Protein AF-0000000084915720 (afdb_homodimer)

Secondary structure (DSSP, 8-state):
-EEEEEETTTSHHHHHHHHHHGGGTTTEEEEEE-GGGGG-HHHHHHHHHT-SEEEE-------S-HHHHHHHHHHHHHHHHHHHHHHT---EEEEEEEGGGGSSSHHHHHHHHHHHHHHHHHHHHT--EEEEEE-EEE-TTPPTTSS-HHHHHHHHHHTT-----S---EEEEEEHHHHHHHHHHHHHHT--EEEEEPPPSEEEEHHHHHHHHHHHIIIIITT-PBPP--SHHHHHHHHHHHTTS-HHHH-SEEPPEEEETTEEEEEEEEETTTEEEEEEEE-TT-EEEEEE-SS--EEEEEEESEEEEEEEETT--PEEEEEEETTB-EEEEE-TTEEEEEEE-SSS-EEEEEEESS---GGG---EE---/-EEEEEETTTSHHHHHHHHHHGGGTTTEEEEEE-GGGGG-HHHHHHHHHT-SEEEE-------S-HHHHHHHHHHHHHHHHHHHHHHT---EEEEEEEGGGGSSSHHHHHHHHHHHHHHHHHHHHT--EEEEEE-EEE-TTPPTTSS-HHHHHHHHHHTT-----S---EEEEEEHHHHHHHHHHHHHHT--EEEEEPPPSEEEEHHHHHHHHHHHIIIIITT-PBPP--SHHHHHHHHHHHTTS-HHHH-SEEPPEEEETTEEEEEEEEETTTEEEEEEEE-TT-EEEEEE-SS--EEEEEEESEEEEEEEETT---EEEEEEETTB-EEEEE-TTEEEEEEE-SSS-EEEEEEESS---GGG---EE---

Sequence (744 aa):
MKRVGILGRNGFLGNALSRYLTLFTEEFVEVEGKRSLFSNADDLDAFVQSCDVIVTFAGLNRLDDLNVVYQTNIDIAKALVAALERTQVKPHVIYSSTIHEDRDEYYGKSKKEARLLLSEWAKSNNALFTGLVIPNVFGSFGKPFYNSVVATFCHQLANNETPKINVDGFLKLVYVDDVSKFIISKIKEANFDEKIEVPFEAELKVSEVLQKLEHFKSTYQEKGSIPELTSSLDIKLFNTFRNYINHATHFPVKLVQHTDDRGSFVEIIRLEVGGQVSFSTTKPGITRGNHFHTRKIERFAVIKGKALIQLRRIGTNEVLNFELNGDEPAYVDMPIWYTHNIKNIGDEVLYTNFWINEFFDPNDADTYFVEVMKRVGILGRNGFLGNALSRYLTLFTEEFVEVEGKRSLFSNADDLDAFVQSCDVIVTFAGLNRLDDLNVVYQTNIDIAKALVAALERTQVKPHVIYSSTIHEDRDEYYGKSKKEARLLLSEWAKSNNALFTGLVIPNVFGSFGKPFYNSVVATFCHQLANNETPKINVDGFLKLVYVDDVSKFIISKIKEANFDEKIEVPFEAELKVSEVLQKLEHFKSTYQEKGSIPELTSSLDIKLFNTFRNYINHATHFPVKLVQHTDDRGSFVEIIRLEVGGQVSFSTTKPGITRGNHFHTRKIERFAVIKGKALIQLRRIGTNEVLNFELNGDEPAYVDMPIWYTHNIKNIGDEVLYTNFWINEFFDPNDADTYFVEV

Structure (mmCIF, N/CA/C/O backbone):
data_AF-0000000084915720-model_v1
#
loop_
_entity.id
_entity.type
_entity.pdbx_description
1 polymer 'FnlB protein involved in UDP-L-FucpNAc biosynthesis (A nucleotide sugar for antigen-O bisynthesis)'
#
loop_
_atom_site.group_PDB
_atom_site.id
_atom_site.type_symbol
_atom_site.label_atom_id
_atom_site.label_alt_id
_atom_site.label_comp_id
_atom_site.label_asym_id
_atom_site.label_entity_id
_atom_site.label_seq_id
_atom_site.pdbx_PDB_ins_code
_atom_site.Cartn_x
_atom_site.Cartn_y
_atom_site.Cartn_z
_atom_site.occupancy
_atom_site.B_iso_or_equiv
_atom_site.auth_seq_id
_atom_site.auth_comp_id
_atom_site.auth_asym_id
_atom_site.auth_atom_id
_atom_site.pdbx_PDB_model_num
ATOM 1 N N . MET A 1 1 ? -5.203 -31.781 -28.938 1 91.06 1 MET A N 1
ATOM 2 C CA . MET A 1 1 ? -4.453 -31.578 -27.703 1 91.06 1 MET A CA 1
ATOM 3 C C . MET A 1 1 ? -3.098 -32.281 -27.766 1 91.06 1 MET A C 1
ATOM 5 O O . MET A 1 1 ? -2.994 -33.375 -28.266 1 91.06 1 MET A O 1
ATOM 9 N N . LYS A 1 2 ? -2.068 -31.609 -27.375 1 96.5 2 LYS A N 1
ATOM 10 C CA . LYS A 1 2 ? -0.733 -32.188 -27.375 1 96.5 2 LYS A CA 1
ATOM 11 C C . LYS A 1 2 ? -0.51 -33.031 -26.109 1 96.5 2 LYS A C 1
ATOM 13 O O . LYS A 1 2 ? -0.837 -32.594 -25 1 96.5 2 LYS A O 1
ATOM 18 N N . ARG A 1 3 ? -0.013 -34.219 -26.234 1 98.19 3 ARG A N 1
ATOM 19 C CA . ARG A 1 3 ? 0.338 -35.094 -25.109 1 98.19 3 ARG A CA 1
ATOM 20 C C . ARG A 1 3 ? 1.759 -34.812 -24.625 1 98.19 3 ARG A C 1
ATOM 22 O O . ARG A 1 3 ? 2.725 -35.062 -25.359 1 98.19 3 ARG A O 1
ATOM 29 N N . VAL A 1 4 ? 1.852 -34.344 -23.422 1 98.44 4 VAL A N 1
ATOM 30 C CA . VAL A 1 4 ? 3.143 -33.969 -22.859 1 98.44 4 VAL A CA 1
ATOM 31 C C . VAL A 1 4 ? 3.566 -35 -21.797 1 98.44 4 VAL A C 1
ATOM 33 O O . VAL A 1 4 ? 2.961 -35.062 -20.734 1 98.44 4 VAL A O 1
ATOM 36 N N . GLY A 1 5 ? 4.566 -35.781 -22.109 1 98.38 5 GLY A N 1
ATOM 37 C CA . GLY A 1 5 ? 5.152 -36.656 -21.125 1 98.38 5 GLY A CA 1
ATOM 38 C C . GLY A 1 5 ? 6.195 -36 -20.25 1 98.38 5 GLY A C 1
ATOM 39 O O . GLY A 1 5 ? 7.047 -35.25 -20.766 1 98.38 5 GLY A O 1
ATOM 40 N N . ILE A 1 6 ? 6.109 -36.219 -18.984 1 98.25 6 ILE A N 1
ATOM 41 C CA . ILE A 1 6 ? 7.062 -35.594 -18.062 1 98.25 6 ILE A CA 1
ATOM 42 C C . ILE A 1 6 ? 7.852 -36.688 -17.344 1 98.25 6 ILE A C 1
ATOM 44 O O . ILE A 1 6 ? 7.297 -37.438 -16.531 1 98.25 6 ILE A O 1
ATOM 48 N N . LEU A 1 7 ? 9.133 -36.844 -17.641 1 97.44 7 LEU A N 1
ATOM 49 C CA . LEU A 1 7 ? 10.023 -37.688 -16.875 1 97.44 7 LEU A CA 1
ATOM 50 C C . LEU A 1 7 ? 10.633 -36.906 -15.703 1 97.44 7 LEU A C 1
ATOM 52 O O . LEU A 1 7 ? 11.117 -35.812 -15.875 1 97.44 7 LEU A O 1
ATOM 56 N N . GLY A 1 8 ? 10.664 -37.531 -14.531 1 95.25 8 GLY A N 1
ATOM 57 C CA . GLY A 1 8 ? 10.984 -36.781 -13.32 1 95.25 8 GLY A CA 1
ATOM 58 C C . GLY A 1 8 ? 9.805 -36 -12.781 1 95.25 8 GLY A C 1
ATOM 59 O O . GLY A 1 8 ? 9.984 -34.906 -12.242 1 95.25 8 GLY A O 1
ATOM 60 N N . ARG A 1 9 ? 8.633 -36.5 -12.945 1 94 9 ARG A N 1
ATOM 61 C CA . ARG A 1 9 ? 7.363 -35.844 -12.656 1 94 9 ARG A CA 1
ATOM 62 C C . ARG A 1 9 ? 7.227 -35.562 -11.164 1 94 9 ARG A C 1
ATOM 64 O O . ARG A 1 9 ? 6.629 -34.562 -10.773 1 94 9 ARG A O 1
ATOM 71 N N . ASN A 1 10 ? 7.785 -36.281 -10.305 1 91.75 10 ASN A N 1
ATOM 72 C CA . ASN A 1 10 ? 7.598 -36.156 -8.859 1 91.75 10 ASN A CA 1
ATOM 73 C C . ASN A 1 10 ? 8.656 -35.281 -8.234 1 91.75 10 ASN A C 1
ATOM 75 O O . ASN A 1 10 ? 8.625 -35 -7.027 1 91.75 10 ASN A O 1
ATOM 79 N N . GLY A 1 11 ? 9.562 -34.844 -9.07 1 93.25 11 GLY A N 1
ATOM 80 C CA . GLY A 1 11 ? 10.531 -33.875 -8.602 1 93.25 11 GLY A CA 1
ATOM 81 C C . GLY A 1 11 ? 10 -32.469 -8.602 1 93.25 11 GLY A C 1
ATOM 82 O O . GLY A 1 11 ? 8.844 -32.219 -8.977 1 93.25 11 GLY A O 1
ATOM 83 N N . PHE A 1 12 ? 10.82 -31.516 -8.234 1 95.56 12 PHE A N 1
ATOM 84 C CA . PHE A 1 12 ? 10.453 -30.109 -8.07 1 95.56 12 PHE A CA 1
ATOM 85 C C . PHE A 1 12 ? 9.984 -29.516 -9.391 1 95.56 12 PHE A C 1
ATOM 87 O O . PHE A 1 12 ? 8.859 -29.016 -9.492 1 95.56 12 PHE A O 1
ATOM 94 N N . LEU A 1 13 ? 10.781 -29.641 -10.453 1 96.56 13 LEU A N 1
ATOM 95 C CA . LEU A 1 13 ? 10.461 -29.078 -11.758 1 96.56 13 LEU A CA 1
ATOM 96 C C . LEU A 1 13 ? 9.328 -29.844 -12.422 1 96.56 13 LEU A C 1
ATOM 98 O O . LEU A 1 13 ? 8.445 -29.25 -13.047 1 96.56 13 LEU A O 1
ATOM 102 N N . GLY A 1 14 ? 9.398 -31.172 -12.281 1 96.56 14 GLY A N 1
ATOM 103 C CA . GLY A 1 14 ? 8.344 -32 -12.859 1 96.56 14 GLY A CA 1
ATOM 104 C C . GLY A 1 14 ? 6.969 -31.688 -12.297 1 96.56 14 GLY A C 1
ATOM 105 O O . GLY A 1 14 ? 6.008 -31.531 -13.055 1 96.56 14 GLY A O 1
ATOM 106 N N . ASN A 1 15 ? 6.945 -31.578 -11 1 95.44 15 ASN A N 1
ATOM 107 C CA . ASN A 1 15 ? 5.688 -31.234 -10.336 1 95.44 15 ASN A CA 1
ATOM 108 C C . ASN A 1 15 ? 5.191 -29.844 -10.75 1 95.44 15 ASN A C 1
ATOM 110 O O . ASN A 1 15 ? 3.994 -29.656 -10.969 1 95.44 15 ASN A O 1
ATOM 114 N N . ALA A 1 16 ? 6.094 -28.938 -10.844 1 97 16 ALA A N 1
ATOM 115 C CA . ALA A 1 16 ? 5.738 -27.578 -11.234 1 97 16 ALA A CA 1
ATOM 116 C C . ALA A 1 16 ? 5.16 -27.531 -12.648 1 97 16 ALA A C 1
ATOM 118 O O . ALA A 1 16 ? 4.137 -26.891 -12.891 1 97 16 ALA A O 1
ATOM 119 N N . LEU A 1 17 ? 5.797 -28.219 -13.57 1 97.5 17 LEU A N 1
ATOM 120 C CA . LEU A 1 17 ? 5.297 -28.25 -14.945 1 97.5 17 LEU A CA 1
ATOM 121 C C . LEU A 1 17 ? 3.932 -28.922 -15.008 1 97.5 17 LEU A C 1
ATOM 123 O O . LEU A 1 17 ? 3.033 -28.453 -15.711 1 97.5 17 LEU A O 1
ATOM 127 N N . SER A 1 18 ? 3.836 -30.062 -14.25 1 96.25 18 SER A N 1
ATOM 128 C CA . SER A 1 18 ? 2.557 -30.75 -14.195 1 96.25 18 SER A CA 1
ATOM 129 C C . SER A 1 18 ? 1.439 -29.828 -13.734 1 96.25 18 SER A C 1
ATOM 131 O O . SER A 1 18 ? 0.385 -29.75 -14.367 1 96.25 18 SER A O 1
ATOM 133 N N . ARG A 1 19 ? 1.682 -29.094 -12.688 1 94.81 19 ARG A N 1
ATOM 134 C CA . ARG A 1 19 ? 0.713 -28.156 -12.141 1 94.81 19 ARG A CA 1
ATOM 135 C C . ARG A 1 19 ? 0.421 -27.031 -13.141 1 94.81 19 ARG A C 1
ATOM 137 O O . ARG A 1 19 ? -0.738 -26.672 -13.359 1 94.81 19 ARG A O 1
ATOM 144 N N . TYR A 1 20 ? 1.439 -26.531 -13.75 1 95.75 20 TYR A N 1
ATOM 145 C CA . TYR A 1 20 ? 1.293 -25.422 -14.672 1 95.75 20 TYR A CA 1
ATOM 146 C C . TYR A 1 20 ? 0.51 -25.828 -15.914 1 95.75 20 TYR A C 1
ATOM 148 O O . TYR A 1 20 ? -0.235 -25.016 -16.484 1 95.75 20 TYR A O 1
ATOM 156 N N . LEU A 1 21 ? 0.589 -27.062 -16.344 1 95.5 21 LEU A N 1
ATOM 157 C CA . LEU A 1 21 ? -0.139 -27.578 -17.5 1 95.5 21 LEU A CA 1
ATOM 158 C C . LEU A 1 21 ? -1.644 -27.531 -17.25 1 95.5 21 LEU A C 1
ATOM 160 O O . LEU A 1 21 ? -2.428 -27.453 -18.203 1 95.5 21 LEU A O 1
ATOM 164 N N . THR A 1 22 ? -2.004 -27.594 -15.969 1 91.94 22 THR A N 1
ATOM 165 C CA . THR A 1 22 ? -3.426 -27.578 -15.641 1 91.94 22 THR A CA 1
ATOM 166 C C . THR A 1 22 ? -4.055 -26.234 -16.016 1 91.94 22 THR A C 1
ATOM 168 O O . THR A 1 22 ? -5.281 -26.125 -16.078 1 91.94 22 THR A O 1
ATOM 171 N N . LEU A 1 23 ? -3.246 -25.219 -16.219 1 94.62 23 LEU A N 1
ATOM 172 C CA . LEU A 1 23 ? -3.74 -23.922 -16.641 1 94.62 23 LEU A CA 1
ATOM 173 C C . LEU A 1 23 ? -4.117 -23.938 -18.125 1 94.62 23 LEU A C 1
ATOM 175 O O . LEU A 1 23 ? -4.77 -23.016 -18.609 1 94.62 23 LEU A O 1
ATOM 179 N N . PHE A 1 24 ? -3.707 -25.031 -18.844 1 94.38 24 PHE A N 1
ATOM 180 C CA . PHE A 1 24 ? -3.893 -25.125 -20.297 1 94.38 24 PHE A CA 1
ATOM 181 C C . PHE A 1 24 ? -4.559 -26.453 -20.656 1 94.38 24 PHE A C 1
ATOM 183 O O . PHE A 1 24 ? -4.117 -27.141 -21.594 1 94.38 24 PHE A O 1
ATOM 190 N N . THR A 1 25 ? -5.59 -26.781 -20 1 91.12 25 THR A N 1
ATOM 191 C CA . THR A 1 25 ? -6.195 -28.109 -20.125 1 91.12 25 THR A CA 1
ATOM 192 C C . THR A 1 25 ? -6.809 -28.281 -21.516 1 91.12 25 THR A C 1
ATOM 194 O O . THR A 1 25 ? -7.043 -29.422 -21.938 1 91.12 25 THR A O 1
ATOM 197 N N . GLU A 1 26 ? -7.062 -27.203 -22.219 1 94.5 26 GLU A N 1
ATOM 198 C CA . GLU A 1 26 ? -7.633 -27.297 -23.562 1 94.5 26 GLU A CA 1
ATOM 199 C C . GLU A 1 26 ? -6.543 -27.516 -24.609 1 94.5 26 GLU A C 1
ATOM 201 O O . GLU A 1 26 ? -6.836 -27.844 -25.766 1 94.5 26 GLU A O 1
ATOM 206 N N . GLU A 1 27 ? -5.297 -27.406 -24.234 1 96.44 27 GLU A N 1
ATOM 207 C CA . GLU A 1 27 ? -4.207 -27.453 -25.203 1 96.44 27 GLU A CA 1
ATOM 208 C C . GLU A 1 27 ? -3.318 -28.672 -24.969 1 96.44 27 GLU A C 1
ATOM 210 O O . GLU A 1 27 ? -2.719 -29.188 -25.906 1 96.44 27 GLU A O 1
ATOM 215 N N . PHE A 1 28 ? -3.248 -29.047 -23.641 1 97.19 28 PHE A N 1
ATOM 216 C CA . PHE A 1 28 ? -2.268 -30.078 -23.297 1 97.19 28 PHE A CA 1
ATOM 217 C C . PHE A 1 28 ? -2.904 -31.172 -22.453 1 97.19 28 PHE A C 1
ATOM 219 O O . PHE A 1 28 ? -3.83 -30.922 -21.688 1 97.19 28 PHE A O 1
ATOM 226 N N . VAL A 1 29 ? -2.424 -32.344 -22.641 1 96.94 29 VAL A N 1
ATOM 227 C CA . VAL A 1 29 ? -2.717 -33.469 -21.766 1 96.94 29 VAL A CA 1
ATOM 228 C C . VAL A 1 29 ? -1.415 -34.094 -21.266 1 96.94 29 VAL A C 1
ATOM 230 O O . VAL A 1 29 ? -0.494 -34.344 -22.047 1 96.94 29 VAL A O 1
ATOM 233 N N . GLU A 1 30 ? -1.31 -34.344 -20 1 96.88 30 GLU A N 1
ATOM 234 C CA . GLU A 1 30 ? -0.084 -34.875 -19.406 1 96.88 30 GLU A CA 1
ATOM 235 C C . GLU A 1 30 ? -0.05 -36.406 -19.516 1 96.88 30 GLU A C 1
ATOM 237 O O . GLU A 1 30 ? -1.06 -37.062 -19.281 1 96.88 30 GLU A O 1
ATOM 242 N N . VAL A 1 31 ? 1.035 -36.938 -19.938 1 96.75 31 VAL A N 1
ATOM 243 C CA . VAL A 1 31 ? 1.346 -38.344 -19.812 1 96.75 31 VAL A CA 1
ATOM 244 C C . VAL A 1 31 ? 2.336 -38.562 -18.688 1 96.75 31 VAL A C 1
ATOM 246 O O . VAL A 1 31 ? 3.465 -38.062 -18.719 1 96.75 31 VAL A O 1
ATOM 249 N N . GLU A 1 32 ? 1.916 -39.188 -17.672 1 91 32 GLU A N 1
ATOM 250 C CA . GLU A 1 32 ? 2.73 -39.344 -16.469 1 91 32 GLU A CA 1
ATOM 251 C C . GLU A 1 32 ? 3.955 -40.219 -16.719 1 91 32 GLU A C 1
ATOM 253 O O . GLU A 1 32 ? 3.83 -41.344 -17.219 1 91 32 GLU A O 1
ATOM 258 N N . GLY A 1 33 ? 5.051 -39.719 -16.453 1 92.31 33 GLY A N 1
ATOM 259 C CA . GLY A 1 33 ? 6.305 -40.438 -16.516 1 92.31 33 GLY A CA 1
ATOM 260 C C . GLY A 1 33 ? 6.75 -40.969 -15.156 1 92.31 33 GLY A C 1
ATOM 261 O O . GLY A 1 33 ? 7.371 -40.25 -14.375 1 92.31 33 GLY A O 1
ATOM 262 N N . LYS A 1 34 ? 6.496 -42.188 -14.852 1 90.12 34 LYS A N 1
ATOM 263 C CA . LYS A 1 34 ? 6.891 -42.844 -13.594 1 90.12 34 LYS A CA 1
ATOM 264 C C . LYS A 1 34 ? 8.344 -43.281 -13.648 1 90.12 34 LYS A C 1
ATOM 266 O O . LYS A 1 34 ? 8.867 -43.625 -14.719 1 90.12 34 LYS A O 1
ATOM 271 N N . ARG A 1 35 ? 8.93 -43.344 -12.492 1 89.38 35 ARG A N 1
ATOM 272 C CA . ARG A 1 35 ? 10.305 -43.812 -12.398 1 89.38 35 ARG A CA 1
ATOM 273 C C . ARG A 1 35 ? 10.43 -45.25 -12.867 1 89.38 35 ARG A C 1
ATOM 275 O O . ARG A 1 35 ? 11.453 -45.625 -13.438 1 89.38 35 ARG A O 1
ATOM 282 N N . SER A 1 36 ? 9.43 -46 -12.836 1 90.56 36 SER A N 1
ATOM 283 C CA . SER A 1 36 ? 9.422 -47.438 -13.148 1 90.56 36 SER A CA 1
ATOM 284 C C . SER A 1 36 ? 9.539 -47.656 -14.656 1 90.56 36 SER A C 1
ATOM 286 O O . SER A 1 36 ? 9.828 -48.781 -15.094 1 90.56 36 SER A O 1
ATOM 288 N N . LEU A 1 37 ? 9.359 -46.688 -15.367 1 91.19 37 LEU A N 1
ATOM 289 C CA . LEU A 1 37 ? 9.43 -46.812 -16.828 1 91.19 37 LEU A CA 1
ATOM 290 C C . LEU A 1 37 ? 10.82 -47.281 -17.266 1 91.19 37 LEU A C 1
ATOM 292 O O . LEU A 1 37 ? 10.961 -47.938 -18.281 1 91.19 37 LEU A O 1
ATOM 296 N N . PHE A 1 38 ? 11.812 -46.906 -16.453 1 91.62 38 PHE A N 1
ATOM 297 C CA . PHE A 1 38 ? 13.195 -47.188 -16.859 1 91.62 38 PHE A CA 1
ATOM 298 C C . PHE A 1 38 ? 13.625 -48.562 -16.453 1 91.62 38 PHE A C 1
ATOM 300 O O . PHE A 1 38 ? 14.727 -49 -16.781 1 91.62 38 PHE A O 1
ATOM 307 N N . SER A 1 39 ? 12.75 -49.312 -15.812 1 91.75 39 SER A N 1
ATOM 308 C CA . SER A 1 39 ? 13.055 -50.688 -15.383 1 91.75 39 SER A CA 1
ATOM 309 C C . SER A 1 39 ? 12.68 -51.688 -16.453 1 91.75 39 SER A C 1
ATOM 311 O O . SER A 1 39 ? 13.078 -52.844 -16.391 1 91.75 39 SER A O 1
ATOM 313 N N . ASN A 1 40 ? 11.859 -51.25 -17.406 1 93 40 ASN A N 1
ATOM 314 C CA . ASN A 1 40 ? 11.367 -52.125 -18.469 1 93 40 ASN A CA 1
ATOM 315 C C . ASN A 1 40 ? 11.336 -51.406 -19.812 1 93 40 ASN A C 1
ATOM 317 O O . ASN A 1 40 ? 10.648 -50.375 -19.969 1 93 40 ASN A O 1
ATOM 321 N N . ALA A 1 41 ? 11.977 -52 -20.734 1 94.38 41 ALA A N 1
ATOM 322 C CA . ALA A 1 41 ? 12.102 -51.375 -22.047 1 94.38 41 ALA A CA 1
ATOM 323 C C . ALA A 1 41 ? 10.734 -51.219 -22.703 1 94.38 41 ALA A C 1
ATOM 325 O O . ALA A 1 41 ? 10.453 -50.188 -23.344 1 94.38 41 ALA A O 1
ATOM 326 N N . ASP A 1 42 ? 9.859 -52.125 -22.516 1 96.44 42 ASP A N 1
ATOM 327 C CA . ASP A 1 42 ? 8.539 -52.094 -23.141 1 96.44 42 ASP A CA 1
ATOM 328 C C . ASP A 1 42 ? 7.711 -50.938 -22.578 1 96.44 42 ASP A C 1
ATOM 330 O O . ASP A 1 42 ? 6.969 -50.281 -23.328 1 96.44 42 ASP A O 1
ATOM 334 N N . ASP A 1 43 ? 7.875 -50.75 -21.344 1 96.88 43 ASP A N 1
ATOM 335 C CA . ASP A 1 43 ? 7.141 -49.688 -20.719 1 96.88 43 ASP A CA 1
ATOM 336 C C . ASP A 1 43 ? 7.613 -48.312 -21.234 1 96.88 43 ASP A C 1
ATOM 338 O O . ASP A 1 43 ? 6.805 -47.438 -21.484 1 96.88 43 ASP A O 1
ATOM 342 N N . LEU A 1 44 ? 8.883 -48.156 -21.328 1 97.62 44 LEU A N 1
ATOM 343 C CA . LEU A 1 44 ? 9.445 -46.906 -21.844 1 97.62 44 LEU A CA 1
ATOM 344 C C . LEU A 1 44 ? 9.055 -46.688 -23.297 1 97.62 44 LEU A C 1
ATOM 346 O O . LEU A 1 44 ? 8.758 -45.562 -23.703 1 97.62 44 LEU A O 1
ATOM 350 N N . ASP A 1 45 ? 9.055 -47.844 -24.094 1 97.94 45 ASP A N 1
ATOM 351 C CA . ASP A 1 45 ? 8.609 -47.75 -25.484 1 97.94 45 ASP A CA 1
ATOM 352 C C . ASP A 1 45 ? 7.172 -47.25 -25.578 1 97.94 45 ASP A C 1
ATOM 354 O O . ASP A 1 45 ? 6.863 -46.375 -26.359 1 97.94 45 ASP A O 1
ATOM 358 N N . ALA A 1 46 ? 6.332 -47.812 -24.703 1 97.81 46 ALA A N 1
ATOM 359 C CA . ALA A 1 46 ? 4.926 -47.406 -24.703 1 97.81 46 ALA A CA 1
ATOM 360 C C . ALA A 1 46 ? 4.773 -45.938 -24.312 1 97.81 46 ALA A C 1
ATOM 362 O O . ALA A 1 46 ? 3.951 -45.219 -24.891 1 97.81 46 ALA A O 1
ATOM 363 N N . PHE A 1 47 ? 5.543 -45.469 -23.375 1 97.56 47 PHE A N 1
ATOM 364 C CA . PHE A 1 47 ? 5.508 -44.094 -22.906 1 97.56 47 PHE A CA 1
ATOM 365 C C . PHE A 1 47 ? 5.891 -43.125 -24.031 1 97.56 47 PHE A C 1
ATOM 367 O O . PHE A 1 47 ? 5.152 -42.188 -24.328 1 97.56 47 PHE A O 1
ATOM 374 N N . VAL A 1 48 ? 7.008 -43.375 -24.703 1 98.19 48 VAL A N 1
ATOM 375 C CA . VAL A 1 48 ? 7.477 -42.438 -25.719 1 98.19 48 VAL A CA 1
ATOM 376 C C . VAL A 1 48 ? 6.5 -42.406 -26.891 1 98.19 48 VAL A C 1
ATOM 378 O O . VAL A 1 48 ? 6.305 -41.375 -27.516 1 98.19 48 VAL A O 1
ATOM 381 N N . GLN A 1 49 ? 5.859 -43.562 -27.156 1 98.12 49 GLN A N 1
ATOM 382 C CA . GLN A 1 49 ? 4.895 -43.656 -28.25 1 98.12 49 GLN A CA 1
ATOM 383 C C . GLN A 1 49 ? 3.633 -42.844 -27.938 1 98.12 49 GLN A C 1
ATOM 385 O O . GLN A 1 49 ? 2.904 -42.438 -28.844 1 98.12 49 GLN A O 1
ATOM 390 N N . SER A 1 50 ? 3.381 -42.656 -26.734 1 98.12 50 SER A N 1
ATOM 391 C CA . SER A 1 50 ? 2.148 -41.969 -26.312 1 98.12 50 SER A CA 1
ATOM 392 C C . SER A 1 50 ? 2.344 -40.469 -26.203 1 98.12 50 SER A C 1
ATOM 394 O O . SER A 1 50 ? 1.426 -39.75 -25.812 1 98.12 50 SER A O 1
ATOM 396 N N . CYS A 1 51 ? 3.506 -39.938 -26.516 1 98.31 51 CYS A N 1
ATOM 397 C CA . CYS A 1 51 ? 3.824 -38.531 -26.266 1 98.31 51 CYS A CA 1
ATOM 398 C C . CYS A 1 51 ? 4.055 -37.781 -27.578 1 98.31 51 CYS A C 1
ATOM 400 O O . CYS A 1 51 ? 4.664 -38.344 -28.5 1 98.31 51 CYS A O 1
ATOM 402 N N . ASP A 1 52 ? 3.537 -36.594 -27.672 1 98 52 ASP A N 1
ATOM 403 C CA . ASP A 1 52 ? 3.922 -35.656 -28.719 1 98 52 ASP A CA 1
ATOM 404 C C . ASP A 1 52 ? 5.16 -34.844 -28.312 1 98 52 ASP A C 1
ATOM 406 O O . ASP A 1 52 ? 5.934 -34.406 -29.172 1 98 52 ASP A O 1
ATOM 410 N N . VAL A 1 53 ? 5.293 -34.594 -27.062 1 98.25 53 VAL A N 1
ATOM 411 C CA . VAL A 1 53 ? 6.41 -33.906 -26.438 1 98.25 53 VAL A CA 1
A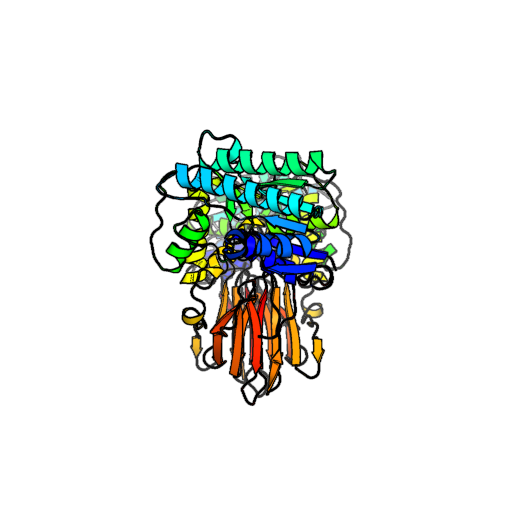TOM 412 C C . VAL A 1 53 ? 6.867 -34.656 -25.203 1 98.25 53 VAL A C 1
ATOM 414 O O . VAL A 1 53 ? 6.043 -35.156 -24.422 1 98.25 53 VAL A O 1
ATOM 417 N N . ILE A 1 54 ? 8.141 -34.781 -24.984 1 98.38 54 ILE A N 1
ATOM 418 C CA . ILE A 1 54 ? 8.695 -35.344 -23.766 1 98.38 54 ILE A CA 1
ATOM 419 C C . ILE A 1 54 ? 9.609 -34.344 -23.078 1 98.38 54 ILE A C 1
ATOM 421 O O . ILE A 1 54 ? 10.609 -33.906 -23.656 1 98.38 54 ILE A O 1
ATOM 425 N N . VAL A 1 55 ? 9.234 -33.906 -21.938 1 98.38 55 VAL A N 1
ATOM 426 C CA . VAL A 1 55 ? 10.086 -33.094 -21.094 1 98.38 55 VAL A CA 1
ATOM 427 C C . VAL A 1 55 ? 10.758 -33.938 -20.031 1 98.38 55 VAL A C 1
ATOM 429 O O . VAL A 1 55 ? 10.086 -34.625 -19.25 1 98.38 55 VAL A O 1
ATOM 432 N N . THR A 1 56 ? 12.039 -33.906 -19.953 1 97.31 56 THR A N 1
ATOM 433 C CA . THR A 1 56 ? 12.719 -34.781 -19 1 97.31 56 THR A CA 1
ATOM 434 C C . THR A 1 56 ? 13.469 -33.969 -17.953 1 97.31 56 THR A C 1
ATOM 436 O O . THR A 1 56 ? 14.352 -33.156 -18.281 1 97.31 56 THR A O 1
ATOM 439 N N . PHE A 1 57 ? 13.07 -34.156 -16.734 1 96 57 PHE A N 1
ATOM 440 C CA . PHE A 1 57 ? 13.75 -33.625 -15.555 1 96 57 PHE A CA 1
ATOM 441 C C . PHE A 1 57 ? 14.445 -34.75 -14.789 1 96 57 PHE A C 1
ATOM 443 O O . PHE A 1 57 ? 15.102 -34.5 -13.773 1 96 57 PHE A O 1
ATOM 450 N N . ALA A 1 58 ? 14.281 -35.938 -15.305 1 92.06 58 ALA A N 1
ATOM 451 C CA . ALA A 1 58 ? 14.797 -37.094 -14.586 1 92.06 58 ALA A CA 1
ATOM 452 C C . ALA A 1 58 ? 16.312 -37.031 -14.445 1 92.06 58 ALA A C 1
ATOM 454 O O . ALA A 1 58 ? 17.016 -36.719 -15.406 1 92.06 58 ALA A O 1
ATOM 455 N N . GLY A 1 59 ? 16.734 -37.281 -13.281 1 87.25 59 GLY A N 1
ATOM 456 C CA . GLY A 1 59 ? 18.172 -37.281 -12.992 1 87.25 59 GLY A CA 1
ATOM 457 C C . GLY A 1 59 ? 18.469 -37.219 -11.5 1 87.25 59 GLY A C 1
ATOM 458 O O . GLY A 1 59 ? 17.547 -37.125 -10.68 1 87.25 59 GLY A O 1
ATOM 459 N N . LEU A 1 60 ? 19.672 -37.469 -11.234 1 81.62 60 LEU A N 1
ATOM 460 C CA . LEU A 1 60 ? 20.156 -37.375 -9.867 1 81.62 60 LEU A CA 1
ATOM 461 C C . LEU A 1 60 ? 21.078 -36.188 -9.703 1 81.62 60 LEU A C 1
ATOM 463 O O . LEU A 1 60 ? 21.906 -35.906 -10.578 1 81.62 60 LEU A O 1
ATOM 467 N N . ASN A 1 61 ? 20.812 -35.406 -8.719 1 76 61 ASN A N 1
ATOM 468 C CA . ASN A 1 61 ? 21.609 -34.188 -8.484 1 76 61 ASN A CA 1
ATOM 469 C C . ASN A 1 61 ? 22.688 -34.438 -7.441 1 76 61 ASN A C 1
ATOM 471 O O . ASN A 1 61 ? 23.812 -33.969 -7.598 1 76 61 ASN A O 1
ATOM 475 N N . ARG A 1 62 ? 22.281 -35 -6.25 1 69.5 62 ARG A N 1
ATOM 476 C CA . ARG A 1 62 ? 23.234 -35.062 -5.148 1 69.5 62 ARG A CA 1
ATOM 477 C C . ARG A 1 62 ? 23.234 -36.438 -4.516 1 69.5 62 ARG A C 1
ATOM 479 O O . ARG A 1 62 ? 22.172 -36.969 -4.156 1 69.5 62 ARG A O 1
ATOM 486 N N . LEU A 1 63 ? 24.312 -37.062 -4.723 1 69.81 63 LEU A N 1
ATOM 487 C CA . LEU A 1 63 ? 24.625 -38.25 -3.949 1 69.81 63 LEU A CA 1
ATOM 488 C C . LEU A 1 63 ? 26.078 -38.219 -3.469 1 69.81 63 LEU A C 1
ATOM 490 O O . LEU A 1 63 ? 26.891 -37.438 -3.979 1 69.81 63 LEU A O 1
ATOM 494 N N . ASP A 1 64 ? 26.203 -38.938 -2.398 1 71.81 64 ASP A N 1
ATOM 495 C CA . ASP A 1 64 ? 27.562 -39.031 -1.878 1 71.81 64 ASP A CA 1
ATOM 496 C C . ASP A 1 64 ? 28.531 -39.562 -2.943 1 71.81 64 ASP A C 1
ATOM 498 O O . ASP A 1 64 ? 29.656 -39.062 -3.064 1 71.81 64 ASP A O 1
ATOM 502 N N . ASP A 1 65 ? 28.047 -40.375 -3.742 1 78.5 65 ASP A N 1
ATOM 503 C CA . ASP A 1 65 ? 28.891 -40.938 -4.805 1 78.5 65 ASP A CA 1
ATOM 504 C C . ASP A 1 65 ? 28.625 -40.219 -6.129 1 78.5 65 ASP A C 1
ATOM 506 O O . ASP A 1 65 ? 27.641 -40.5 -6.809 1 78.5 65 ASP A O 1
ATOM 510 N N . LEU A 1 66 ? 29.547 -39.438 -6.543 1 83.06 66 LEU A N 1
ATOM 511 C CA . LEU A 1 66 ? 29.422 -38.562 -7.711 1 83.06 66 LEU A CA 1
ATOM 512 C C . LEU A 1 66 ? 29.438 -39.375 -9 1 83.06 66 LEU A C 1
ATOM 514 O O . LEU A 1 66 ? 28.828 -39 -10 1 83.06 66 LEU A O 1
ATOM 518 N N . ASN A 1 67 ? 30.047 -40.531 -8.914 1 86.12 67 ASN A N 1
ATOM 519 C CA . ASN A 1 67 ? 30.078 -41.375 -10.086 1 86.12 67 ASN A CA 1
ATOM 520 C C . ASN A 1 67 ? 28.719 -42 -10.383 1 86.12 67 ASN A C 1
ATOM 522 O O . ASN A 1 67 ? 28.344 -42.188 -11.547 1 86.12 67 ASN A O 1
ATOM 526 N N . VAL A 1 68 ? 28.109 -42.25 -9.336 1 85.94 68 VAL A N 1
ATOM 527 C CA . VAL A 1 68 ? 26.766 -42.812 -9.492 1 85.94 68 VAL A CA 1
ATOM 528 C C . VAL A 1 68 ? 25.844 -41.781 -10.109 1 85.94 68 VAL A C 1
ATOM 530 O O . VAL A 1 68 ? 25.031 -42.094 -10.984 1 85.94 68 VAL A O 1
ATOM 533 N N . VAL A 1 69 ? 25.969 -40.562 -9.711 1 86.94 69 VAL A N 1
ATOM 534 C CA . VAL A 1 69 ? 25.188 -39.469 -10.281 1 86.94 69 VAL A CA 1
ATOM 535 C C . VAL A 1 69 ? 25.469 -39.344 -11.773 1 86.94 69 VAL A C 1
ATOM 537 O O . VAL A 1 69 ? 24.531 -39.312 -12.578 1 86.94 69 VAL A O 1
ATOM 540 N N . TYR A 1 70 ? 26.734 -39.375 -12.086 1 89.69 70 TYR A N 1
ATOM 541 C CA . TYR A 1 70 ? 27.141 -39.25 -13.477 1 89.69 70 TYR A CA 1
ATOM 542 C C . TYR A 1 70 ? 26.578 -40.375 -14.328 1 89.69 70 TYR A C 1
ATOM 544 O O . TYR A 1 70 ? 25.891 -40.125 -15.32 1 89.69 70 TYR A O 1
ATOM 552 N N . GLN A 1 71 ? 26.781 -41.562 -13.898 1 91.44 71 GLN A N 1
ATOM 553 C CA . GLN A 1 71 ? 26.375 -42.719 -14.68 1 91.44 71 GLN A CA 1
ATOM 554 C C . GLN A 1 71 ? 24.859 -42.812 -14.789 1 91.44 71 GLN A C 1
ATOM 556 O O . GLN A 1 71 ? 24.328 -43.125 -15.859 1 91.44 71 GLN A O 1
ATOM 561 N N . THR A 1 72 ? 24.25 -42.531 -13.742 1 90.56 72 THR A N 1
ATOM 562 C CA . THR A 1 72 ? 22.781 -42.625 -13.727 1 90.56 72 THR A CA 1
ATOM 563 C C . THR A 1 72 ? 22.172 -41.656 -14.727 1 90.56 72 THR A C 1
ATOM 565 O O . THR A 1 72 ? 21.281 -42.031 -15.492 1 90.56 72 THR A O 1
ATOM 568 N N . ASN A 1 73 ? 22.609 -40.406 -14.734 1 92.75 73 ASN A N 1
ATOM 569 C CA . ASN A 1 73 ? 22.062 -39.406 -15.641 1 92.75 73 ASN A CA 1
ATOM 570 C C . ASN A 1 73 ? 22.297 -39.781 -17.094 1 92.75 73 ASN A C 1
ATOM 572 O O . ASN A 1 73 ? 21.422 -39.594 -17.938 1 92.75 73 ASN A O 1
ATOM 576 N N . ILE A 1 74 ? 23.469 -40.344 -17.359 1 94.62 74 ILE A N 1
ATOM 577 C CA . ILE A 1 74 ? 23.797 -40.75 -18.719 1 94.62 74 ILE A CA 1
ATOM 578 C C . ILE A 1 74 ? 22.922 -41.938 -19.109 1 94.62 74 ILE A C 1
ATOM 580 O O . ILE A 1 74 ? 22.406 -42 -20.234 1 94.62 74 ILE A O 1
ATOM 584 N N . ASP A 1 75 ? 22.766 -42.844 -18.188 1 95.19 75 ASP A N 1
ATOM 585 C CA . ASP A 1 75 ? 21.984 -44.031 -18.453 1 95.19 75 ASP A CA 1
ATOM 586 C C . ASP A 1 75 ? 20.531 -43.688 -18.75 1 95.19 75 ASP A C 1
ATOM 588 O O . ASP A 1 75 ? 19.906 -44.312 -19.609 1 95.19 75 ASP A O 1
ATOM 592 N N . ILE A 1 76 ? 20.031 -42.75 -18.062 1 95.19 76 ILE A N 1
ATOM 593 C CA . ILE A 1 76 ? 18.656 -42.344 -18.297 1 95.19 76 ILE A CA 1
ATOM 594 C C . ILE A 1 76 ? 18.516 -41.781 -19.719 1 95.19 76 ILE A C 1
ATOM 596 O O . ILE A 1 76 ? 17.578 -42.125 -20.422 1 95.19 76 ILE A O 1
ATOM 600 N N . ALA A 1 77 ? 19.453 -41 -20.125 1 96.88 77 ALA A N 1
ATOM 601 C CA . ALA A 1 77 ? 19.438 -40.438 -21.469 1 96.88 77 ALA A CA 1
ATOM 602 C C . ALA A 1 77 ? 19.594 -41.531 -22.516 1 96.88 77 ALA A C 1
ATOM 604 O O . ALA A 1 77 ? 18.859 -41.531 -23.516 1 96.88 77 ALA A O 1
ATOM 605 N N . LYS A 1 78 ? 20.469 -42.438 -22.281 1 97.5 78 LYS A N 1
ATOM 606 C CA . LYS A 1 78 ? 20.688 -43.562 -23.219 1 97.5 78 LYS A CA 1
ATOM 607 C C . LYS A 1 78 ? 19.438 -44.406 -23.344 1 97.5 78 LYS A C 1
ATOM 609 O O . LYS A 1 78 ? 19.078 -44.844 -24.438 1 97.5 78 LYS A O 1
ATOM 614 N N . ALA A 1 79 ? 18.875 -44.688 -22.219 1 97.25 79 ALA A N 1
ATOM 615 C CA . ALA A 1 79 ? 17.656 -45.469 -22.234 1 97.25 79 ALA A CA 1
ATOM 616 C C . ALA A 1 79 ? 16.547 -44.812 -23.047 1 97.25 79 ALA A C 1
ATOM 618 O O . ALA A 1 79 ? 15.828 -45.469 -23.797 1 97.25 79 ALA A O 1
ATOM 619 N N . LEU A 1 80 ? 16.422 -43.5 -22.891 1 97.5 80 LEU A N 1
ATOM 620 C CA . LEU A 1 80 ? 15.422 -42.75 -23.625 1 97.5 80 LEU A CA 1
ATOM 621 C C . LEU A 1 80 ? 15.711 -42.781 -25.125 1 97.5 80 LEU A C 1
ATOM 623 O O . LEU A 1 80 ? 14.812 -43.031 -25.938 1 97.5 80 LEU A O 1
ATOM 627 N N . VAL A 1 81 ? 16.969 -42.625 -25.484 1 98.19 81 VAL A N 1
ATOM 628 C CA . VAL A 1 81 ? 17.375 -42.656 -26.875 1 98.19 81 VAL A CA 1
ATOM 629 C C . VAL A 1 81 ? 17.062 -44.031 -27.469 1 98.19 81 VAL A C 1
ATOM 631 O O . VAL A 1 81 ? 16.5 -44.156 -28.562 1 98.19 81 VAL A O 1
ATOM 634 N N . ALA A 1 82 ? 17.406 -45.062 -26.703 1 98.06 82 ALA A N 1
ATOM 635 C CA . ALA A 1 82 ? 17.172 -46.406 -27.156 1 98.06 82 ALA A CA 1
ATOM 636 C C . ALA A 1 82 ? 15.688 -46.656 -27.422 1 98.06 82 ALA A C 1
ATOM 638 O O . ALA A 1 82 ? 15.32 -47.281 -28.422 1 98.06 82 ALA A O 1
ATOM 639 N N . ALA A 1 83 ? 14.898 -46.219 -26.531 1 98.25 83 ALA A N 1
ATOM 640 C CA . ALA A 1 83 ? 13.453 -46.375 -26.688 1 98.25 83 ALA A CA 1
ATOM 641 C C . ALA A 1 83 ? 12.953 -45.625 -27.938 1 98.25 83 ALA A C 1
ATOM 643 O O . ALA A 1 83 ? 12.148 -46.188 -28.703 1 98.25 83 ALA A O 1
ATOM 644 N N . LEU A 1 84 ? 13.414 -44.406 -28.141 1 98.38 84 LEU A N 1
ATOM 645 C CA . LEU A 1 84 ? 13.023 -43.625 -29.297 1 98.38 84 LEU A CA 1
ATOM 646 C C . LEU A 1 84 ? 13.453 -44.281 -30.609 1 98.38 84 LEU A C 1
ATOM 648 O O . LEU A 1 84 ? 12.711 -44.281 -31.578 1 98.38 84 LEU A O 1
ATOM 652 N N . GLU A 1 85 ? 14.594 -44.906 -30.547 1 97.88 85 GLU A N 1
ATOM 653 C CA . GLU A 1 85 ? 15.102 -45.625 -31.719 1 97.88 85 GLU A CA 1
ATOM 654 C C . GLU A 1 85 ? 14.297 -46.875 -31.984 1 97.88 85 GLU A C 1
ATOM 656 O O . GLU A 1 85 ? 13.922 -47.156 -33.125 1 97.88 85 GLU A O 1
ATOM 661 N N . ARG A 1 86 ? 14.039 -47.562 -30.906 1 97.69 86 ARG A N 1
ATOM 662 C CA . ARG A 1 86 ? 13.297 -48.812 -31.047 1 97.69 86 ARG A CA 1
ATOM 663 C C . ARG A 1 86 ? 11.906 -48.562 -31.625 1 97.69 86 ARG A C 1
ATOM 665 O O . ARG A 1 86 ? 11.43 -49.312 -32.469 1 97.69 86 ARG A O 1
ATOM 672 N N . THR A 1 87 ? 11.289 -47.531 -31.203 1 98.06 87 THR A N 1
ATOM 673 C CA . THR A 1 87 ? 9.898 -47.25 -31.562 1 98.06 87 THR A CA 1
ATOM 674 C C . THR A 1 87 ? 9.812 -46.406 -32.812 1 98.06 87 THR A C 1
ATOM 676 O O . THR A 1 87 ? 8.742 -46.281 -33.406 1 98.06 87 THR A O 1
ATOM 679 N N . GLN A 1 88 ? 10.852 -45.719 -33.188 1 97.69 88 GLN A N 1
ATOM 680 C CA . GLN A 1 88 ? 10.992 -44.875 -34.375 1 97.69 88 GLN A CA 1
ATOM 681 C C . GLN A 1 88 ? 10.031 -43.688 -34.312 1 97.69 88 GLN A C 1
ATOM 683 O O . GLN A 1 88 ? 9.664 -43.125 -35.344 1 97.69 88 GLN A O 1
ATOM 688 N N . VAL A 1 89 ? 9.508 -43.344 -33.156 1 97.81 89 VAL A N 1
ATOM 689 C CA . VAL A 1 89 ? 8.711 -42.125 -32.969 1 97.81 89 VAL A CA 1
ATOM 690 C C . VAL A 1 89 ? 9.625 -40.906 -32.812 1 97.81 89 VAL A C 1
ATOM 692 O O . VAL A 1 89 ? 10.797 -41.062 -32.438 1 97.81 89 VAL A O 1
ATOM 695 N N . LYS A 1 90 ? 9.031 -39.719 -33.062 1 97.31 90 LYS A N 1
ATOM 696 C CA . LYS A 1 90 ? 9.867 -38.5 -33.062 1 97.31 90 LYS A CA 1
ATOM 697 C C . LYS A 1 90 ? 9.195 -37.375 -32.25 1 97.31 90 LYS A C 1
ATOM 699 O O . LYS A 1 90 ? 8.992 -36.281 -32.781 1 97.31 90 LYS A O 1
ATOM 704 N N . PRO A 1 91 ? 8.883 -37.594 -31.031 1 97.56 91 PRO A N 1
ATOM 705 C C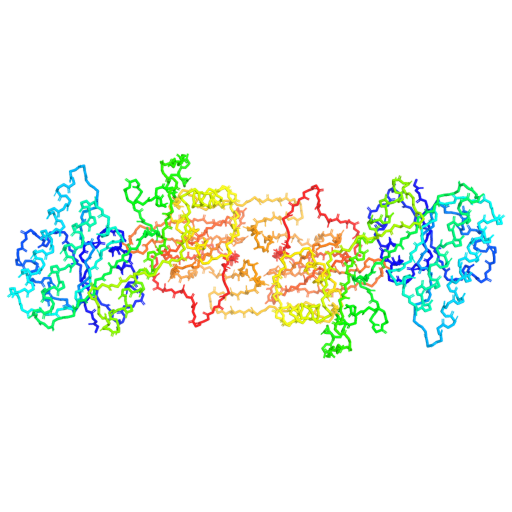A . PRO A 1 91 ? 8.367 -36.5 -30.219 1 97.56 91 PRO A CA 1
ATOM 706 C C . PRO A 1 91 ? 9.375 -35.344 -30.078 1 97.56 91 PRO A C 1
ATOM 708 O O . PRO A 1 91 ? 10.578 -35.562 -30.25 1 97.56 91 PRO A O 1
ATOM 711 N N . HIS A 1 92 ? 8.891 -34.156 -29.828 1 97.81 92 HIS A N 1
ATOM 712 C CA . HIS A 1 92 ? 9.773 -33.062 -29.391 1 97.81 92 HIS A CA 1
ATOM 713 C C . HIS A 1 92 ? 10.367 -33.344 -28.016 1 97.81 92 HIS A C 1
ATOM 715 O O . HIS A 1 92 ? 9.633 -33.438 -27.031 1 97.81 92 HIS A O 1
ATOM 721 N N . VAL A 1 93 ? 11.641 -33.562 -27.922 1 98.25 93 VAL A N 1
ATOM 722 C CA . VAL A 1 93 ? 12.289 -33.875 -26.656 1 98.25 93 VAL A CA 1
ATOM 723 C C . VAL A 1 93 ? 12.891 -32.594 -26.062 1 98.25 93 VAL A C 1
ATOM 725 O O . VAL A 1 93 ? 13.656 -31.891 -26.734 1 98.25 93 VAL A O 1
ATOM 728 N N . ILE A 1 94 ? 12.469 -32.219 -24.891 1 98.38 94 ILE A N 1
ATOM 729 C CA . ILE A 1 94 ? 13 -31.078 -24.141 1 98.38 94 ILE A CA 1
ATOM 730 C C . ILE A 1 94 ? 13.758 -31.594 -22.906 1 98.38 94 ILE A C 1
ATOM 732 O O . ILE A 1 94 ? 13.203 -32.344 -22.094 1 98.38 94 ILE A O 1
ATOM 736 N N . TYR A 1 95 ? 15 -31.25 -22.766 1 98.06 95 TYR A N 1
ATOM 737 C CA . TYR A 1 95 ? 15.852 -31.766 -21.703 1 98.06 95 TYR A CA 1
ATOM 738 C C . TYR A 1 95 ? 16.328 -30.641 -20.781 1 98.06 95 TYR A C 1
ATOM 740 O O . TYR A 1 95 ? 16.719 -29.562 -21.266 1 98.06 95 TYR A O 1
ATOM 748 N N . SER A 1 96 ? 16.219 -30.844 -19.5 1 97 96 SER A N 1
ATOM 749 C CA . SER A 1 96 ? 16.656 -29.875 -18.5 1 97 96 SER A CA 1
ATOM 750 C C . SER A 1 96 ? 18.125 -30.094 -18.125 1 97 96 SER A C 1
ATOM 752 O O . SER A 1 96 ? 18.438 -31.047 -17.406 1 97 96 SER A O 1
ATOM 754 N N . SER A 1 97 ? 18.969 -29.312 -18.594 1 95.81 97 SER A N 1
ATOM 755 C CA . SER A 1 97 ? 20.359 -29.266 -18.125 1 95.81 97 SER A CA 1
ATOM 756 C C . SER A 1 97 ? 20.562 -28.141 -17.125 1 95.81 97 SER A C 1
ATOM 758 O O . SER A 1 97 ? 19.609 -27.734 -16.438 1 95.81 97 SER A O 1
ATOM 760 N N . THR A 1 98 ? 21.812 -27.859 -16.797 1 94.5 98 THR A N 1
ATOM 761 C CA . THR A 1 98 ? 22.125 -26.922 -15.719 1 94.5 98 THR A CA 1
ATOM 762 C C . THR A 1 98 ? 23.188 -25.922 -16.156 1 94.5 98 THR A C 1
ATOM 764 O O . THR A 1 98 ? 24 -26.234 -17.031 1 94.5 98 THR A O 1
ATOM 767 N N . ILE A 1 99 ? 23.219 -24.812 -15.531 1 92.62 99 ILE A N 1
ATOM 768 C CA . ILE A 1 99 ? 24.234 -23.812 -15.789 1 92.62 99 ILE A CA 1
ATOM 769 C C . ILE A 1 99 ? 25.594 -24.328 -15.344 1 92.62 99 ILE A C 1
ATOM 771 O O . ILE A 1 99 ? 26.625 -23.734 -15.664 1 92.62 99 ILE A O 1
ATOM 775 N N . HIS A 1 100 ? 25.609 -25.406 -14.695 1 89.31 100 HIS A N 1
ATOM 776 C CA . HIS A 1 100 ? 26.859 -25.969 -14.195 1 89.31 100 HIS A CA 1
ATOM 777 C C . HIS A 1 100 ? 27.531 -26.844 -15.258 1 89.31 100 HIS A C 1
ATOM 779 O O . HIS A 1 100 ? 28.562 -27.453 -15 1 89.31 100 HIS A O 1
ATOM 785 N N . GLU A 1 101 ? 26.953 -26.859 -16.406 1 91.38 101 GLU A N 1
ATOM 786 C CA . GLU A 1 101 ? 27.516 -27.703 -17.453 1 91.38 101 GLU A CA 1
ATOM 787 C C . GLU A 1 101 ? 28.984 -27.375 -17.703 1 91.38 101 GLU A C 1
ATOM 789 O O . GLU A 1 101 ? 29.75 -28.234 -18.156 1 91.38 101 GLU A O 1
ATOM 794 N N . ASP A 1 102 ? 29.266 -26.141 -17.453 1 86.06 102 ASP A N 1
ATOM 795 C CA . ASP A 1 102 ? 30.609 -25.703 -17.797 1 86.06 102 ASP A CA 1
ATOM 796 C C . ASP A 1 102 ? 31.562 -25.812 -16.609 1 86.06 102 ASP A C 1
ATOM 798 O O . ASP A 1 102 ? 32.75 -25.516 -16.734 1 86.06 102 ASP A O 1
ATOM 802 N N . ARG A 1 103 ? 30.969 -26.25 -15.508 1 85.31 103 ARG A N 1
ATOM 803 C CA . ARG A 1 103 ? 31.812 -26.453 -14.328 1 85.31 103 ARG A CA 1
ATOM 804 C C . ARG A 1 103 ? 32.438 -27.844 -14.32 1 85.31 103 ARG A C 1
ATOM 806 O O . ARG A 1 103 ? 31.938 -28.75 -15 1 85.31 103 ARG A O 1
ATOM 813 N N . ASP A 1 104 ? 33.594 -27.922 -13.727 1 75.19 104 ASP A N 1
ATOM 814 C CA . ASP A 1 104 ? 34.281 -29.219 -13.641 1 75.19 104 ASP A CA 1
ATOM 815 C C . ASP A 1 104 ? 33.719 -30.062 -12.5 1 75.19 104 ASP A C 1
ATOM 817 O O . ASP A 1 104 ? 34.438 -30.391 -11.555 1 75.19 104 ASP A O 1
ATOM 821 N N . GLU A 1 105 ? 32.406 -30.312 -12.562 1 84.88 105 GLU A N 1
ATOM 822 C CA . GLU A 1 105 ? 31.688 -31.125 -11.578 1 84.88 105 GLU A CA 1
ATOM 823 C C . GLU A 1 105 ? 30.906 -32.25 -12.258 1 84.88 105 GLU A C 1
ATOM 825 O O . GLU A 1 105 ? 30.391 -32.094 -13.359 1 84.88 105 GLU A O 1
ATOM 830 N N . TYR A 1 106 ? 30.875 -33.344 -11.609 1 85.94 106 TYR A N 1
ATOM 831 C CA . TYR A 1 106 ? 30.297 -34.562 -12.164 1 85.94 106 TYR A CA 1
ATOM 832 C C . TYR A 1 106 ? 28.828 -34.344 -12.555 1 85.94 106 TYR A C 1
ATOM 834 O O . TYR A 1 106 ? 28.391 -34.812 -13.602 1 85.94 106 TYR A O 1
ATOM 842 N N . TYR A 1 107 ? 28.188 -33.656 -11.789 1 87.62 107 TYR A N 1
ATOM 843 C CA . TYR A 1 107 ? 26.781 -33.406 -12.078 1 87.62 107 TYR A CA 1
ATOM 844 C C . TYR A 1 107 ? 26.625 -32.625 -13.375 1 87.62 107 TYR A C 1
ATOM 846 O O . TYR A 1 107 ? 25.891 -33.031 -14.273 1 87.62 107 TYR A O 1
ATOM 854 N N . GLY A 1 108 ? 27.328 -31.484 -13.492 1 91.44 108 GLY A N 1
ATOM 855 C CA . GLY A 1 108 ? 27.266 -30.656 -14.688 1 91.44 108 GLY A CA 1
ATOM 856 C C . GLY A 1 108 ? 27.688 -31.375 -15.945 1 91.44 108 GLY A C 1
ATOM 857 O O . GLY A 1 108 ? 27.031 -31.266 -16.984 1 91.44 108 GLY A O 1
ATOM 858 N N . LYS A 1 109 ? 28.688 -32.094 -15.805 1 92.31 109 LYS A N 1
ATOM 859 C CA . LYS A 1 109 ? 29.188 -32.875 -16.938 1 92.31 109 LYS A CA 1
ATOM 860 C C . LYS A 1 109 ? 28.172 -33.938 -17.391 1 92.31 109 LYS A C 1
ATOM 862 O O . LYS A 1 109 ? 27.984 -34.125 -18.578 1 92.31 109 LYS A O 1
ATOM 867 N N . SER A 1 110 ? 27.609 -34.594 -16.391 1 93.5 110 SER A N 1
ATOM 868 C CA . SER A 1 110 ? 26.641 -35.625 -16.719 1 93.5 110 SER A CA 1
ATOM 869 C C . SER A 1 110 ? 25.438 -35.031 -17.453 1 93.5 110 SER A C 1
ATOM 871 O O . SER A 1 110 ? 24.922 -35.625 -18.406 1 93.5 110 SER A O 1
ATOM 873 N N . LYS A 1 111 ? 24.984 -33.875 -17.016 1 95.06 111 LYS A N 1
ATOM 874 C CA . LYS A 1 111 ? 23.844 -33.219 -17.656 1 95.06 111 LYS A CA 1
ATOM 875 C C . LYS A 1 111 ? 24.188 -32.75 -19.062 1 95.06 111 LYS A C 1
ATOM 877 O O . LYS A 1 111 ? 23.375 -32.875 -19.984 1 95.06 111 LYS A O 1
ATOM 882 N N . LYS A 1 112 ? 25.422 -32.25 -19.188 1 95.62 112 LYS A N 1
ATOM 883 C CA . LYS A 1 112 ? 25.891 -31.828 -20.516 1 95.62 112 LYS A CA 1
ATOM 884 C C . LYS A 1 112 ? 25.938 -33 -21.484 1 95.62 112 LYS A C 1
ATOM 886 O O . LYS A 1 112 ? 25.438 -32.938 -22.594 1 95.62 112 LYS A O 1
ATOM 891 N N . GLU A 1 113 ? 26.516 -34.062 -21.078 1 96.06 113 GLU A N 1
ATOM 892 C CA . GLU A 1 113 ? 26.641 -35.25 -21.922 1 96.06 113 GLU A CA 1
ATOM 893 C C . GLU A 1 113 ? 25.266 -35.812 -22.281 1 96.06 113 GLU A C 1
ATOM 895 O O . GLU A 1 113 ? 25.047 -36.188 -23.438 1 96.06 113 GLU A O 1
ATOM 900 N N . ALA A 1 114 ? 24.406 -35.906 -21.297 1 96.94 114 ALA A N 1
ATOM 901 C CA . ALA A 1 114 ? 23.047 -36.344 -21.562 1 96.94 114 ALA A CA 1
ATOM 902 C C . ALA A 1 114 ? 22.359 -35.469 -22.594 1 96.94 114 ALA A C 1
ATOM 904 O O . ALA A 1 114 ? 21.719 -36 -23.516 1 96.94 114 ALA A O 1
ATOM 905 N N . ARG A 1 115 ? 22.484 -34.125 -22.469 1 97.31 115 ARG A N 1
ATOM 906 C CA . ARG A 1 115 ? 21.906 -33.188 -23.422 1 97.31 115 ARG A CA 1
ATOM 907 C C . ARG A 1 115 ? 22.422 -33.438 -24.828 1 97.31 115 ARG A C 1
ATOM 909 O O . ARG A 1 115 ? 21.641 -33.469 -25.781 1 97.31 115 ARG A O 1
ATOM 916 N N . LEU A 1 116 ? 23.734 -33.688 -24.938 1 97.31 116 LEU A N 1
ATOM 917 C CA . LEU A 1 116 ? 24.375 -33.906 -26.219 1 97.31 116 LEU A CA 1
ATOM 918 C C . LEU A 1 116 ? 23.891 -35.219 -26.844 1 97.31 116 LEU A C 1
ATOM 920 O O . LEU A 1 116 ? 23.672 -35.281 -28.062 1 97.31 116 LEU A O 1
ATOM 924 N N . LEU A 1 117 ? 23.766 -36.25 -26.047 1 97.75 117 LEU A N 1
ATOM 925 C CA . LEU A 1 117 ? 23.297 -37.562 -26.531 1 97.75 117 LEU A CA 1
ATOM 926 C C . LEU A 1 117 ? 21.906 -37.406 -27.156 1 97.75 117 LEU A C 1
ATOM 928 O O . LEU A 1 117 ? 21.656 -37.938 -28.25 1 97.75 117 LEU A O 1
ATOM 932 N N . LEU A 1 118 ? 21.078 -36.75 -26.469 1 98 118 LEU A N 1
ATOM 933 C CA . LEU A 1 118 ? 19.703 -36.562 -26.953 1 98 118 LEU A CA 1
ATOM 934 C C . LEU A 1 118 ? 19.672 -35.656 -28.188 1 98 118 LEU A C 1
ATOM 936 O O . LEU A 1 118 ? 18.906 -35.906 -29.109 1 98 118 LEU A O 1
ATOM 940 N N . SER A 1 119 ? 20.5 -34.656 -28.156 1 97.94 119 SER A N 1
ATOM 941 C CA . SER A 1 119 ? 20.609 -33.75 -29.312 1 97.94 119 SER A CA 1
ATOM 942 C C . SER A 1 119 ? 21.078 -34.531 -30.547 1 97.94 119 SER A C 1
ATOM 944 O O . SER A 1 119 ? 20.531 -34.312 -31.641 1 97.94 119 SER A O 1
ATOM 946 N N . GLU A 1 120 ? 22.031 -35.344 -30.391 1 97.81 120 GLU A N 1
ATOM 947 C CA . GLU A 1 120 ? 22.547 -36.125 -31.5 1 97.81 120 GLU A CA 1
ATOM 948 C C . GLU A 1 120 ? 21.469 -37.062 -32.062 1 97.81 120 GLU A C 1
ATOM 950 O O . GLU A 1 120 ? 21.344 -37.188 -33.281 1 97.81 120 GLU A O 1
ATOM 955 N N . TRP A 1 121 ? 20.812 -37.719 -31.141 1 97.75 121 TRP A N 1
ATOM 956 C CA . TRP A 1 121 ? 19.688 -38.531 -31.594 1 97.75 121 TRP A CA 1
ATOM 957 C C . TRP A 1 121 ? 18.734 -37.719 -32.469 1 97.75 121 TRP A C 1
ATOM 959 O O . TRP A 1 121 ? 18.344 -38.156 -33.531 1 97.75 121 TRP A O 1
ATOM 969 N N . ALA A 1 122 ? 18.328 -36.531 -32.062 1 97.56 122 ALA A N 1
ATOM 970 C CA . ALA A 1 122 ? 17.375 -35.688 -32.75 1 97.56 122 ALA A CA 1
ATOM 971 C C . ALA A 1 122 ? 17.891 -35.281 -34.125 1 97.56 122 ALA A C 1
ATOM 973 O O . ALA A 1 122 ? 17.156 -35.344 -35.125 1 97.56 122 ALA A O 1
ATOM 974 N N . LYS A 1 123 ? 19.188 -34.969 -34.156 1 96.5 123 LYS A N 1
ATOM 975 C CA . LYS A 1 123 ? 19.812 -34.594 -35.406 1 96.5 123 LYS A CA 1
ATOM 976 C C . LYS A 1 123 ? 19.797 -35.75 -36.406 1 96.5 123 LYS A C 1
ATOM 978 O O . LYS A 1 123 ? 19.453 -35.594 -37.562 1 96.5 123 LYS A O 1
ATOM 983 N N . SER A 1 124 ? 20.094 -36.906 -35.938 1 97.12 124 SER A N 1
ATOM 984 C CA . SER A 1 124 ? 20.203 -38.094 -36.781 1 97.12 124 SER A CA 1
ATOM 985 C C . SER A 1 124 ? 18.844 -38.562 -37.281 1 97.12 124 SER A C 1
ATOM 987 O O . SER A 1 124 ? 18.75 -39.219 -38.312 1 97.12 124 SER A O 1
ATOM 989 N N . ASN A 1 125 ? 17.859 -38.188 -36.594 1 96.81 125 ASN A N 1
ATOM 990 C CA . ASN A 1 125 ? 16.531 -38.688 -36.906 1 96.81 125 ASN A CA 1
ATOM 991 C C . ASN A 1 125 ? 15.602 -37.594 -37.375 1 96.81 125 ASN A C 1
ATOM 993 O O . ASN A 1 125 ? 14.398 -37.781 -37.562 1 96.81 125 ASN A O 1
ATOM 997 N N . ASN A 1 126 ? 16.094 -36.344 -37.625 1 95.31 126 ASN A N 1
ATOM 998 C CA . ASN A 1 126 ? 15.32 -35.188 -38 1 95.31 126 ASN A CA 1
ATOM 999 C C . ASN A 1 126 ? 14.156 -34.938 -37.062 1 95.31 126 ASN A C 1
ATOM 1001 O O . ASN A 1 126 ? 13.016 -34.781 -37.5 1 95.31 126 ASN A O 1
ATOM 1005 N N . ALA A 1 127 ? 14.375 -35.094 -35.781 1 96.06 127 ALA A N 1
ATOM 1006 C CA . ALA A 1 127 ? 13.43 -34.844 -34.688 1 96.06 127 ALA A CA 1
ATOM 1007 C C . ALA A 1 127 ? 13.727 -33.531 -34 1 96.06 127 ALA A C 1
ATOM 1009 O O . ALA A 1 127 ? 14.805 -32.938 -34.188 1 96.06 127 ALA A O 1
ATOM 1010 N N . LEU A 1 128 ? 12.781 -32.969 -33.312 1 96.5 128 LEU A N 1
ATOM 1011 C CA . LEU A 1 128 ? 12.945 -31.703 -32.594 1 96.5 128 LEU A CA 1
ATOM 1012 C C . LEU A 1 128 ? 13.555 -31.953 -31.203 1 96.5 128 LEU A C 1
ATOM 1014 O O . LEU A 1 128 ? 13.156 -32.875 -30.5 1 96.5 128 LEU A O 1
ATOM 1018 N N . PHE A 1 129 ? 14.547 -31.141 -30.859 1 97.88 129 PHE A N 1
ATOM 1019 C CA . PHE A 1 129 ? 15.164 -31.219 -29.547 1 97.88 129 PHE A CA 1
ATOM 1020 C C . PHE A 1 129 ? 15.43 -29.828 -28.984 1 97.88 129 PHE A C 1
ATOM 1022 O O . PHE A 1 129 ? 15.875 -28.938 -29.703 1 97.88 129 PHE A O 1
ATOM 1029 N N . THR A 1 130 ? 15.07 -29.594 -27.781 1 98.19 130 THR A N 1
ATOM 1030 C CA . THR A 1 130 ? 15.352 -28.375 -27.047 1 98.19 130 THR A CA 1
ATOM 1031 C C . THR A 1 130 ? 16.141 -28.672 -25.766 1 98.19 130 THR A C 1
ATOM 1033 O O . THR A 1 130 ? 15.633 -29.328 -24.859 1 98.19 130 THR A O 1
ATOM 1036 N N . GLY A 1 131 ? 17.391 -28.297 -25.719 1 98.06 131 GLY A N 1
ATOM 1037 C CA . GLY A 1 131 ? 18.203 -28.391 -24.516 1 98.06 131 GLY A CA 1
ATOM 1038 C C . GLY A 1 131 ? 18.188 -27.109 -23.688 1 98.06 131 GLY A C 1
ATOM 1039 O O . GLY A 1 131 ? 18.641 -26.062 -24.141 1 98.06 131 GLY A O 1
ATOM 1040 N N . LEU A 1 132 ? 17.656 -27.203 -22.453 1 98.06 132 LEU A N 1
ATOM 1041 C CA . LEU A 1 132 ? 17.547 -26.031 -21.594 1 98.06 132 LEU A CA 1
ATOM 1042 C C . LEU A 1 132 ? 18.672 -25.984 -20.578 1 98.06 132 LEU A C 1
ATOM 1044 O O . LEU A 1 132 ? 18.938 -26.969 -19.875 1 98.06 132 LEU A O 1
ATOM 1048 N N . VAL A 1 133 ? 19.391 -24.938 -20.547 1 97.62 133 VAL A N 1
ATOM 1049 C CA . VAL A 1 133 ? 20.344 -24.656 -19.484 1 97.62 133 VAL A CA 1
ATOM 1050 C C . VAL A 1 133 ? 19.688 -23.781 -18.406 1 97.62 133 VAL A C 1
ATOM 1052 O O . VAL A 1 133 ? 19.484 -22.594 -18.609 1 97.62 133 VAL A O 1
ATOM 1055 N N . ILE A 1 134 ? 19.359 -24.359 -17.297 1 97.31 134 ILE A N 1
ATOM 1056 C CA . ILE A 1 134 ? 18.5 -23.75 -16.297 1 97.31 134 ILE A CA 1
ATOM 1057 C C . ILE A 1 134 ? 19.344 -23.281 -15.102 1 97.31 134 ILE A C 1
ATOM 1059 O O . ILE A 1 134 ? 20.156 -24.047 -14.57 1 97.31 134 ILE A O 1
ATOM 1063 N N . PRO A 1 135 ? 19.266 -22.047 -14.703 1 96.56 135 PRO A N 1
ATOM 1064 C CA . PRO A 1 135 ? 19.969 -21.578 -13.508 1 96.56 135 PRO A CA 1
ATOM 1065 C C . PRO A 1 135 ? 19.312 -22.078 -12.211 1 96.56 135 PRO A C 1
ATOM 1067 O O . PRO A 1 135 ? 18.609 -23.094 -12.219 1 96.56 135 PRO A O 1
ATOM 1070 N N . ASN A 1 136 ? 19.578 -21.422 -11.055 1 95.81 136 ASN A N 1
ATOM 1071 C CA . ASN A 1 136 ? 19.047 -21.844 -9.766 1 95.81 136 ASN A CA 1
ATOM 1072 C C . ASN A 1 136 ? 17.531 -21.625 -9.68 1 95.81 136 ASN A C 1
ATOM 1074 O O . ASN A 1 136 ? 17.078 -20.469 -9.703 1 95.81 136 ASN A O 1
ATOM 1078 N N . VAL A 1 137 ? 16.812 -22.688 -9.578 1 97.38 137 VAL A N 1
ATOM 1079 C CA . VAL A 1 137 ? 15.352 -22.594 -9.578 1 97.38 137 VAL A CA 1
ATOM 1080 C C . VAL A 1 137 ? 14.836 -22.469 -8.141 1 97.38 137 VAL A C 1
ATOM 1082 O O . VAL A 1 137 ? 15.312 -23.172 -7.25 1 97.38 137 VAL A O 1
ATOM 1085 N N . PHE A 1 138 ? 13.922 -21.516 -7.93 1 97.94 138 PHE A N 1
ATOM 1086 C CA . PHE A 1 138 ? 13.242 -21.422 -6.641 1 97.94 138 PHE A CA 1
ATOM 1087 C C . PHE A 1 138 ? 11.734 -21.344 -6.836 1 97.94 138 PHE A C 1
ATOM 1089 O O . PHE A 1 138 ? 11.258 -21.047 -7.934 1 97.94 138 PHE A O 1
ATOM 1096 N N . GLY A 1 139 ? 10.992 -21.641 -5.812 1 97.81 139 GLY A N 1
ATOM 1097 C CA . GLY A 1 139 ? 9.547 -21.562 -5.855 1 97.81 139 GLY A CA 1
ATOM 1098 C C . GLY A 1 139 ? 8.867 -22.422 -4.805 1 97.81 139 GLY A C 1
ATOM 1099 O O . GLY A 1 139 ? 9.539 -23.016 -3.955 1 97.81 139 GLY A O 1
ATOM 1100 N N . SER A 1 140 ? 7.621 -22.5 -4.891 1 96.31 140 SER A N 1
ATOM 1101 C CA . SER A 1 140 ? 6.812 -23.219 -3.912 1 96.31 140 SER A CA 1
ATOM 1102 C C . SER A 1 140 ? 7.012 -24.719 -4.031 1 96.31 140 SER A C 1
ATOM 1104 O O . SER A 1 140 ? 7.277 -25.234 -5.121 1 96.31 140 SER A O 1
ATOM 1106 N N . PHE A 1 141 ? 7.031 -25.406 -2.969 1 95.56 141 PHE A N 1
ATOM 1107 C CA . PHE A 1 141 ? 6.938 -26.859 -2.832 1 95.56 141 PHE A CA 1
ATOM 1108 C C . PHE A 1 141 ? 8.273 -27.516 -3.156 1 95.56 141 PHE A C 1
ATOM 1110 O O . PHE A 1 141 ? 8.312 -28.703 -3.512 1 95.56 141 PHE A O 1
ATOM 1117 N N . GLY A 1 142 ? 9.32 -26.75 -3.217 1 95.19 142 GLY A N 1
ATOM 1118 C CA . GLY A 1 142 ? 10.633 -27.375 -3.305 1 95.19 142 GLY A CA 1
ATOM 1119 C C . GLY A 1 142 ? 11.008 -28.172 -2.066 1 95.19 142 GLY A C 1
ATOM 1120 O O . GLY A 1 142 ? 10.562 -27.844 -0.961 1 95.19 142 GLY A O 1
ATOM 1121 N N . LYS A 1 143 ? 11.836 -29.109 -2.238 1 94.38 143 LYS A N 1
ATOM 1122 C CA . LYS A 1 143 ? 12.281 -29.922 -1.116 1 94.38 143 LYS A CA 1
ATOM 1123 C C . LYS A 1 143 ? 13.43 -29.266 -0.367 1 94.38 143 LYS A C 1
ATOM 1125 O O . LYS A 1 143 ? 14.477 -28.984 -0.954 1 94.38 143 LYS A O 1
ATOM 1130 N N . PRO A 1 144 ? 13.266 -29 0.941 1 96.31 144 PRO A N 1
ATOM 1131 C CA . PRO A 1 144 ? 14.367 -28.453 1.723 1 96.31 144 PRO A CA 1
ATOM 1132 C C . PRO A 1 144 ? 15.5 -29.453 1.943 1 96.31 144 PRO A C 1
ATOM 1134 O O . PRO A 1 144 ? 15.281 -30.672 1.849 1 96.31 144 PRO A O 1
ATOM 1137 N N . PHE A 1 145 ? 16.719 -28.938 2.258 1 93.69 145 PHE A N 1
ATOM 1138 C CA . PHE A 1 145 ? 17.906 -29.703 2.609 1 93.69 145 PHE A CA 1
ATOM 1139 C C . PHE A 1 145 ? 18.297 -30.656 1.482 1 93.69 145 PHE A C 1
ATOM 1141 O O . PHE A 1 145 ? 18.75 -31.766 1.735 1 93.69 145 PHE A O 1
ATOM 1148 N N . TYR A 1 146 ? 18.031 -30.281 0.313 1 87.88 146 TYR A N 1
ATOM 1149 C CA . TYR A 1 146 ? 18.438 -31.016 -0.874 1 87.88 146 TYR A CA 1
ATOM 1150 C C . TYR A 1 146 ? 19.312 -30.156 -1.773 1 87.88 146 TYR A C 1
ATOM 1152 O O . TYR A 1 146 ? 20.453 -29.844 -1.424 1 87.88 146 TYR A O 1
ATOM 1160 N N . ASN A 1 147 ? 18.812 -29.469 -2.834 1 83.94 147 ASN A N 1
ATOM 1161 C CA . ASN A 1 147 ? 19.625 -28.688 -3.742 1 83.94 147 ASN A CA 1
ATOM 1162 C C . ASN A 1 147 ? 19.078 -27.266 -3.912 1 83.94 147 ASN A C 1
ATOM 1164 O O . ASN A 1 147 ? 19.141 -26.703 -5.004 1 83.94 147 ASN A O 1
ATOM 1168 N N . SER A 1 148 ? 18.469 -26.828 -2.848 1 92.12 148 SER A N 1
ATOM 1169 C CA . SER A 1 148 ? 17.891 -25.5 -2.941 1 92.12 148 SER A CA 1
ATOM 1170 C C . SER A 1 148 ? 18.094 -24.719 -1.646 1 92.12 148 SER A C 1
ATOM 1172 O O . SER A 1 148 ? 17.469 -25.016 -0.627 1 92.12 148 SER A O 1
ATOM 1174 N N . VAL A 1 149 ? 18.844 -23.719 -1.744 1 95.31 149 VAL A N 1
ATOM 1175 C CA . VAL A 1 149 ? 19.078 -22.859 -0.59 1 95.31 149 VAL A CA 1
ATOM 1176 C C . VAL A 1 149 ? 17.797 -22.125 -0.222 1 95.31 149 VAL A C 1
ATOM 1178 O O . VAL A 1 149 ? 17.469 -21.969 0.959 1 95.31 149 VAL A O 1
ATOM 1181 N N . VAL A 1 150 ? 17 -21.688 -1.193 1 97.81 150 VAL A N 1
ATOM 1182 C CA . VAL A 1 150 ? 15.781 -20.938 -0.955 1 97.81 150 VAL A CA 1
ATOM 1183 C C . VAL A 1 150 ? 14.758 -21.812 -0.247 1 97.81 150 VAL A C 1
ATOM 1185 O O . VAL A 1 150 ? 14.18 -21.422 0.766 1 97.81 150 VAL A O 1
ATOM 1188 N N . ALA A 1 151 ? 14.562 -23.016 -0.75 1 98.06 151 ALA A N 1
ATOM 1189 C CA . ALA A 1 151 ? 13.633 -23.938 -0.119 1 98.06 151 ALA A CA 1
ATOM 1190 C C . ALA A 1 151 ? 14.047 -24.234 1.318 1 98.06 151 ALA A C 1
ATOM 1192 O O . ALA A 1 151 ? 13.203 -24.297 2.217 1 98.06 151 ALA A O 1
ATOM 1193 N N . THR A 1 152 ? 15.344 -24.438 1.5 1 98.31 152 THR A N 1
ATOM 1194 C CA . THR A 1 152 ? 15.867 -24.781 2.818 1 98.31 152 THR A CA 1
ATOM 1195 C C . THR A 1 152 ? 15.656 -23.625 3.797 1 98.31 152 THR A C 1
ATOM 1197 O O . THR A 1 152 ? 15.156 -23.828 4.902 1 98.31 152 THR A O 1
ATOM 1200 N N . PHE A 1 153 ? 16.016 -22.438 3.363 1 98.69 153 PHE A N 1
ATOM 1201 C CA . PHE A 1 153 ? 15.836 -21.266 4.211 1 98.69 153 PHE A CA 1
ATOM 1202 C C . PHE A 1 153 ? 14.359 -21.062 4.547 1 98.69 153 PHE A C 1
ATOM 1204 O O . PHE A 1 153 ? 14.016 -20.812 5.703 1 98.69 153 PHE A O 1
ATOM 1211 N N . CYS A 1 154 ? 13.484 -21.125 3.553 1 98.81 154 CYS A N 1
ATOM 1212 C CA . CYS A 1 154 ? 12.055 -20.953 3.783 1 98.81 154 CYS A CA 1
ATOM 1213 C C . CYS A 1 154 ? 11.547 -21.953 4.816 1 98.81 154 CYS A C 1
ATOM 1215 O O . CYS A 1 154 ? 10.828 -21.594 5.746 1 98.81 154 CYS A O 1
ATOM 1217 N N . HIS A 1 155 ? 11.938 -23.203 4.609 1 98.62 155 HIS A N 1
ATOM 1218 C CA . HIS A 1 155 ? 11.516 -24.25 5.531 1 98.62 155 HIS A CA 1
ATOM 1219 C C . HIS A 1 155 ? 12 -23.969 6.949 1 98.62 155 HIS A C 1
ATOM 1221 O O . HIS A 1 155 ? 11.219 -24.031 7.902 1 98.62 155 HIS A O 1
ATOM 1227 N N . GLN A 1 156 ? 13.273 -23.688 7.035 1 98.75 156 GLN A N 1
ATOM 1228 C CA . GLN A 1 156 ? 13.867 -23.453 8.344 1 98.75 156 GLN A CA 1
ATOM 1229 C C . GLN A 1 156 ? 13.211 -22.266 9.039 1 98.75 156 GLN A C 1
ATOM 1231 O O . GLN A 1 156 ? 12.797 -22.359 10.203 1 98.75 156 GLN A O 1
ATOM 1236 N N . LEU A 1 157 ? 13.086 -21.156 8.375 1 98.75 157 LEU A N 1
ATOM 1237 C CA . LEU A 1 157 ? 12.5 -19.953 8.961 1 98.75 157 LEU A CA 1
ATOM 1238 C C . LEU A 1 157 ? 11.047 -20.188 9.344 1 98.75 157 LEU A C 1
ATOM 1240 O O . LEU A 1 157 ? 10.625 -19.828 10.453 1 98.75 157 LEU A O 1
ATOM 1244 N N . ALA A 1 158 ? 10.258 -20.797 8.477 1 98.56 158 ALA A N 1
ATOM 1245 C CA . ALA A 1 158 ? 8.844 -21.047 8.734 1 98.56 158 ALA A CA 1
ATOM 1246 C C . ALA A 1 158 ? 8.664 -21.938 9.961 1 98.56 158 ALA A C 1
ATOM 1248 O O . ALA A 1 158 ? 7.625 -21.891 10.625 1 98.56 158 ALA A O 1
ATOM 1249 N N . ASN A 1 159 ? 9.672 -22.719 10.266 1 98.19 159 ASN A N 1
ATOM 1250 C CA . ASN A 1 159 ? 9.594 -23.641 11.398 1 98.19 159 ASN A CA 1
ATOM 1251 C C . ASN A 1 159 ? 10.438 -23.156 12.57 1 98.19 159 ASN A C 1
ATOM 1253 O O . ASN A 1 159 ? 10.805 -23.938 13.445 1 98.19 159 ASN A O 1
ATOM 1257 N N . ASN A 1 160 ? 10.883 -21.969 12.562 1 97.94 160 ASN A N 1
ATOM 1258 C CA . ASN A 1 160 ? 11.57 -21.297 13.648 1 97.94 160 ASN A CA 1
ATOM 1259 C C . ASN A 1 160 ? 12.969 -21.875 13.883 1 97.94 160 ASN A C 1
ATOM 1261 O O . ASN A 1 160 ? 13.43 -21.938 15.023 1 97.94 160 ASN A O 1
ATOM 1265 N N . GLU A 1 161 ? 13.516 -22.438 12.797 1 98.19 161 GLU A N 1
ATOM 1266 C CA . GLU A 1 161 ? 14.93 -22.812 12.82 1 98.19 161 GLU A CA 1
ATOM 1267 C C . GLU A 1 161 ? 15.812 -21.656 12.328 1 98.19 161 GLU A C 1
ATOM 1269 O O . GLU A 1 161 ? 15.305 -20.672 11.805 1 98.19 161 GLU A O 1
ATOM 1274 N N . THR A 1 162 ? 17.125 -21.797 12.547 1 97.75 162 THR A N 1
ATOM 1275 C CA . THR A 1 162 ? 18.078 -20.75 12.164 1 97.75 162 THR A CA 1
ATOM 1276 C C . THR A 1 162 ? 18.891 -21.188 10.961 1 97.75 162 THR A C 1
ATOM 1278 O O . THR A 1 162 ? 19.734 -22.078 11.062 1 97.75 162 THR A O 1
ATOM 1281 N N . PRO A 1 163 ? 18.688 -20.562 9.859 1 98.06 163 PRO A N 1
ATOM 1282 C CA . PRO A 1 163 ? 19.5 -20.891 8.68 1 98.06 163 PRO A CA 1
ATOM 1283 C C . PRO A 1 163 ? 20.969 -20.516 8.844 1 98.06 163 PRO A C 1
ATOM 1285 O O . PRO A 1 163 ? 21.297 -19.562 9.547 1 98.06 163 PRO A O 1
ATOM 1288 N N . LYS A 1 164 ? 21.812 -21.25 8.188 1 96.38 164 LYS A N 1
ATOM 1289 C CA . LYS A 1 164 ? 23.25 -20.953 8.133 1 96.38 164 LYS A CA 1
ATOM 1290 C C . LYS A 1 164 ? 23.734 -20.828 6.691 1 96.38 164 LYS A C 1
ATOM 1292 O O . LYS A 1 164 ? 23.312 -21.609 5.824 1 96.38 164 LYS A O 1
ATOM 1297 N N . ILE A 1 165 ? 24.531 -19.906 6.516 1 96.5 165 ILE A N 1
ATOM 1298 C CA . ILE A 1 165 ? 25.125 -19.719 5.199 1 96.5 165 ILE A CA 1
ATOM 1299 C C . ILE A 1 165 ? 26.5 -20.375 5.152 1 96.5 165 ILE A C 1
ATOM 1301 O O . ILE A 1 165 ? 27.406 -20 5.902 1 96.5 165 ILE A O 1
ATOM 1305 N N . ASN A 1 166 ? 26.672 -21.312 4.344 1 93 166 ASN A N 1
ATOM 1306 C CA . ASN A 1 166 ? 27.984 -21.953 4.172 1 93 166 ASN A CA 1
ATOM 1307 C C . ASN A 1 166 ? 28.891 -21.141 3.248 1 93 166 ASN A C 1
ATOM 1309 O O . ASN A 1 166 ? 30.031 -20.859 3.586 1 93 166 ASN A O 1
ATOM 1313 N N . VAL A 1 167 ? 28.422 -20.781 2.084 1 93.25 167 VAL A N 1
ATOM 1314 C CA . VAL A 1 167 ? 29.109 -19.953 1.094 1 93.25 167 VAL A CA 1
ATOM 1315 C C . VAL A 1 167 ? 28.156 -18.844 0.612 1 93.25 167 VAL A C 1
ATOM 1317 O O . VAL A 1 167 ? 27.047 -19.125 0.163 1 93.25 167 VAL A O 1
ATOM 1320 N N . ASP A 1 168 ? 28.594 -17.625 0.792 1 96.38 168 ASP A N 1
ATOM 1321 C CA . ASP A 1 168 ? 27.75 -16.5 0.386 1 96.38 168 ASP A CA 1
ATOM 1322 C C . ASP A 1 168 ? 27.984 -16.141 -1.076 1 96.38 168 ASP A C 1
ATOM 1324 O O . ASP A 1 168 ? 28.406 -15.016 -1.38 1 96.38 168 ASP A O 1
ATOM 1328 N N . GLY A 1 169 ? 27.812 -17.109 -1.94 1 95.56 169 GLY A N 1
ATOM 1329 C CA . GLY A 1 169 ? 27.984 -16.891 -3.367 1 95.56 169 GLY A CA 1
ATOM 1330 C C . GLY A 1 169 ? 26.797 -16.234 -4.027 1 95.56 169 GLY A C 1
ATOM 1331 O O . GLY A 1 169 ? 25.75 -16.047 -3.393 1 95.56 169 GLY A O 1
ATOM 1332 N N . PHE A 1 170 ? 26.969 -15.844 -5.258 1 96.44 170 PHE A N 1
ATOM 1333 C CA . PHE A 1 170 ? 25.875 -15.281 -6.051 1 96.44 170 PHE A CA 1
ATOM 1334 C C . PHE A 1 170 ? 25.016 -16.391 -6.633 1 96.44 170 PHE A C 1
ATOM 1336 O O . PHE A 1 170 ? 25.516 -17.422 -7.074 1 96.44 170 PHE A O 1
ATOM 1343 N N . LEU A 1 171 ? 23.734 -16.172 -6.652 1 95.62 171 LEU A N 1
ATOM 1344 C CA . LEU A 1 171 ? 22.75 -17.078 -7.25 1 95.62 171 LEU A CA 1
ATOM 1345 C C . LEU A 1 171 ? 22 -16.391 -8.391 1 95.62 171 LEU A C 1
ATOM 1347 O O . LEU A 1 171 ? 21.453 -15.305 -8.203 1 95.62 171 LEU A O 1
ATOM 1351 N N . LYS A 1 172 ? 22.109 -16.938 -9.492 1 96.75 172 LYS A N 1
ATOM 1352 C CA . LYS A 1 172 ? 21.156 -16.562 -10.539 1 96.75 172 LYS A CA 1
ATOM 1353 C C . LYS A 1 172 ? 19.828 -17.297 -10.367 1 96.75 172 LYS A C 1
ATOM 1355 O O . LYS A 1 172 ? 19.766 -18.516 -10.539 1 96.75 172 LYS A O 1
ATOM 1360 N N . LEU A 1 173 ? 18.766 -16.531 -10.086 1 97.94 173 LEU A N 1
ATOM 1361 C CA . LEU A 1 173 ? 17.516 -17.156 -9.656 1 97.94 173 LEU A CA 1
ATOM 1362 C C . LEU A 1 173 ? 16.469 -17.094 -10.766 1 97.94 173 LEU A C 1
ATOM 1364 O O . LEU A 1 173 ? 16.281 -16.047 -11.391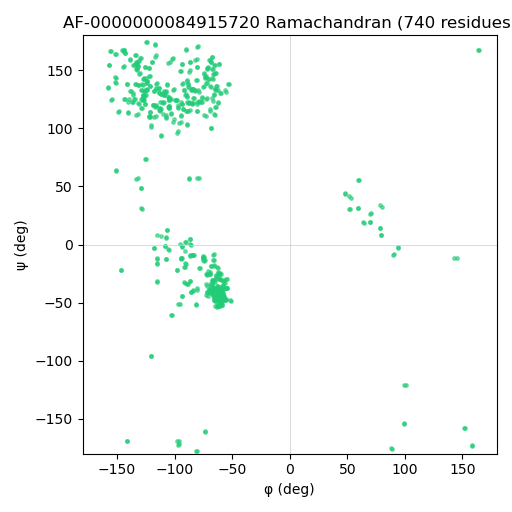 1 97.94 173 LEU A O 1
ATOM 1368 N N . VAL A 1 174 ? 15.859 -18.188 -11.008 1 98.19 174 VAL A N 1
ATOM 1369 C CA . VAL A 1 174 ? 14.695 -18.234 -11.883 1 98.19 174 VAL A CA 1
ATOM 1370 C C . VAL A 1 174 ? 13.523 -18.891 -11.148 1 98.19 174 VAL A C 1
ATOM 1372 O O . VAL A 1 174 ? 13.711 -19.875 -10.43 1 98.19 174 VAL A O 1
ATOM 1375 N N . TYR A 1 175 ? 12.375 -18.297 -11.211 1 98.44 175 TYR A N 1
ATOM 1376 C CA . TYR A 1 175 ? 11.164 -18.781 -10.555 1 98.44 175 TYR A CA 1
ATOM 1377 C C . TYR A 1 175 ? 10.625 -20.016 -11.266 1 98.44 175 TYR A C 1
ATOM 1379 O O . TYR A 1 175 ? 10.594 -20.078 -12.492 1 98.44 175 TYR A O 1
ATOM 1387 N N . VAL A 1 176 ? 10.195 -20.953 -10.578 1 98.12 176 VAL A N 1
ATOM 1388 C CA . VAL A 1 176 ? 9.859 -22.266 -11.086 1 98.12 176 VAL A CA 1
ATOM 1389 C C . VAL A 1 176 ? 8.711 -22.156 -12.094 1 98.12 176 VAL A C 1
ATOM 1391 O O . VAL A 1 176 ? 8.719 -22.828 -13.125 1 98.12 176 VAL A O 1
ATOM 1394 N N . ASP A 1 177 ? 7.73 -21.344 -11.828 1 97.75 177 ASP A N 1
ATOM 1395 C CA . ASP A 1 177 ? 6.617 -21.203 -12.758 1 97.75 177 ASP A CA 1
ATOM 1396 C C . ASP A 1 177 ? 7.074 -20.531 -14.055 1 97.75 177 ASP A C 1
ATOM 1398 O O . ASP A 1 177 ? 6.504 -20.781 -15.117 1 97.75 177 ASP A O 1
ATOM 1402 N N . ASP A 1 178 ? 8.07 -19.672 -13.961 1 98 178 ASP A N 1
ATOM 1403 C CA . ASP A 1 178 ? 8.609 -19.062 -15.164 1 98 178 ASP A CA 1
ATOM 1404 C C . ASP A 1 178 ? 9.336 -20.094 -16.031 1 98 178 ASP A C 1
ATOM 1406 O O . ASP A 1 178 ? 9.328 -20 -17.266 1 98 178 ASP A O 1
ATOM 1410 N N . VAL A 1 179 ? 9.984 -21.031 -15.375 1 98.25 179 VAL A N 1
ATOM 1411 C CA . VAL A 1 179 ? 10.578 -22.141 -16.125 1 98.25 179 VAL A CA 1
ATOM 1412 C C . VAL A 1 179 ? 9.492 -22.922 -16.859 1 98.25 179 VAL A C 1
ATOM 1414 O O . VAL A 1 179 ? 9.633 -23.203 -18.047 1 98.25 179 VAL A O 1
ATOM 1417 N N . SER A 1 180 ? 8.414 -23.25 -16.188 1 98.19 180 SER A N 1
ATOM 1418 C CA . SER A 1 180 ? 7.293 -23.953 -16.797 1 98.19 180 SER A CA 1
ATOM 1419 C C . SER A 1 180 ? 6.719 -23.156 -17.969 1 98.19 180 SER A C 1
ATOM 1421 O O . SER A 1 180 ? 6.465 -23.719 -19.047 1 98.19 180 SER A O 1
ATOM 1423 N N . LYS A 1 181 ? 6.574 -21.859 -17.719 1 97.31 181 LYS A N 1
ATOM 1424 C CA . LYS A 1 181 ? 6.074 -20.984 -18.766 1 97.31 181 LYS A CA 1
ATOM 1425 C C . LYS A 1 181 ? 6.996 -21.016 -19.984 1 97.31 181 LYS A C 1
ATOM 1427 O O . LYS A 1 181 ? 6.527 -21.047 -21.125 1 97.31 181 LYS A O 1
ATOM 1432 N N . PHE A 1 182 ? 8.258 -20.938 -19.719 1 97.81 182 PHE A N 1
ATOM 1433 C CA . PHE A 1 182 ? 9.258 -20.969 -20.781 1 97.81 182 PHE A CA 1
ATOM 1434 C C . PHE A 1 182 ? 9.156 -22.266 -21.578 1 97.81 182 PHE A C 1
ATOM 1436 O O . PHE A 1 182 ? 9.141 -22.25 -22.812 1 97.81 182 PHE A O 1
ATOM 1443 N N . ILE A 1 183 ? 9.023 -23.391 -20.922 1 97.94 183 ILE A N 1
ATOM 1444 C CA . ILE A 1 183 ? 8.922 -24.703 -21.547 1 97.94 183 ILE A CA 1
ATOM 1445 C C . ILE A 1 183 ? 7.668 -24.766 -22.422 1 97.94 183 ILE A C 1
ATOM 1447 O O . ILE A 1 183 ? 7.719 -25.188 -23.578 1 97.94 183 ILE A O 1
ATOM 1451 N N . ILE A 1 184 ? 6.602 -24.297 -21.906 1 97.25 184 ILE A N 1
ATOM 1452 C CA . ILE A 1 184 ? 5.336 -24.312 -22.625 1 97.25 184 ILE A CA 1
ATOM 1453 C C . ILE A 1 184 ? 5.453 -23.453 -23.891 1 97.25 184 ILE A C 1
ATOM 1455 O O . ILE A 1 184 ? 4.949 -23.828 -24.953 1 97.25 184 ILE A O 1
ATOM 1459 N N . SER A 1 185 ? 6.121 -22.312 -23.734 1 96.69 185 SER A N 1
ATOM 1460 C CA . SER A 1 185 ? 6.305 -21.453 -24.906 1 96.69 185 SER A CA 1
ATOM 1461 C C . SER A 1 185 ? 7.098 -22.172 -25.984 1 96.69 185 SER A C 1
ATOM 1463 O O . SER A 1 185 ? 6.816 -22.031 -27.172 1 96.69 185 SER A O 1
ATOM 1465 N N . LYS A 1 186 ? 8.109 -22.969 -25.625 1 96.38 186 LYS A N 1
ATOM 1466 C CA . LYS A 1 186 ? 8.891 -23.719 -26.578 1 96.38 186 LYS A CA 1
ATOM 1467 C C . LYS A 1 186 ? 8.047 -24.797 -27.25 1 96.38 186 LYS A C 1
ATOM 1469 O O . LYS A 1 186 ? 8.195 -25.062 -28.453 1 96.38 186 LYS A O 1
ATOM 1474 N N . ILE A 1 187 ? 7.152 -25.406 -26.484 1 96.44 187 ILE A N 1
ATOM 1475 C CA . ILE A 1 187 ? 6.266 -26.438 -27.016 1 96.44 187 ILE A CA 1
ATOM 1476 C C . ILE A 1 187 ? 5.312 -25.828 -28.031 1 96.44 187 ILE A C 1
ATOM 1478 O O . ILE A 1 187 ? 5.164 -26.344 -29.141 1 96.44 187 ILE A O 1
ATOM 1482 N N . LYS A 1 188 ? 4.742 -24.656 -27.688 1 95.38 18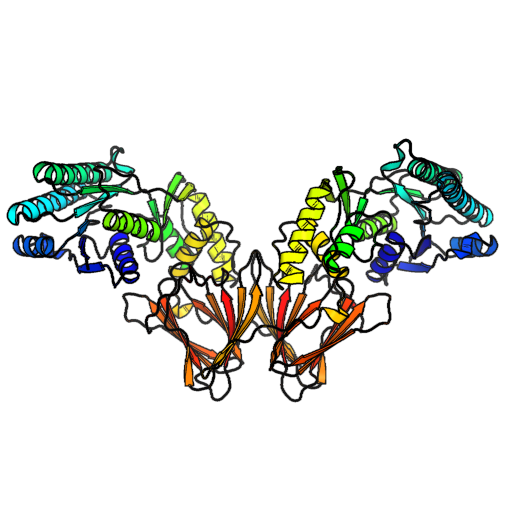8 LYS A N 1
ATOM 1483 C CA . LYS A 1 188 ? 3.748 -24 -28.531 1 95.38 188 LYS A CA 1
ATOM 1484 C C . LYS A 1 188 ? 4.383 -23.484 -29.828 1 95.38 188 LYS A C 1
ATOM 1486 O O . LYS A 1 188 ? 3.785 -23.578 -30.891 1 95.38 188 LYS A O 1
ATOM 1491 N N . GLU A 1 189 ? 5.551 -23 -29.688 1 92.5 189 GLU A N 1
ATOM 1492 C CA . GLU A 1 189 ? 6.215 -22.375 -30.812 1 92.5 189 GLU A CA 1
ATOM 1493 C C . GLU A 1 189 ? 6.977 -23.391 -31.656 1 92.5 189 GLU A C 1
ATOM 1495 O O . GLU A 1 189 ? 7.441 -23.078 -32.75 1 92.5 189 GLU A O 1
ATOM 1500 N N . ALA A 1 190 ? 7.105 -24.594 -31.172 1 87.25 190 ALA A N 1
ATOM 1501 C CA . ALA A 1 190 ? 7.957 -25.609 -31.797 1 87.25 190 ALA A CA 1
ATOM 1502 C C . ALA A 1 190 ? 9.367 -25.078 -32.031 1 87.25 190 ALA A C 1
ATOM 1504 O O . ALA A 1 190 ? 9.961 -25.297 -33.094 1 87.25 190 ALA A O 1
ATOM 1505 N N . ASN A 1 191 ? 9.664 -24.203 -31.109 1 83.88 191 ASN A N 1
ATOM 1506 C CA . ASN A 1 191 ? 11.031 -23.688 -31.125 1 83.88 191 ASN A CA 1
ATOM 1507 C C . ASN A 1 191 ? 12.008 -24.656 -30.484 1 83.88 191 ASN A C 1
ATOM 1509 O O . ASN A 1 191 ? 11.711 -25.25 -29.438 1 83.88 191 ASN A O 1
ATOM 1513 N N . PHE A 1 192 ? 13.109 -24.875 -31.172 1 88.56 192 PHE A N 1
ATOM 1514 C CA . PHE A 1 192 ? 14.055 -25.891 -30.719 1 88.56 192 PHE A CA 1
ATOM 1515 C C . PHE A 1 192 ? 15.492 -25.438 -30.938 1 88.56 192 PHE A C 1
ATOM 1517 O O . PHE A 1 192 ? 15.758 -24.625 -31.828 1 88.56 192 PHE A O 1
ATOM 1524 N N . ASP A 1 193 ? 16.266 -25.688 -30 1 92.06 193 ASP A N 1
ATOM 1525 C CA . ASP A 1 193 ? 17.703 -25.453 -30.062 1 92.06 193 ASP A CA 1
ATOM 1526 C C . ASP A 1 193 ? 18.453 -26.422 -29.156 1 92.06 193 ASP A C 1
ATOM 1528 O O . ASP A 1 193 ? 17.969 -26.766 -28.062 1 92.06 193 ASP A O 1
ATOM 1532 N N . GLU A 1 194 ? 19.609 -26.828 -29.609 1 94.62 194 GLU A N 1
ATOM 1533 C CA . GLU A 1 194 ? 20.422 -27.797 -28.859 1 94.62 194 GLU A CA 1
ATOM 1534 C C . GLU A 1 194 ? 20.734 -27.266 -27.469 1 94.62 194 GLU A C 1
ATOM 1536 O O . GLU A 1 194 ? 20.906 -28.047 -26.516 1 94.62 194 GLU A O 1
ATOM 1541 N N . LYS A 1 195 ? 20.828 -25.984 -27.406 1 96.44 195 LYS A N 1
ATOM 1542 C CA . LYS A 1 195 ? 21.172 -25.344 -26.141 1 96.44 195 LYS A CA 1
ATOM 1543 C C . LYS A 1 195 ? 20.531 -23.969 -26.016 1 96.44 195 LYS A C 1
ATOM 1545 O O . LYS A 1 195 ? 20.828 -23.062 -26.812 1 96.44 195 LYS A O 1
ATOM 1550 N N . ILE A 1 196 ? 19.641 -23.812 -25.094 1 96.94 196 ILE A N 1
ATOM 1551 C CA . ILE A 1 196 ? 18.969 -22.547 -24.828 1 96.94 196 ILE A CA 1
ATOM 1552 C C . ILE A 1 196 ? 19.094 -22.203 -23.344 1 96.94 196 ILE A C 1
ATOM 1554 O O . ILE A 1 196 ? 18.797 -23.016 -22.469 1 96.94 196 ILE A O 1
ATOM 1558 N N . GLU A 1 197 ? 19.562 -21.016 -23.047 1 96.5 197 GLU A N 1
ATOM 1559 C CA . GLU A 1 197 ? 19.625 -20.547 -21.672 1 96.5 197 GLU A CA 1
ATOM 1560 C C . GLU A 1 197 ? 18.281 -20.031 -21.188 1 96.5 197 GLU A C 1
ATOM 1562 O O . GLU A 1 197 ? 17.688 -19.141 -21.812 1 96.5 197 GLU A O 1
ATOM 1567 N N . VAL A 1 198 ? 17.781 -20.578 -20.156 1 97.56 198 VAL A N 1
ATOM 1568 C CA . VAL A 1 198 ? 16.562 -20.047 -19.531 1 97.56 198 VAL A CA 1
ATOM 1569 C C . VAL A 1 198 ? 16.875 -18.734 -18.812 1 97.56 198 VAL A C 1
ATOM 1571 O O . VAL A 1 198 ? 17.781 -18.672 -17.984 1 97.56 198 VAL A O 1
ATOM 1574 N N . PRO A 1 199 ? 16.172 -17.703 -19.125 1 96.88 199 PRO A N 1
ATOM 1575 C CA . PRO A 1 199 ? 16.469 -16.406 -18.484 1 96.88 199 PRO A CA 1
ATOM 1576 C C . PRO A 1 199 ? 16.25 -16.422 -16.984 1 96.88 199 PRO A C 1
ATOM 1578 O O . PRO A 1 199 ? 15.273 -17.016 -16.5 1 96.88 199 PRO A O 1
ATOM 1581 N N . PHE A 1 200 ? 17.203 -15.828 -16.281 1 96.31 200 PHE A N 1
ATOM 1582 C CA . PHE A 1 200 ? 17.031 -15.68 -14.836 1 96.31 200 PHE A CA 1
ATOM 1583 C C . PHE A 1 200 ? 16.422 -14.328 -14.5 1 96.31 200 PHE A C 1
ATOM 1585 O O . PHE A 1 200 ? 16.469 -13.398 -15.312 1 96.31 200 PHE A O 1
ATOM 1592 N N . GLU A 1 201 ? 15.789 -14.242 -13.414 1 94.5 201 GLU A N 1
ATOM 1593 C CA . GLU A 1 201 ? 15.07 -13.047 -13 1 94.5 201 GLU A CA 1
ATOM 1594 C C . GLU A 1 201 ? 16 -12.07 -12.281 1 94.5 201 GLU A C 1
ATOM 1596 O O . GLU A 1 201 ? 15.875 -10.852 -12.445 1 94.5 201 GLU A O 1
ATOM 1601 N N . ALA A 1 202 ? 16.891 -12.602 -11.43 1 96.12 202 ALA A N 1
ATOM 1602 C CA . ALA A 1 202 ? 17.797 -11.758 -10.648 1 96.12 202 ALA A CA 1
ATOM 1603 C C . ALA A 1 202 ? 19.031 -12.531 -10.219 1 96.12 202 ALA A C 1
ATOM 1605 O O . ALA A 1 202 ? 19.031 -13.766 -10.211 1 96.12 202 ALA A O 1
ATOM 1606 N N . GLU A 1 203 ? 20.016 -11.82 -10.008 1 97.62 203 GLU A N 1
ATOM 1607 C CA . GLU A 1 203 ? 21.219 -12.344 -9.375 1 97.62 203 GLU A CA 1
ATOM 1608 C C . GLU A 1 203 ? 21.438 -11.734 -7.996 1 97.62 203 GLU A C 1
ATOM 1610 O O . GLU A 1 203 ? 21.547 -10.516 -7.859 1 97.62 203 GLU A O 1
ATOM 1615 N N . LEU A 1 204 ? 21.406 -12.578 -6.93 1 97.75 204 LEU A N 1
ATOM 1616 C CA . LEU A 1 204 ? 21.531 -12.125 -5.551 1 97.75 204 LEU A CA 1
ATOM 1617 C C . LEU A 1 204 ? 22.547 -12.961 -4.793 1 97.75 204 LEU A C 1
ATOM 1619 O O . LEU A 1 204 ? 22.766 -14.133 -5.121 1 97.75 204 LEU A O 1
ATOM 1623 N N . LYS A 1 205 ? 23.109 -12.336 -3.801 1 98.06 205 LYS A N 1
ATOM 1624 C CA . LYS A 1 205 ? 23.891 -13.125 -2.848 1 98.06 205 LYS A CA 1
ATOM 1625 C C . LYS A 1 205 ? 22.969 -13.977 -1.969 1 98.06 205 LYS A C 1
ATOM 1627 O O . LYS A 1 205 ? 21.844 -13.586 -1.677 1 98.06 205 LYS A O 1
ATOM 1632 N N . VAL A 1 206 ? 23.547 -15.094 -1.541 1 98.12 206 VAL A N 1
ATOM 1633 C CA . VAL A 1 206 ? 22.812 -15.969 -0.646 1 98.12 206 VAL A CA 1
ATOM 1634 C C . VAL A 1 206 ? 22.344 -15.188 0.585 1 98.12 206 VAL A C 1
ATOM 1636 O O . VAL A 1 206 ? 21.203 -15.336 1.028 1 98.12 206 VAL A O 1
ATOM 1639 N N . SER A 1 207 ? 23.172 -14.289 1.053 1 98.5 207 SER A N 1
ATOM 1640 C CA . SER A 1 207 ? 22.859 -13.516 2.248 1 98.5 207 SER A CA 1
ATOM 1641 C C . SER A 1 207 ? 21.719 -12.547 1.994 1 98.5 207 SER A C 1
ATOM 1643 O O . SER A 1 207 ? 20.922 -12.266 2.895 1 98.5 207 SER A O 1
ATOM 1645 N N . GLU A 1 208 ? 21.641 -12.023 0.771 1 98.31 208 GLU A N 1
ATOM 1646 C CA . GLU A 1 208 ? 20.547 -11.117 0.407 1 98.31 208 GLU A CA 1
ATOM 1647 C C . GLU A 1 208 ? 19.219 -11.859 0.368 1 98.31 208 GLU A C 1
ATOM 1649 O O . GLU A 1 208 ? 18.188 -11.32 0.796 1 98.31 208 GLU A O 1
ATOM 1654 N N . VAL A 1 209 ? 19.281 -13.055 -0.132 1 98.38 209 VAL A N 1
ATOM 1655 C CA . VAL A 1 209 ? 18.078 -13.891 -0.154 1 98.38 209 VAL A CA 1
ATOM 1656 C C . VAL A 1 209 ? 17.609 -14.172 1.274 1 98.38 209 VAL A C 1
ATOM 1658 O O . VAL A 1 209 ? 16.438 -14.008 1.595 1 98.38 209 VAL A O 1
ATOM 1661 N N . LEU A 1 210 ? 18.547 -14.547 2.098 1 98.75 210 LEU A N 1
ATOM 1662 C CA . LEU A 1 210 ? 18.219 -14.859 3.484 1 98.75 210 LEU A CA 1
ATOM 1663 C C . LEU A 1 210 ? 17.641 -13.648 4.191 1 98.75 210 LEU A C 1
ATOM 1665 O O . LEU A 1 210 ? 16.656 -13.766 4.934 1 98.75 210 LEU A O 1
ATOM 1669 N N . GLN A 1 211 ? 18.219 -12.539 3.936 1 98.5 211 GLN A N 1
ATOM 1670 C CA . GLN A 1 211 ? 17.75 -11.312 4.555 1 98.5 211 GLN A CA 1
ATOM 1671 C C . GLN A 1 211 ? 16.281 -11.039 4.184 1 98.5 211 GLN A C 1
ATOM 1673 O O . GLN A 1 211 ? 15.484 -10.672 5.039 1 98.5 211 GLN A O 1
ATOM 1678 N N . LYS A 1 212 ? 15.938 -11.148 2.916 1 98.44 212 LYS A N 1
ATOM 1679 C CA . LYS A 1 212 ? 14.562 -10.961 2.471 1 98.44 212 LYS A CA 1
ATOM 1680 C C . LYS A 1 212 ? 13.617 -11.945 3.164 1 98.44 212 LYS A C 1
ATOM 1682 O O . LYS A 1 212 ? 12.555 -11.555 3.646 1 98.44 212 LYS A O 1
ATOM 1687 N N . LEU A 1 213 ? 14.055 -13.164 3.254 1 98.81 213 LEU A N 1
ATOM 1688 C CA . LEU A 1 213 ? 13.203 -14.203 3.83 1 98.81 213 LEU A CA 1
ATOM 1689 C C . LEU A 1 213 ? 13.031 -13.992 5.332 1 98.81 213 LEU A C 1
ATOM 1691 O O . LEU A 1 213 ? 11.953 -14.234 5.875 1 98.81 213 LEU A O 1
ATOM 1695 N N . GLU A 1 214 ? 14.086 -13.594 6 1 98.81 214 GLU A N 1
ATOM 1696 C CA . GLU A 1 214 ? 13.984 -13.266 7.418 1 98.81 214 GLU A CA 1
ATOM 1697 C C . GLU A 1 214 ? 13.008 -12.117 7.648 1 98.81 214 GLU A C 1
ATOM 1699 O O . GLU A 1 214 ? 12.266 -12.109 8.633 1 98.81 214 GLU A O 1
ATOM 1704 N N . HIS A 1 215 ? 13.062 -11.18 6.746 1 98.56 215 HIS A N 1
ATOM 1705 C CA . HIS A 1 215 ? 12.125 -10.062 6.812 1 98.56 215 HIS A CA 1
ATOM 1706 C C . HIS A 1 215 ? 10.688 -10.539 6.641 1 98.56 215 HIS A C 1
ATOM 1708 O O . HIS A 1 215 ? 9.781 -10.078 7.344 1 98.56 215 HIS A O 1
ATOM 1714 N N . PHE A 1 216 ? 10.438 -11.469 5.738 1 98.69 216 PHE A N 1
ATOM 1715 C CA . PHE A 1 216 ? 9.109 -12.039 5.547 1 98.69 216 PHE A CA 1
ATOM 1716 C C . PHE A 1 216 ? 8.633 -12.734 6.816 1 98.69 216 PHE A C 1
ATOM 1718 O O . PHE A 1 216 ? 7.473 -12.578 7.211 1 98.69 216 PHE A O 1
ATOM 1725 N N . LYS A 1 217 ? 9.508 -13.484 7.414 1 98.62 217 LYS A N 1
ATOM 1726 C CA . LYS A 1 217 ? 9.156 -14.172 8.656 1 98.62 217 LYS A CA 1
ATOM 1727 C C . LYS A 1 217 ? 8.742 -13.172 9.734 1 98.62 217 LYS A C 1
ATOM 1729 O O . LYS A 1 217 ? 7.66 -13.297 10.312 1 98.62 217 LYS A O 1
ATOM 1734 N N . SER A 1 218 ? 9.57 -12.164 9.984 1 98.31 218 SER A N 1
ATOM 1735 C CA . SER A 1 218 ? 9.344 -11.219 11.078 1 98.31 218 SER A CA 1
ATOM 1736 C C . SER A 1 218 ? 8.109 -10.359 10.82 1 98.31 218 SER A C 1
ATOM 1738 O O . SER A 1 218 ? 7.324 -10.102 11.734 1 98.31 218 SER A O 1
ATOM 1740 N N . THR A 1 219 ? 7.906 -9.938 9.578 1 97.88 219 THR A N 1
ATOM 1741 C CA . THR A 1 219 ? 6.848 -8.992 9.25 1 97.88 219 THR A CA 1
ATOM 1742 C C . THR A 1 219 ? 5.52 -9.719 9.047 1 97.88 219 THR A C 1
ATOM 1744 O O . THR A 1 219 ? 4.477 -9.258 9.523 1 97.88 219 THR A O 1
ATOM 1747 N N . TYR A 1 220 ? 5.566 -10.852 8.43 1 98.44 220 TYR A N 1
ATOM 1748 C CA . TYR A 1 220 ? 4.332 -11.508 8.023 1 98.44 220 TYR A CA 1
ATOM 1749 C C . TYR A 1 220 ? 3.992 -12.656 8.961 1 98.44 220 TYR A C 1
ATOM 1751 O O . TYR A 1 220 ? 2.941 -12.648 9.609 1 98.44 220 TYR A O 1
ATOM 1759 N N . GLN A 1 221 ? 4.879 -13.641 9.039 1 98.5 221 GLN A N 1
ATOM 1760 C CA . GLN A 1 221 ? 4.535 -14.828 9.805 1 98.5 221 GLN A CA 1
ATOM 1761 C C . GLN A 1 221 ? 4.336 -14.5 11.281 1 98.5 221 GLN A C 1
ATOM 1763 O O . GLN A 1 221 ? 3.434 -15.039 11.922 1 98.5 221 GLN A O 1
ATOM 1768 N N . GLU A 1 222 ? 5.133 -13.594 11.828 1 97.88 222 GLU A N 1
ATOM 1769 C CA . GLU A 1 222 ? 5.086 -13.281 13.25 1 97.88 222 GLU A CA 1
ATOM 1770 C C . GLU A 1 222 ? 4.078 -12.172 13.539 1 97.88 222 GLU A C 1
ATOM 1772 O O . GLU A 1 222 ? 3.383 -12.203 14.555 1 97.88 222 GLU A O 1
ATOM 1777 N N . LYS A 1 223 ? 3.92 -11.164 12.57 1 97.19 223 LYS A N 1
ATOM 1778 C CA . LYS A 1 223 ? 3.162 -9.969 12.93 1 97.19 223 LYS A CA 1
ATOM 1779 C C . LYS A 1 223 ? 1.889 -9.852 12.094 1 97.19 223 LYS A C 1
ATOM 1781 O O . LYS A 1 223 ? 1.039 -9 12.367 1 97.19 223 LYS A O 1
ATOM 1786 N N . GLY A 1 224 ? 1.782 -10.625 11.086 1 97.62 224 GLY A N 1
ATOM 1787 C CA . GLY A 1 224 ? 0.583 -10.609 10.266 1 97.62 224 GLY A CA 1
ATOM 1788 C C . GLY A 1 224 ? 0.549 -9.453 9.281 1 97.62 224 GLY A C 1
ATOM 1789 O O . GLY A 1 224 ? -0.475 -9.203 8.641 1 97.62 224 GLY A O 1
ATOM 1790 N N . SER A 1 225 ? 1.625 -8.695 9.141 1 97.69 225 SER A N 1
ATOM 1791 C CA . SER A 1 225 ? 1.725 -7.582 8.211 1 97.69 225 SER A CA 1
ATOM 1792 C C . SER A 1 225 ? 2.184 -8.047 6.832 1 97.69 225 SER A C 1
ATOM 1794 O O . SER A 1 225 ? 2.707 -9.156 6.688 1 97.69 225 SER A O 1
ATOM 1796 N N . ILE A 1 226 ? 1.886 -7.281 5.801 1 98 226 ILE A N 1
ATOM 1797 C CA . ILE A 1 226 ? 2.389 -7.555 4.457 1 98 226 ILE A CA 1
ATOM 1798 C C . ILE A 1 226 ? 3.676 -6.766 4.219 1 98 226 ILE A C 1
ATOM 1800 O O . ILE A 1 226 ? 3.689 -5.539 4.332 1 98 226 ILE A O 1
ATOM 1804 N N . PRO A 1 227 ? 4.758 -7.414 3.924 1 97.44 227 PRO A N 1
ATOM 1805 C CA . PRO A 1 227 ? 6.016 -6.707 3.682 1 97.44 227 PRO A CA 1
ATOM 1806 C C . PRO A 1 227 ? 5.984 -5.871 2.402 1 97.44 227 PRO A C 1
ATOM 1808 O O . PRO A 1 227 ? 5.098 -6.047 1.567 1 97.44 227 PRO A O 1
ATOM 1811 N N . GLU A 1 228 ? 6.926 -4.938 2.367 1 93.81 228 GLU A N 1
ATOM 1812 C CA . GLU A 1 228 ? 7.105 -4.191 1.122 1 93.81 228 GLU A CA 1
ATOM 1813 C C . GLU A 1 228 ? 7.578 -5.109 -0.003 1 93.81 228 GLU A C 1
ATOM 1815 O O . GLU A 1 228 ? 8.609 -5.773 0.121 1 93.81 228 GLU A O 1
ATOM 1820 N N . LEU A 1 229 ? 6.812 -5.234 -1.021 1 94.75 229 LEU A N 1
ATOM 1821 C CA . LEU A 1 229 ? 7.133 -6.035 -2.199 1 94.75 229 LEU A CA 1
ATOM 1822 C C . LEU A 1 229 ? 7.367 -5.141 -3.412 1 94.75 229 LEU A C 1
ATOM 1824 O O . LEU A 1 229 ? 6.422 -4.789 -4.121 1 94.75 229 LEU A O 1
ATOM 1828 N N . THR A 1 230 ? 8.555 -4.781 -3.689 1 88.44 230 THR A N 1
ATOM 1829 C CA . THR A 1 230 ? 8.898 -3.699 -4.609 1 88.44 230 THR A CA 1
ATOM 1830 C C . THR A 1 230 ? 9.164 -4.242 -6.008 1 88.44 230 THR A C 1
ATOM 1832 O O . THR A 1 230 ? 9.312 -3.475 -6.961 1 88.44 230 THR A O 1
ATOM 1835 N N . SER A 1 231 ? 9.289 -5.547 -6.113 1 93.31 231 SER A N 1
ATOM 1836 C CA . SER A 1 231 ? 9.641 -6.148 -7.395 1 93.31 231 SER A CA 1
ATOM 1837 C C . SER A 1 231 ? 8.914 -7.469 -7.605 1 93.31 231 SER A C 1
ATOM 1839 O O . SER A 1 231 ? 8.359 -8.031 -6.66 1 93.31 231 SER A O 1
ATOM 1841 N N . SER A 1 232 ? 8.953 -7.855 -8.852 1 95.25 232 SER A N 1
ATOM 1842 C CA . SER A 1 232 ? 8.414 -9.172 -9.164 1 95.25 232 SER A CA 1
ATOM 1843 C C . SER A 1 232 ? 9.117 -10.266 -8.375 1 95.25 232 SER A C 1
ATOM 1845 O O . SER A 1 232 ? 8.484 -11.227 -7.922 1 95.25 232 SER A O 1
ATOM 1847 N N . LEU A 1 233 ? 10.367 -10.109 -8.133 1 97.19 233 LEU A N 1
ATOM 1848 C CA . LEU A 1 233 ? 11.133 -11.07 -7.359 1 97.19 233 LEU A CA 1
ATOM 1849 C C . LEU A 1 233 ? 10.641 -11.133 -5.918 1 97.19 233 LEU A C 1
ATOM 1851 O O . LEU A 1 233 ? 10.492 -12.219 -5.352 1 97.19 233 LEU A O 1
ATOM 1855 N N . ASP A 1 234 ? 10.359 -9.969 -5.32 1 97.06 234 ASP A N 1
ATOM 1856 C CA . ASP A 1 234 ? 9.867 -9.93 -3.947 1 97.06 234 ASP A CA 1
ATOM 1857 C C . ASP A 1 234 ? 8.555 -10.703 -3.811 1 97.06 234 ASP A C 1
ATOM 1859 O O . ASP A 1 234 ? 8.383 -11.477 -2.867 1 97.06 234 ASP A O 1
ATOM 1863 N N . ILE A 1 235 ? 7.73 -10.477 -4.805 1 97.56 235 ILE A N 1
ATOM 1864 C CA . ILE A 1 235 ? 6.426 -11.125 -4.781 1 97.56 235 ILE A CA 1
ATOM 1865 C C . ILE A 1 235 ? 6.602 -12.641 -4.879 1 97.56 235 ILE A C 1
ATOM 1867 O O . ILE A 1 235 ? 5.996 -13.391 -4.113 1 97.56 235 ILE A O 1
ATOM 1871 N N . LYS A 1 236 ? 7.43 -13.094 -5.762 1 98.38 236 LYS A N 1
ATOM 1872 C CA . LYS A 1 236 ? 7.668 -14.516 -5.988 1 98.38 236 LYS A CA 1
ATOM 1873 C C . LYS A 1 236 ? 8.336 -15.156 -4.777 1 98.38 236 LYS A C 1
ATOM 1875 O O . LYS A 1 236 ? 7.965 -16.266 -4.363 1 98.38 236 LYS A O 1
ATOM 1880 N N . LEU A 1 237 ? 9.32 -14.453 -4.188 1 98.56 237 LEU A N 1
ATOM 1881 C CA . LEU A 1 237 ? 9.984 -14.961 -2.988 1 98.56 237 LEU A CA 1
ATOM 1882 C C . LEU A 1 237 ? 9.008 -15.023 -1.816 1 98.56 237 LEU A C 1
ATOM 1884 O O . LEU A 1 237 ? 9.023 -15.984 -1.042 1 98.56 237 LEU A O 1
ATOM 1888 N N . PHE A 1 238 ? 8.188 -14.008 -1.665 1 98.75 238 PHE A N 1
ATOM 1889 C CA . PHE A 1 238 ? 7.219 -13.953 -0.577 1 98.75 238 PHE A CA 1
ATOM 1890 C C . PHE A 1 238 ? 6.203 -15.086 -0.698 1 98.75 238 PHE A C 1
ATOM 1892 O O . PHE A 1 238 ? 5.91 -15.773 0.284 1 98.75 238 PHE A O 1
ATOM 1899 N N . ASN A 1 239 ? 5.676 -15.281 -1.933 1 98.75 239 ASN A N 1
ATOM 1900 C CA . ASN A 1 239 ? 4.762 -16.391 -2.172 1 98.75 239 ASN A CA 1
ATOM 1901 C C . ASN A 1 239 ? 5.434 -17.734 -1.886 1 98.75 239 ASN A C 1
ATOM 1903 O O . ASN A 1 239 ? 4.805 -18.641 -1.33 1 98.75 239 ASN A O 1
ATOM 1907 N N . THR A 1 240 ? 6.668 -17.844 -2.305 1 98.69 240 THR A N 1
ATOM 1908 C CA . THR A 1 240 ? 7.422 -19.062 -2.02 1 98.69 240 THR A CA 1
ATOM 1909 C C . THR A 1 240 ? 7.516 -19.297 -0.516 1 98.69 240 THR A C 1
ATOM 1911 O O . THR A 1 240 ? 7.172 -20.375 -0.029 1 98.69 240 THR A O 1
ATOM 1914 N N . PHE A 1 241 ? 7.895 -18.25 0.238 1 98.81 241 PHE A N 1
ATOM 1915 C CA . PHE A 1 241 ? 8.039 -18.359 1.686 1 98.81 241 PHE A CA 1
ATOM 1916 C C . PHE A 1 241 ? 6.727 -18.781 2.332 1 98.81 241 PHE A C 1
ATOM 1918 O O . PHE A 1 241 ? 6.707 -19.688 3.164 1 98.81 241 PHE A O 1
ATOM 1925 N N . ARG A 1 242 ? 5.66 -18.156 1.971 1 98.56 242 ARG A N 1
ATOM 1926 C CA . ARG A 1 242 ? 4.355 -18.406 2.572 1 98.56 242 ARG A CA 1
ATOM 1927 C C . ARG A 1 242 ? 3.934 -19.859 2.387 1 98.56 242 ARG A C 1
ATOM 1929 O O . ARG A 1 242 ? 3.234 -20.422 3.23 1 98.56 242 ARG A O 1
ATOM 1936 N N . ASN A 1 243 ? 4.363 -20.484 1.313 1 98.12 243 ASN A N 1
ATOM 1937 C CA . ASN A 1 243 ? 3.963 -21.859 1.025 1 98.12 243 ASN A CA 1
ATOM 1938 C C . ASN A 1 243 ? 4.703 -22.859 1.912 1 98.12 243 ASN A C 1
ATOM 1940 O O . ASN A 1 243 ? 4.375 -24.047 1.928 1 98.12 243 ASN A O 1
ATOM 1944 N N . TYR A 1 244 ? 5.707 -22.406 2.623 1 98.44 244 TYR A N 1
ATOM 1945 C CA . TYR A 1 244 ? 6.414 -23.312 3.523 1 98.44 244 TYR A CA 1
ATOM 1946 C C . TYR A 1 244 ? 5.848 -23.234 4.938 1 98.44 244 TYR A C 1
ATOM 1948 O O . TYR A 1 244 ? 6.191 -24.031 5.801 1 98.44 244 TYR A O 1
ATOM 1956 N N . ILE A 1 245 ? 5.008 -22.219 5.18 1 98.44 245 ILE A N 1
ATOM 1957 C CA . ILE A 1 245 ? 4.32 -22.109 6.461 1 98.44 245 ILE A CA 1
ATOM 1958 C C . ILE A 1 245 ? 3.297 -23.234 6.594 1 98.44 245 ILE A C 1
ATOM 1960 O O . ILE A 1 245 ? 2.6 -23.578 5.633 1 98.44 245 ILE A O 1
ATOM 1964 N N . ASN A 1 246 ? 3.215 -23.891 7.73 1 97.94 246 ASN A N 1
ATOM 1965 C CA . ASN A 1 246 ? 2.154 -24.859 7.992 1 97.94 246 ASN A CA 1
ATOM 1966 C C . ASN A 1 246 ? 0.794 -24.172 8.117 1 97.94 246 ASN A C 1
ATOM 1968 O O . ASN A 1 246 ? 0.438 -23.672 9.188 1 97.94 246 ASN A O 1
ATOM 1972 N N . HIS A 1 247 ? 0.003 -24.203 7.105 1 98.19 247 HIS A N 1
ATOM 1973 C CA . HIS A 1 247 ? -1.251 -23.469 7.039 1 98.19 247 HIS A CA 1
ATOM 1974 C C . HIS A 1 247 ? -2.258 -24 8.055 1 98.19 247 HIS A C 1
ATOM 1976 O O . HIS A 1 247 ? -3.02 -23.219 8.641 1 98.19 247 HIS A O 1
ATOM 1982 N N . ALA A 1 248 ? -2.275 -25.297 8.25 1 97.75 248 ALA A N 1
ATOM 1983 C CA . ALA A 1 248 ? -3.246 -25.922 9.141 1 97.75 248 ALA A CA 1
ATOM 1984 C C . ALA A 1 248 ? -3.125 -25.391 10.562 1 97.75 248 ALA A C 1
ATOM 1986 O O . ALA A 1 248 ? -4.133 -25.203 11.25 1 97.75 248 ALA A O 1
ATOM 1987 N N . THR A 1 249 ? -1.917 -25.125 10.977 1 97.62 249 THR A N 1
ATOM 1988 C CA . THR A 1 249 ? -1.704 -24.688 12.359 1 97.62 249 THR A CA 1
ATOM 1989 C C . THR A 1 249 ? -1.595 -23.172 12.438 1 97.62 249 THR A C 1
ATOM 1991 O O . THR A 1 249 ? -1.798 -22.578 13.5 1 97.62 249 THR A O 1
ATOM 1994 N N . HIS A 1 250 ? -1.265 -22.547 11.352 1 98.25 250 HIS A N 1
ATOM 1995 C CA . HIS A 1 250 ? -1.045 -21.094 11.352 1 98.25 250 HIS A CA 1
ATOM 1996 C C . HIS A 1 250 ? -2.365 -20.344 11.289 1 98.25 250 HIS A C 1
ATOM 1998 O O . HIS A 1 250 ? -2.512 -19.281 11.914 1 98.25 250 HIS A O 1
ATOM 2004 N N . PHE A 1 251 ? -3.314 -20.891 10.508 1 98.25 251 PHE A N 1
ATOM 2005 C CA . PHE A 1 251 ? -4.582 -20.203 10.32 1 98.25 251 PHE A CA 1
ATOM 2006 C C . PHE A 1 251 ? -5.691 -20.875 11.109 1 98.25 251 PHE A C 1
ATOM 2008 O O . PHE A 1 251 ? -5.641 -22.094 11.352 1 98.25 251 PHE A O 1
ATOM 2015 N N . PRO A 1 252 ? -6.777 -20.156 11.453 1 98.44 252 PRO A N 1
ATOM 2016 C CA . PRO A 1 252 ? -6.926 -18.719 11.25 1 98.44 252 PRO A CA 1
ATOM 2017 C C . PRO A 1 252 ? -6.094 -17.906 12.234 1 98.44 252 PRO A C 1
ATOM 2019 O O . PRO A 1 252 ? -5.855 -18.344 13.367 1 98.44 252 PRO A O 1
ATOM 2022 N N . VAL A 1 253 ? -5.613 -16.766 11.828 1 98.56 253 VAL A N 1
ATOM 2023 C CA . VAL A 1 253 ? -4.938 -15.844 12.727 1 98.56 253 VAL A CA 1
ATOM 2024 C C . VAL A 1 253 ? -5.961 -14.914 13.375 1 98.56 253 VAL A C 1
ATOM 2026 O O . VAL A 1 253 ? -6.684 -14.195 12.688 1 98.56 253 VAL A O 1
ATOM 2029 N N . LYS A 1 254 ? -6.023 -14.922 14.648 1 97.75 254 LYS A N 1
ATOM 2030 C CA . LYS A 1 254 ? -6.961 -14.086 15.398 1 97.75 254 LYS A CA 1
ATOM 2031 C C . LYS A 1 254 ? -6.512 -12.625 15.406 1 97.75 254 LYS A C 1
ATOM 2033 O O . LYS A 1 254 ? -5.324 -12.344 15.57 1 97.75 254 LYS A O 1
ATOM 2038 N N . LEU A 1 255 ? -7.402 -11.766 15.211 1 97.81 255 LEU A N 1
ATOM 2039 C CA . LEU A 1 255 ? -7.117 -10.336 15.266 1 97.81 255 LEU A CA 1
ATOM 2040 C C . LEU A 1 255 ? -7.434 -9.773 16.641 1 97.81 255 LEU A C 1
ATOM 2042 O O . LEU A 1 255 ? -8.344 -10.25 17.328 1 97.81 255 LEU A O 1
ATOM 2046 N N . VAL A 1 256 ? -6.707 -8.773 17.031 1 96.12 256 VAL A N 1
ATOM 2047 C CA . VAL A 1 256 ? -6.91 -8.148 18.328 1 96.12 256 VAL A CA 1
ATOM 2048 C C . VAL A 1 256 ? -8.117 -7.215 18.266 1 96.12 256 VAL A C 1
ATOM 2050 O O . VAL A 1 256 ? -8.188 -6.336 17.406 1 96.12 256 VAL A O 1
ATOM 2053 N N . GLN A 1 257 ? -9.031 -7.449 19.094 1 95.94 257 GLN A N 1
ATOM 2054 C CA . GLN A 1 257 ? -10.234 -6.629 19.172 1 95.94 257 GLN A CA 1
ATOM 2055 C C . GLN A 1 257 ? -10.195 -5.715 20.391 1 95.94 257 GLN A C 1
ATOM 2057 O O . GLN A 1 257 ? -10.07 -6.184 21.531 1 95.94 257 GLN A O 1
ATOM 2062 N N . HIS A 1 258 ? -10.219 -4.426 20.203 1 95.38 258 HIS A N 1
ATOM 2063 C CA . HIS A 1 258 ? -10.367 -3.447 21.266 1 95.38 258 HIS A CA 1
ATOM 2064 C C . HIS A 1 258 ? -11.828 -3.037 21.453 1 95.38 258 HIS A C 1
ATOM 2066 O O . HIS A 1 258 ? -12.391 -2.338 20.594 1 95.38 258 HIS A O 1
ATOM 2072 N N . THR A 1 259 ? -12.414 -3.428 22.547 1 95 259 THR A N 1
ATOM 2073 C CA . THR A 1 259 ? -13.852 -3.234 22.75 1 95 259 THR A CA 1
ATOM 2074 C C . THR A 1 259 ? -14.117 -2.389 24 1 95 259 THR A C 1
ATOM 2076 O O . THR A 1 259 ? -13.445 -2.551 25.016 1 95 259 THR A O 1
ATOM 2079 N N . ASP A 1 260 ? -15.062 -1.425 23.859 1 93.56 260 ASP A N 1
ATOM 2080 C CA . ASP A 1 260 ? -15.594 -0.656 24.969 1 93.56 260 ASP A CA 1
ATOM 2081 C C . ASP A 1 260 ? -17.094 -0.416 24.812 1 93.56 260 ASP A C 1
ATOM 2083 O O . ASP A 1 260 ? -17.766 -1.114 24.047 1 93.56 260 ASP A O 1
ATOM 2087 N N . ASP A 1 261 ? -17.688 0.427 25.594 1 93.88 261 ASP A N 1
ATOM 2088 C CA . ASP A 1 261 ? -19.141 0.616 25.625 1 93.88 261 ASP A CA 1
ATOM 2089 C C . ASP A 1 261 ? -19.641 1.206 24.312 1 93.88 261 ASP A C 1
ATOM 2091 O O . ASP A 1 261 ? -20.844 1.14 24.016 1 93.88 261 ASP A O 1
ATOM 2095 N N . ARG A 1 262 ? -18.859 1.687 23.5 1 93.69 262 ARG A N 1
ATOM 2096 C CA . ARG A 1 262 ? -19.219 2.348 22.25 1 93.69 262 ARG A CA 1
ATOM 2097 C C . ARG A 1 262 ? -19.266 1.354 21.094 1 93.69 262 ARG A C 1
ATOM 2099 O O . ARG A 1 262 ? -19.984 1.56 20.109 1 93.69 262 ARG A O 1
ATOM 2106 N N . GLY A 1 263 ? -18.375 0.32 21.172 1 95.81 263 GLY A N 1
ATOM 2107 C CA . GLY A 1 263 ? -18.172 -0.646 20.109 1 95.81 263 GLY A CA 1
ATOM 2108 C C . GLY A 1 263 ? -16.766 -1.233 20.078 1 95.81 263 GLY A C 1
ATOM 2109 O O . GLY A 1 263 ? -16.156 -1.433 21.141 1 95.81 263 GLY A O 1
ATOM 2110 N N . SER A 1 264 ? -16.422 -1.712 18.938 1 96.44 264 SER A N 1
ATOM 2111 C CA . SER A 1 264 ? -15.125 -2.369 18.812 1 96.44 264 SER A CA 1
ATOM 2112 C C . SER A 1 264 ? -14.297 -1.753 17.688 1 96.44 264 SER A C 1
ATOM 2114 O O . SER A 1 264 ? -14.836 -1.104 16.797 1 96.44 264 SER A O 1
ATOM 2116 N N . PHE A 1 265 ? -13.039 -1.827 17.797 1 96.62 265 PHE A N 1
ATOM 2117 C CA . PHE A 1 265 ? -12.062 -1.464 16.781 1 96.62 265 PHE A CA 1
ATOM 2118 C C . PHE A 1 265 ? -11.086 -2.609 16.547 1 96.62 265 PHE A C 1
ATOM 2120 O O . PHE A 1 265 ? -10.516 -3.162 17.484 1 96.62 265 PHE A O 1
ATOM 2127 N N . VAL A 1 266 ? -10.891 -3.008 15.297 1 97.69 266 VAL A N 1
ATOM 2128 C CA . VAL A 1 266 ? -10.039 -4.145 14.945 1 97.69 266 VAL A CA 1
ATOM 2129 C C . VAL A 1 266 ? -9.164 -3.787 13.75 1 97.69 266 VAL A C 1
ATOM 2131 O O . VAL A 1 266 ? -9.68 -3.402 12.695 1 97.69 266 VAL A O 1
ATOM 2134 N N . GLU A 1 267 ? -7.84 -3.883 13.883 1 97.19 267 GLU A N 1
ATOM 2135 C CA . GLU A 1 267 ? -6.938 -3.77 12.734 1 97.19 267 GLU A CA 1
ATOM 2136 C C . GLU A 1 267 ? -6.941 -5.047 11.898 1 97.19 267 GLU A C 1
ATOM 2138 O O . GLU A 1 267 ? -6.73 -6.141 12.43 1 97.19 267 GLU A O 1
ATOM 2143 N N . ILE A 1 268 ? -7.18 -4.941 10.633 1 97.38 268 ILE A N 1
ATOM 2144 C CA . ILE A 1 268 ? -7.309 -6.098 9.75 1 97.38 268 ILE A CA 1
ATOM 2145 C C . ILE A 1 268 ? -5.961 -6.41 9.109 1 97.38 268 ILE A C 1
ATOM 2147 O O . ILE A 1 268 ? -5.559 -7.574 9.023 1 97.38 268 ILE A O 1
ATOM 2151 N N . ILE A 1 269 ? -5.297 -5.348 8.648 1 96.75 269 ILE A N 1
ATOM 2152 C CA . ILE A 1 269 ? -4.07 -5.594 7.898 1 96.75 269 ILE A CA 1
ATOM 2153 C C . ILE A 1 269 ? -3.186 -4.352 7.934 1 96.75 269 ILE A C 1
ATOM 2155 O O . ILE A 1 269 ? -3.68 -3.227 7.816 1 96.75 269 ILE A O 1
ATOM 2159 N N . ARG A 1 270 ? -1.915 -4.539 8.172 1 96.31 270 ARG A N 1
ATOM 2160 C CA . ARG A 1 270 ? -0.883 -3.52 8.016 1 96.31 270 ARG A CA 1
ATOM 2161 C C . ARG A 1 270 ? -0.048 -3.771 6.762 1 96.31 270 ARG A C 1
ATOM 2163 O O . ARG A 1 270 ? 0.439 -4.883 6.547 1 96.31 270 ARG A O 1
ATOM 2170 N N . LEU A 1 271 ? 0.046 -2.844 5.949 1 96.06 271 LEU A N 1
ATOM 2171 C CA . LEU A 1 271 ? 0.882 -2.873 4.758 1 96.06 271 LEU A CA 1
ATOM 2172 C C . LEU A 1 271 ? 2.123 -2.006 4.941 1 96.06 271 LEU A C 1
ATOM 2174 O O . LEU A 1 271 ? 2.014 -0.795 5.152 1 96.06 271 LEU A O 1
ATOM 2178 N N . GLU A 1 272 ? 3.301 -2.615 4.871 1 91.69 272 GLU A N 1
ATOM 2179 C CA . GLU A 1 272 ? 4.516 -1.826 5.059 1 91.69 272 GLU A CA 1
ATOM 2180 C C . GLU A 1 272 ? 4.551 -0.634 4.105 1 91.69 272 GLU A C 1
ATOM 2182 O O . GLU A 1 272 ? 5.055 0.434 4.461 1 91.69 272 GLU A O 1
ATOM 2187 N N . VAL A 1 273 ? 4.051 -0.915 2.898 1 86.38 273 VAL A N 1
ATOM 2188 C CA . VAL A 1 273 ? 3.809 0.177 1.961 1 86.38 273 VAL A CA 1
ATOM 2189 C C . VAL A 1 273 ? 2.33 0.214 1.581 1 86.38 273 VAL A C 1
ATOM 2191 O O . VAL A 1 273 ? 1.815 -0.727 0.97 1 86.38 273 VAL A O 1
ATOM 2194 N N . GLY A 1 274 ? 1.575 1.151 2.148 1 88.56 274 GLY A N 1
ATOM 2195 C CA . GLY A 1 274 ? 0.168 1.252 1.797 1 88.56 274 GLY A CA 1
ATOM 2196 C C . GLY A 1 274 ? -0.716 1.615 2.975 1 88.56 274 GLY A C 1
ATOM 2197 O O . GLY A 1 274 ? -1.926 1.797 2.816 1 88.56 274 GLY A O 1
ATOM 2198 N N . GLY A 1 275 ? -0.169 1.56 4.117 1 94.5 275 GLY A N 1
ATOM 2199 C CA . GLY A 1 275 ? -0.932 2.018 5.266 1 94.5 275 GLY A CA 1
ATOM 2200 C C . GLY A 1 275 ? -1.566 0.886 6.051 1 94.5 275 GLY A C 1
ATOM 2201 O O . GLY A 1 275 ? -1.017 -0.216 6.117 1 94.5 275 GLY A O 1
ATOM 2202 N N . GLN A 1 276 ? -2.609 1.183 6.707 1 96.56 276 GLN A N 1
ATOM 2203 C CA . GLN A 1 276 ? -3.283 0.266 7.621 1 96.56 276 GLN A CA 1
ATOM 2204 C C . GLN A 1 276 ? -4.785 0.237 7.359 1 96.56 276 GLN A C 1
ATOM 2206 O O . GLN A 1 276 ? -5.406 1.281 7.145 1 96.56 276 GLN A O 1
ATOM 2211 N N . VAL A 1 277 ? -5.383 -0.961 7.375 1 97.69 277 VAL A N 1
ATOM 2212 C CA . VAL A 1 277 ? -6.82 -1.146 7.195 1 97.69 277 VAL A CA 1
ATOM 2213 C C . VAL A 1 277 ? -7.434 -1.683 8.484 1 97.69 277 VAL A C 1
ATOM 2215 O O . VAL A 1 277 ? -6.875 -2.578 9.125 1 97.69 277 VAL A O 1
ATOM 2218 N N . SER A 1 278 ? -8.531 -1.139 8.891 1 98.19 278 SER A N 1
ATOM 2219 C CA . SER A 1 278 ? -9.25 -1.562 10.094 1 98.19 278 SER A CA 1
ATOM 2220 C C . SER A 1 278 ? -10.758 -1.464 9.898 1 98.19 278 SER A C 1
ATOM 2222 O O . SER A 1 278 ? -11.227 -0.938 8.891 1 98.19 278 SER A O 1
ATOM 2224 N N . PHE A 1 279 ? -11.484 -2.031 10.781 1 98.19 279 PHE A N 1
ATOM 2225 C CA . PHE A 1 279 ? -12.922 -1.798 10.852 1 98.19 279 PHE A CA 1
ATOM 2226 C C . PHE A 1 279 ? -13.352 -1.525 12.289 1 98.19 279 PHE A C 1
ATOM 2228 O O . PHE A 1 279 ? -12.641 -1.865 13.234 1 98.19 279 PHE A O 1
ATOM 2235 N N . SER A 1 280 ? -14.461 -0.85 12.445 1 97.94 280 SER A N 1
ATOM 2236 C CA . SER A 1 280 ? -15.039 -0.61 13.758 1 97.94 280 SER A CA 1
ATOM 2237 C C . SER A 1 280 ? -16.531 -0.917 13.766 1 97.94 280 SER A C 1
ATOM 2239 O O . SER A 1 280 ? -17.188 -0.917 12.719 1 97.94 280 SER A O 1
ATOM 2241 N N . THR A 1 281 ? -17.016 -1.281 14.883 1 98.06 281 THR A N 1
ATOM 2242 C CA . THR A 1 281 ? -18.453 -1.3 15.172 1 98.06 281 THR A CA 1
ATOM 2243 C C . THR A 1 281 ? -18.828 -0.154 16.109 1 98.06 281 THR A C 1
ATOM 2245 O O . THR A 1 281 ? -18.062 0.198 17 1 98.06 281 THR A O 1
ATOM 2248 N N . THR A 1 282 ? -19.906 0.487 15.852 1 98.5 282 THR A N 1
ATOM 2249 C CA . THR A 1 282 ? -20.391 1.57 16.703 1 98.5 282 THR A CA 1
ATOM 2250 C C . THR A 1 282 ? -21.859 1.349 17.062 1 98.5 282 THR A C 1
ATOM 2252 O O . THR A 1 282 ? -22.703 1.209 16.172 1 98.5 282 THR A O 1
ATOM 2255 N N . LYS A 1 283 ? -22.203 1.328 18.344 1 98.38 283 LYS A N 1
ATOM 2256 C CA . LYS A 1 283 ? -23.562 1.109 18.812 1 98.38 283 LYS A CA 1
ATOM 2257 C C . LYS A 1 283 ? -24.469 2.285 18.453 1 98.38 283 LYS A C 1
ATOM 2259 O O . LYS A 1 283 ? -23.984 3.404 18.25 1 98.38 283 LYS A O 1
ATOM 2264 N N . PRO A 1 284 ? -25.766 2.037 18.391 1 98.44 284 PRO A N 1
ATOM 2265 C CA . PRO A 1 284 ? -26.703 3.104 18.031 1 98.44 284 PRO A CA 1
ATOM 2266 C C . PRO A 1 284 ? -26.594 4.316 18.953 1 98.44 284 PRO A C 1
ATOM 2268 O O . PRO A 1 284 ? -26.5 4.164 20.172 1 98.44 284 PRO A O 1
ATOM 2271 N N . GLY A 1 285 ? -26.531 5.523 18.359 1 98.25 285 GLY A N 1
ATOM 2272 C CA . GLY A 1 285 ? -26.547 6.773 19.109 1 98.25 285 GLY A CA 1
ATOM 2273 C C . GLY A 1 285 ? -25.156 7.25 19.5 1 98.25 285 GLY A C 1
ATOM 2274 O O . GLY A 1 285 ? -25 8.383 19.969 1 98.25 285 GLY A O 1
ATOM 2275 N N . ILE A 1 286 ? -24.156 6.473 19.312 1 98.38 286 ILE A N 1
ATOM 2276 C CA . ILE A 1 286 ? -22.812 6.773 19.766 1 98.38 286 ILE A CA 1
ATOM 2277 C C . ILE A 1 286 ? -22.062 7.574 18.703 1 98.38 286 ILE A C 1
ATOM 2279 O O . ILE A 1 286 ? -22.172 7.285 17.5 1 98.38 286 ILE A O 1
ATOM 2283 N N . THR A 1 287 ? -21.328 8.57 19.141 1 98.19 287 THR A N 1
ATOM 2284 C CA . THR A 1 287 ? -20.438 9.359 18.297 1 98.19 287 THR A CA 1
ATOM 2285 C C . THR A 1 287 ? -18.984 9.047 18.609 1 98.19 287 THR A C 1
ATOM 2287 O O . THR A 1 287 ? -18.594 9 19.781 1 98.19 287 THR A O 1
ATOM 2290 N N . ARG A 1 288 ? -18.219 8.797 17.609 1 97.06 288 ARG A N 1
ATOM 2291 C CA . ARG A 1 288 ? -16.781 8.617 17.75 1 97.06 288 ARG A CA 1
ATOM 2292 C C . ARG A 1 288 ? -16.016 9.703 17 1 97.06 288 ARG A C 1
ATOM 2294 O O . ARG A 1 288 ? -16.562 10.367 16.125 1 97.06 288 ARG A O 1
ATOM 2301 N N . GLY A 1 289 ? -14.711 9.891 17.312 1 97.12 289 GLY A N 1
ATOM 2302 C CA . GLY A 1 289 ? -13.883 10.867 16.625 1 97.12 289 GLY A CA 1
ATOM 2303 C C . GLY A 1 289 ? -13.727 12.164 17.406 1 97.12 289 GLY A C 1
ATOM 2304 O O . GLY A 1 289 ? -13.328 12.148 18.578 1 97.12 289 GLY A O 1
ATOM 2305 N N . ASN A 1 290 ? -14.141 13.25 16.797 1 98.19 290 ASN A N 1
ATOM 2306 C CA . ASN A 1 290 ? -13.961 14.578 17.359 1 98.19 290 ASN A CA 1
ATOM 2307 C C . ASN A 1 290 ? -12.484 14.891 17.594 1 98.19 290 ASN A C 1
ATOM 2309 O O . ASN A 1 290 ? -12.086 15.25 18.703 1 98.19 290 ASN A O 1
ATOM 2313 N N . HIS A 1 291 ? -11.766 14.781 16.578 1 98.19 291 HIS A N 1
ATOM 2314 C CA . HIS A 1 291 ? -10.344 15.086 16.516 1 98.19 291 HIS A CA 1
ATOM 2315 C C . HIS A 1 291 ? -9.914 15.414 15.086 1 98.19 291 HIS A C 1
ATOM 2317 O O . HIS A 1 291 ? -10.695 15.266 14.148 1 98.19 291 HIS A O 1
ATOM 2323 N N . PHE A 1 292 ? -8.766 15.961 14.891 1 98.06 292 PHE A N 1
ATOM 2324 C CA . PHE A 1 292 ? -8.211 16.234 13.57 1 98.06 292 PHE A CA 1
ATOM 2325 C C . PHE A 1 292 ? -6.758 15.773 13.484 1 98.06 292 PHE A C 1
ATOM 2327 O O . PHE A 1 292 ? -6.164 15.391 14.492 1 98.06 292 PHE A O 1
ATOM 2334 N N . HIS A 1 293 ? -6.289 15.664 12.242 1 97.88 293 HIS A N 1
ATOM 2335 C CA . HIS A 1 293 ? -4.906 15.297 11.953 1 97.88 293 HIS A CA 1
ATOM 2336 C C . HIS A 1 293 ? -4.203 16.391 11.164 1 97.88 293 HIS A C 1
ATOM 2338 O O . HIS A 1 293 ? -4.855 17.203 10.5 1 97.88 293 HIS A O 1
ATOM 2344 N N . THR A 1 294 ? -2.885 16.406 11.258 1 97.25 294 THR A N 1
ATOM 2345 C CA . THR A 1 294 ? -2.113 17.422 10.555 1 97.25 294 THR A CA 1
ATOM 2346 C C . THR A 1 294 ? -1.382 16.828 9.359 1 97.25 294 THR A C 1
ATOM 2348 O O . THR A 1 294 ? -0.892 17.547 8.492 1 97.25 294 THR A O 1
ATOM 2351 N N . ARG A 1 295 ? -1.34 15.508 9.289 1 96.38 295 ARG A N 1
ATOM 2352 C CA . ARG A 1 295 ? -0.607 14.891 8.188 1 96.38 295 ARG A CA 1
ATOM 2353 C C . ARG A 1 295 ? -1.265 13.586 7.758 1 96.38 295 ARG A C 1
ATOM 2355 O O . ARG A 1 295 ? -1.088 13.141 6.621 1 96.38 295 ARG A O 1
ATOM 2362 N N . LYS A 1 296 ? -2.041 12.945 8.594 1 96.69 296 LYS A N 1
ATOM 2363 C CA . LYS A 1 296 ? -2.613 11.633 8.32 1 96.69 296 LYS A CA 1
ATOM 2364 C C . LYS A 1 296 ? -3.742 11.727 7.297 1 96.69 296 LYS A C 1
ATOM 2366 O O . LYS A 1 296 ? -4.539 12.664 7.328 1 96.69 296 LYS A O 1
ATOM 2371 N N . ILE A 1 297 ? -3.818 10.742 6.492 1 96.19 297 ILE A N 1
ATOM 2372 C CA . ILE A 1 297 ? -4.887 10.57 5.512 1 96.19 297 ILE A CA 1
ATOM 2373 C C . ILE A 1 297 ? -5.777 9.398 5.922 1 96.19 297 ILE A C 1
ATOM 2375 O O . ILE A 1 297 ? -5.293 8.281 6.121 1 96.19 297 ILE A O 1
ATOM 2379 N N . GLU A 1 298 ? -7.035 9.664 6.09 1 97.69 298 GLU A N 1
ATOM 2380 C CA . GLU A 1 298 ? -7.965 8.641 6.547 1 97.69 298 GLU A CA 1
ATOM 2381 C C . GLU A 1 298 ? -9.18 8.539 5.625 1 97.69 298 GLU A C 1
ATOM 2383 O O . GLU A 1 298 ? -9.758 9.555 5.25 1 97.69 298 GLU A O 1
ATOM 2388 N N . ARG A 1 299 ? -9.547 7.398 5.258 1 98.62 299 ARG A N 1
ATOM 2389 C CA . ARG A 1 299 ? -10.812 7.129 4.582 1 98.62 299 ARG A CA 1
ATOM 2390 C C . ARG A 1 299 ? -11.773 6.379 5.492 1 98.62 299 ARG A C 1
ATOM 2392 O O . ARG A 1 299 ? -11.422 5.336 6.051 1 98.62 299 ARG A O 1
ATOM 2399 N N . PHE A 1 300 ? -13 6.844 5.652 1 98.81 300 PHE A N 1
ATOM 2400 C CA . PHE A 1 300 ? -14.102 6.168 6.328 1 98.81 300 PHE A CA 1
ATOM 2401 C C . PHE A 1 300 ? -15.094 5.617 5.316 1 98.81 300 PHE A C 1
ATOM 2403 O O . PHE A 1 300 ? -15.703 6.375 4.559 1 98.81 300 PHE A O 1
ATOM 2410 N N . ALA A 1 301 ? -15.281 4.367 5.254 1 98.75 301 ALA A N 1
ATOM 2411 C CA . ALA A 1 301 ? -16.281 3.758 4.387 1 98.75 301 ALA A CA 1
ATOM 2412 C C . ALA A 1 301 ? -17.359 3.045 5.211 1 98.75 301 ALA A C 1
ATOM 2414 O O . ALA A 1 301 ? -17.047 2.131 5.98 1 98.75 301 ALA A O 1
ATOM 2415 N N . VAL A 1 302 ? -18.547 3.459 5.078 1 98.69 302 VAL A N 1
ATOM 2416 C CA . VAL A 1 302 ? -19.656 2.82 5.785 1 98.69 302 VAL A CA 1
ATOM 2417 C C . VAL A 1 302 ? -20.156 1.615 4.988 1 98.69 302 VAL A C 1
ATOM 2419 O O . VAL A 1 302 ? -20.578 1.755 3.844 1 98.69 302 VAL A O 1
ATOM 2422 N N . ILE A 1 303 ? -20.109 0.467 5.629 1 97.69 303 ILE A N 1
ATOM 2423 C CA . ILE A 1 303 ? -20.406 -0.732 4.859 1 97.69 303 ILE A CA 1
ATOM 2424 C C . ILE A 1 303 ? -21.688 -1.385 5.406 1 97.69 303 ILE A C 1
ATOM 2426 O O . ILE A 1 303 ? -22.281 -2.234 4.75 1 97.69 303 ILE A O 1
ATOM 2430 N N . LYS A 1 304 ? -22.141 -1.036 6.609 1 98 304 LYS A N 1
ATOM 2431 C CA . LYS A 1 304 ? -23.391 -1.486 7.199 1 98 304 LYS A CA 1
ATOM 2432 C C . LYS A 1 304 ? -23.953 -0.45 8.172 1 98 304 LYS A C 1
ATOM 2434 O O . LYS A 1 304 ? -23.203 0.137 8.953 1 98 304 LYS A O 1
ATOM 2439 N N . GLY A 1 305 ? -25.266 -0.218 8.156 1 98.25 305 GLY A N 1
ATOM 2440 C CA . GLY A 1 305 ? -25.891 0.737 9.055 1 98.25 305 GLY A CA 1
ATOM 2441 C C . GLY A 1 305 ? -25.938 2.145 8.492 1 98.25 305 GLY A C 1
ATOM 2442 O O . GLY A 1 305 ? -25.625 2.359 7.32 1 98.25 305 GLY A O 1
ATOM 2443 N N . LYS A 1 306 ? -26.422 3.07 9.32 1 98.75 306 LYS A N 1
ATOM 2444 C CA . LYS A 1 306 ? -26.547 4.473 8.93 1 98.75 306 LYS A CA 1
ATOM 2445 C C . LYS A 1 306 ? -25.656 5.367 9.773 1 98.75 306 LYS A C 1
ATOM 2447 O O . LYS A 1 306 ? -25.609 5.238 11 1 98.75 306 LYS A O 1
ATOM 2452 N N . ALA A 1 307 ? -24.969 6.25 9.102 1 98.81 307 ALA A N 1
ATOM 2453 C CA . ALA A 1 307 ? -24 7.094 9.797 1 98.81 307 ALA A CA 1
ATOM 2454 C C . ALA A 1 307 ? -24.156 8.555 9.406 1 98.81 307 ALA A C 1
ATOM 2456 O O . ALA A 1 307 ? -24.609 8.859 8.297 1 98.81 307 ALA A O 1
ATOM 2457 N N . LEU A 1 308 ? -23.844 9.383 10.289 1 98.94 308 LEU A N 1
ATOM 2458 C CA . LEU A 1 308 ? -23.594 10.797 10.031 1 98.94 308 LEU A CA 1
ATOM 2459 C C . LEU A 1 308 ? -22.125 11.141 10.258 1 98.94 308 LEU A C 1
ATOM 2461 O O . LEU A 1 308 ? -21.609 10.984 11.375 1 98.94 308 LEU A O 1
ATOM 2465 N N . ILE A 1 309 ? -21.422 11.531 9.203 1 98.88 309 ILE A N 1
ATOM 2466 C CA . ILE A 1 309 ? -20.047 12.023 9.312 1 98.88 309 ILE A CA 1
ATOM 2467 C C . ILE A 1 309 ? -20.047 13.555 9.25 1 98.88 309 ILE A C 1
ATOM 2469 O O . ILE A 1 309 ? -20.688 14.141 8.383 1 98.88 309 ILE A O 1
ATOM 2473 N N . GLN A 1 310 ? -19.328 14.125 10.141 1 98.88 310 GLN A N 1
ATOM 2474 C CA . GLN A 1 310 ? -19.25 15.586 10.188 1 98.88 310 GLN A CA 1
ATOM 2475 C C . GLN A 1 310 ? -17.797 16.047 10.109 1 98.88 310 GLN A C 1
ATOM 2477 O O . GLN A 1 310 ? -16.906 15.43 10.695 1 98.88 310 GLN A O 1
ATOM 2482 N N . LEU A 1 311 ? -17.562 17.125 9.375 1 98.69 311 LEU A N 1
ATOM 2483 C CA . LEU A 1 311 ? -16.266 17.781 9.25 1 98.69 311 LEU A CA 1
ATOM 2484 C C . LEU A 1 311 ? -16.391 19.281 9.555 1 98.69 311 LEU A C 1
ATOM 2486 O O . LEU A 1 311 ? -17.359 19.922 9.164 1 98.69 311 LEU A O 1
ATOM 2490 N N . ARG A 1 312 ? -15.43 19.781 10.18 1 98.62 312 ARG A N 1
ATOM 2491 C CA . ARG A 1 312 ? -15.305 21.234 10.375 1 98.62 312 ARG A CA 1
ATOM 2492 C C . ARG A 1 312 ? -13.836 21.656 10.305 1 98.62 312 ARG A C 1
ATOM 2494 O O . ARG A 1 312 ? -13 21.141 11.039 1 98.62 312 ARG A O 1
ATOM 2501 N N . ARG A 1 313 ? -13.586 22.578 9.453 1 97.12 313 ARG A N 1
ATOM 2502 C CA . ARG A 1 313 ? -12.227 23.094 9.367 1 97.12 313 ARG A CA 1
ATOM 2503 C C . ARG A 1 313 ? -11.836 23.812 10.664 1 97.12 313 ARG A C 1
ATOM 2505 O O . ARG A 1 313 ? -12.609 24.594 11.195 1 97.12 313 ARG A O 1
ATOM 2512 N N . ILE A 1 314 ? -10.688 23.516 11.125 1 95.94 314 ILE A N 1
ATOM 2513 C CA . ILE A 1 314 ? -10.203 24.172 12.336 1 95.94 314 ILE A CA 1
ATOM 2514 C C . ILE A 1 314 ? -10.133 25.672 12.117 1 95.94 314 ILE A C 1
ATOM 2516 O O . ILE A 1 314 ? -9.641 26.141 11.078 1 95.94 314 ILE A O 1
ATOM 2520 N N . GLY A 1 315 ? -10.656 26.438 12.977 1 90.88 315 GLY A N 1
ATOM 2521 C CA . GLY A 1 315 ? -10.664 27.891 12.867 1 90.88 315 GLY A CA 1
ATOM 2522 C C . GLY A 1 315 ? -11.93 28.438 12.227 1 90.88 315 GLY A C 1
ATOM 2523 O O . GLY A 1 315 ? -12.078 29.641 12.062 1 90.88 315 GLY A O 1
ATOM 2524 N N . THR A 1 316 ? -12.82 27.531 11.797 1 93.81 316 THR A N 1
ATOM 2525 C CA . THR A 1 316 ? -14.094 27.953 11.211 1 93.81 316 THR A CA 1
ATOM 2526 C C . THR A 1 316 ? -15.266 27.328 11.953 1 93.81 316 THR A C 1
ATOM 2528 O O . THR A 1 316 ? -15.07 26.5 12.852 1 93.81 316 THR A O 1
ATOM 2531 N N . ASN A 1 317 ? -16.5 27.766 11.555 1 95.81 317 ASN A N 1
ATOM 2532 C CA . ASN A 1 317 ? -17.688 27.25 12.234 1 95.81 317 ASN A CA 1
ATOM 2533 C C . ASN A 1 317 ? -18.594 26.484 11.281 1 95.81 317 ASN A C 1
ATOM 2535 O O . ASN A 1 317 ? -19.594 25.906 11.703 1 95.81 317 ASN A O 1
ATOM 2539 N N . GLU A 1 318 ? -18.25 26.438 10.07 1 97.19 318 GLU A N 1
ATOM 2540 C CA . GLU A 1 318 ? -19.078 25.719 9.102 1 97.19 318 GLU A CA 1
ATOM 2541 C C . GLU A 1 318 ? -18.891 24.219 9.227 1 97.19 318 GLU A C 1
ATOM 2543 O O . GLU A 1 318 ? -17.766 23.719 9.109 1 97.19 318 GLU A O 1
ATOM 2548 N N . VAL A 1 319 ? -19.984 23.547 9.469 1 98.69 319 VAL A N 1
ATOM 2549 C CA . VAL A 1 319 ? -19.938 22.094 9.609 1 98.69 319 VAL A CA 1
ATOM 2550 C C . VAL A 1 319 ? -20.469 21.438 8.344 1 98.69 319 VAL A C 1
ATOM 2552 O O . VAL A 1 319 ? -21.547 21.797 7.855 1 98.69 319 VAL A O 1
ATOM 2555 N N . LEU A 1 320 ? -19.75 20.578 7.738 1 98.75 320 LEU A N 1
ATOM 2556 C CA . LEU A 1 320 ? -20.219 19.734 6.641 1 98.75 320 LEU A CA 1
ATOM 2557 C C . LEU A 1 320 ? -20.812 18.422 7.168 1 98.75 320 LEU A C 1
ATOM 2559 O O . LEU A 1 320 ? -20.203 17.75 7.988 1 98.75 320 LEU A O 1
ATOM 2563 N N . ASN A 1 321 ? -22 18.109 6.77 1 98.81 321 ASN A N 1
ATOM 2564 C CA . ASN A 1 321 ? -22.703 16.906 7.184 1 98.81 321 ASN A CA 1
ATOM 2565 C C . ASN A 1 321 ? -22.875 15.922 6.027 1 98.81 321 ASN A C 1
ATOM 2567 O O . ASN A 1 321 ? -23.359 16.297 4.957 1 98.81 321 ASN A O 1
ATOM 2571 N N . PHE A 1 322 ? -22.516 14.719 6.254 1 98.88 322 PHE A N 1
A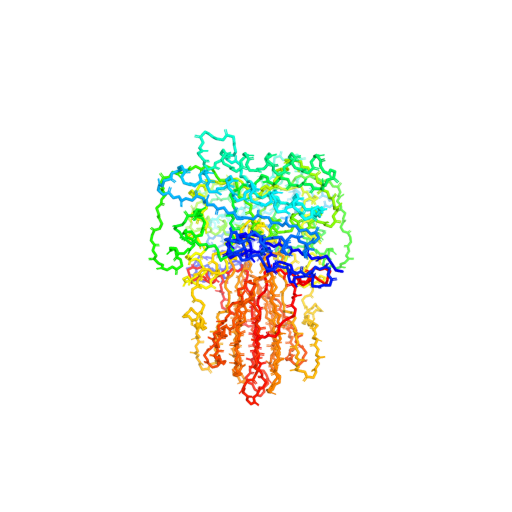TOM 2572 C CA . PHE A 1 322 ? -22.688 13.672 5.254 1 98.88 322 PHE A CA 1
ATOM 2573 C C . PHE A 1 322 ? -23.406 12.469 5.84 1 98.88 322 PHE A C 1
ATOM 2575 O O . PHE A 1 322 ? -22.906 11.828 6.766 1 98.88 322 PHE A O 1
ATOM 2582 N N . GLU A 1 323 ? -24.547 12.148 5.355 1 98.81 323 GLU A N 1
ATOM 2583 C CA . GLU A 1 323 ? -25.25 10.922 5.742 1 98.81 323 GLU A CA 1
ATOM 2584 C C . GLU A 1 323 ? -24.875 9.758 4.828 1 98.81 323 GLU A C 1
ATOM 2586 O O . GLU A 1 323 ? -24.875 9.898 3.605 1 98.81 323 GLU A O 1
ATOM 2591 N N . LEU A 1 324 ? -24.516 8.695 5.418 1 98.69 324 LEU A N 1
ATOM 2592 C CA . LEU A 1 324 ? -24.141 7.484 4.688 1 98.69 324 LEU A CA 1
ATOM 2593 C C . LEU A 1 324 ? -25.016 6.305 5.117 1 98.69 324 LEU A C 1
ATOM 2595 O O . LEU A 1 324 ? -25.516 6.281 6.238 1 98.69 324 LEU A O 1
ATOM 2599 N N . ASN A 1 325 ? -25.172 5.398 4.172 1 97.94 325 ASN A N 1
ATOM 2600 C CA . ASN A 1 325 ? -25.953 4.188 4.371 1 97.94 325 ASN A CA 1
ATOM 2601 C C . ASN A 1 325 ? -25.25 2.957 3.809 1 97.94 325 ASN A C 1
ATOM 2603 O O . ASN A 1 325 ? -24.891 2.932 2.633 1 97.94 325 ASN A O 1
ATOM 2607 N N . GLY A 1 326 ? -25.156 1.902 4.625 1 96.31 326 GLY A N 1
ATOM 2608 C CA . GLY A 1 326 ? -24.469 0.685 4.219 1 96.31 326 GLY A CA 1
ATOM 2609 C C . GLY A 1 326 ? -25.125 0.003 3.033 1 96.31 326 GLY A C 1
ATOM 2610 O O . GLY A 1 326 ? -24.5 -0.814 2.355 1 96.31 326 GLY A O 1
ATOM 2611 N N . ASP A 1 327 ? -26.359 0.27 2.732 1 95.56 327 ASP A N 1
ATOM 2612 C CA . ASP A 1 327 ? -27.047 -0.287 1.569 1 95.56 327 ASP A CA 1
ATOM 2613 C C . ASP A 1 327 ? -26.547 0.356 0.277 1 95.56 327 ASP A C 1
ATOM 2615 O O . ASP A 1 327 ? -26.734 -0.194 -0.81 1 95.56 327 ASP A O 1
ATOM 2619 N N . GLU A 1 328 ? -26.047 1.538 0.386 1 96.62 328 GLU A N 1
ATOM 2620 C CA . GLU A 1 328 ? -25.344 2.254 -0.673 1 96.62 328 GLU A CA 1
ATOM 2621 C C . GLU A 1 328 ? -23.969 2.713 -0.205 1 96.62 328 GLU A C 1
ATOM 2623 O O . GLU A 1 328 ? -23.734 3.91 -0.014 1 96.62 328 GLU A O 1
ATOM 2628 N N . PRO A 1 329 ? -23.109 1.757 -0.115 1 97.88 329 PRO A N 1
ATOM 2629 C CA . PRO A 1 329 ? -21.812 2.047 0.514 1 97.88 329 PRO A CA 1
ATOM 2630 C C . PRO A 1 329 ? -21.109 3.246 -0.116 1 97.88 329 PRO A C 1
ATOM 2632 O O . PRO A 1 329 ? -21.156 3.424 -1.336 1 97.88 329 PRO A O 1
ATOM 2635 N N . ALA A 1 330 ? -20.547 4.066 0.666 1 98.62 330 ALA A N 1
ATOM 2636 C CA . ALA A 1 330 ? -19.844 5.293 0.283 1 98.62 330 ALA A CA 1
ATOM 2637 C C . ALA A 1 330 ? -18.75 5.637 1.282 1 98.62 330 ALA A C 1
ATOM 2639 O O . ALA A 1 330 ? -18.656 5.027 2.35 1 98.62 330 ALA A O 1
ATOM 2640 N N . TYR A 1 331 ? -17.875 6.492 0.893 1 98.81 331 TYR A N 1
ATOM 2641 C CA . TYR A 1 331 ? -16.812 6.859 1.807 1 98.81 331 TYR A CA 1
ATOM 2642 C C . TYR A 1 331 ? -16.656 8.375 1.894 1 98.81 331 TYR A C 1
ATOM 2644 O O . TYR A 1 331 ? -17.156 9.102 1.035 1 98.81 331 TYR A O 1
ATOM 2652 N N . VAL A 1 332 ? -16.094 8.852 2.934 1 98.88 332 VAL A N 1
ATOM 2653 C CA . VAL A 1 332 ? -15.617 10.219 3.143 1 98.88 332 VAL A CA 1
ATOM 2654 C C . VAL A 1 332 ? -14.164 10.195 3.607 1 98.88 332 VAL A C 1
ATOM 2656 O O . VAL A 1 332 ? -13.812 9.445 4.516 1 98.88 332 VAL A O 1
ATOM 2659 N N . ASP A 1 333 ? -13.289 10.891 2.941 1 98.81 333 ASP A N 1
ATOM 2660 C CA . ASP A 1 333 ? -11.914 11.062 3.387 1 98.81 333 ASP A CA 1
ATOM 2661 C C . ASP A 1 333 ? -11.773 12.289 4.285 1 98.81 333 ASP A C 1
ATOM 2663 O O . ASP A 1 333 ? -12.375 13.328 4.023 1 98.81 333 ASP A O 1
ATOM 2667 N N . MET A 1 334 ? -10.977 12.148 5.281 1 98.44 334 MET A N 1
ATOM 2668 C CA . MET A 1 334 ? -10.789 13.25 6.223 1 98.44 334 MET A CA 1
ATOM 2669 C C . MET A 1 334 ? -9.641 14.148 5.777 1 98.44 334 MET A C 1
ATOM 2671 O O . MET A 1 334 ? -8.484 13.703 5.715 1 98.44 334 MET A O 1
ATOM 2675 N N . PRO A 1 335 ? -9.922 15.367 5.438 1 98.12 335 PRO A N 1
ATOM 2676 C CA . PRO A 1 335 ? -8.82 16.281 5.145 1 98.12 335 PRO A CA 1
ATOM 2677 C C . PRO A 1 335 ? -8.039 16.688 6.395 1 98.12 335 PRO A C 1
ATOM 2679 O O . PRO A 1 335 ? -8.594 16.703 7.496 1 98.12 335 PRO A O 1
ATOM 2682 N N . ILE A 1 336 ? -6.809 17 6.223 1 98.06 336 ILE A N 1
ATOM 2683 C CA . ILE A 1 336 ? -6.035 17.469 7.367 1 98.06 336 ILE A CA 1
ATOM 2684 C C . ILE A 1 336 ? -6.582 18.828 7.836 1 98.06 336 ILE A C 1
ATOM 2686 O O . ILE A 1 336 ? -7.156 19.578 7.047 1 98.06 336 ILE A O 1
ATOM 2690 N N . TRP A 1 337 ? -6.512 19.062 9.141 1 98.12 337 TRP A N 1
ATOM 2691 C CA . TRP A 1 337 ? -6.945 20.297 9.789 1 98.12 337 TRP A CA 1
ATOM 2692 C C . TRP A 1 337 ? -8.461 20.422 9.75 1 98.12 337 TRP A C 1
ATOM 2694 O O . TRP A 1 337 ? -8.992 21.531 9.781 1 98.12 337 TRP A O 1
ATOM 2704 N N . TYR A 1 338 ? -9.172 19.375 9.555 1 98.38 338 TYR A N 1
ATOM 2705 C CA . TYR A 1 338 ? -10.609 19.25 9.773 1 98.38 338 TYR A CA 1
ATOM 2706 C C . TYR A 1 338 ? -10.898 18.312 10.93 1 98.38 338 TYR A C 1
ATOM 2708 O O . TYR A 1 338 ? -10.523 17.125 10.883 1 98.38 338 TYR A O 1
ATOM 2716 N N . THR A 1 339 ? -11.477 18.797 11.945 1 98.5 339 THR A N 1
ATOM 2717 C CA . THR A 1 339 ? -12.023 17.875 12.93 1 98.5 339 THR A CA 1
ATOM 2718 C C . THR A 1 339 ? -13.188 17.078 12.344 1 98.5 339 THR A C 1
ATOM 2720 O O . THR A 1 339 ? -13.93 17.594 11.5 1 98.5 339 THR A O 1
ATOM 2723 N N . HIS A 1 340 ? -13.258 15.828 12.734 1 98.81 340 HIS A N 1
ATOM 2724 C CA . HIS A 1 340 ? -14.281 14.969 12.148 1 98.81 340 HIS A CA 1
ATOM 2725 C C . HIS A 1 340 ? -14.812 13.969 13.172 1 98.81 340 HIS A C 1
ATOM 2727 O O . HIS A 1 340 ? -14.141 13.664 14.156 1 98.81 340 HIS A O 1
ATOM 2733 N N . ASN A 1 341 ? -15.992 13.547 13 1 98.69 341 ASN A N 1
ATOM 2734 C CA . ASN A 1 341 ? -16.609 12.484 13.789 1 98.69 341 ASN A CA 1
ATOM 2735 C C . ASN A 1 341 ? -17.547 11.625 12.938 1 98.69 341 ASN A C 1
ATOM 2737 O O . ASN A 1 341 ? -17.766 11.922 11.766 1 98.69 341 ASN A O 1
ATOM 2741 N N . ILE A 1 342 ? -17.938 10.531 13.422 1 98.69 342 ILE A N 1
ATOM 2742 C CA . ILE A 1 342 ? -18.922 9.648 12.82 1 98.69 342 ILE A CA 1
ATOM 2743 C C . ILE A 1 342 ? -19.922 9.18 13.875 1 98.69 342 ILE A C 1
ATOM 2745 O O . ILE A 1 342 ? -19.516 8.703 14.938 1 98.69 342 ILE A O 1
ATOM 2749 N N . LYS A 1 343 ? -21.156 9.383 13.648 1 98.81 343 LYS A N 1
ATOM 2750 C CA . LYS A 1 343 ? -22.234 9.008 14.547 1 98.81 343 LYS A CA 1
ATOM 2751 C C . LYS A 1 343 ? -23.109 7.918 13.938 1 98.81 343 LYS A C 1
ATOM 2753 O O . LYS A 1 343 ? -23.469 7.988 12.766 1 98.81 343 LYS A O 1
ATOM 2758 N N . ASN A 1 344 ? -23.359 6.902 14.727 1 98.88 344 ASN A N 1
ATOM 2759 C CA . ASN A 1 344 ? -24.375 5.938 14.32 1 98.88 344 ASN A CA 1
ATOM 2760 C C . ASN A 1 344 ? -25.797 6.508 14.484 1 98.88 344 ASN A C 1
ATOM 2762 O O . ASN A 1 344 ? -26.281 6.637 15.602 1 98.88 344 ASN A O 1
ATOM 2766 N N . ILE A 1 345 ? -26.438 6.746 13.422 1 98.81 345 ILE A N 1
ATOM 2767 C CA . ILE A 1 345 ? -27.75 7.379 13.492 1 98.81 345 ILE A CA 1
ATOM 2768 C C . ILE A 1 345 ? -28.828 6.352 13.172 1 98.81 345 ILE A C 1
ATOM 2770 O O . ILE A 1 345 ? -30 6.707 12.984 1 98.81 345 ILE A O 1
ATOM 2774 N N . GLY A 1 346 ? -28.422 5.148 13.016 1 98.31 346 GLY A N 1
ATOM 2775 C CA . GLY A 1 346 ? -29.359 4.066 12.773 1 98.31 346 GLY A CA 1
ATOM 2776 C C . GLY A 1 346 ? -29.734 3.307 14.031 1 98.31 346 GLY A C 1
ATOM 2777 O O . GLY A 1 346 ? -29.344 3.689 15.141 1 98.31 346 GLY A O 1
ATOM 2778 N N . ASP A 1 347 ? -30.484 2.162 13.812 1 97.56 347 ASP A N 1
ATOM 2779 C CA . ASP A 1 347 ? -30.984 1.366 14.93 1 97.56 347 ASP A CA 1
ATOM 2780 C C . ASP A 1 347 ? -30.188 0.076 15.086 1 97.56 347 ASP A C 1
ATOM 2782 O O . ASP A 1 347 ? -30.422 -0.694 16.016 1 97.56 347 ASP A O 1
ATOM 2786 N N . GLU A 1 348 ? -29.281 -0.211 14.25 1 97.12 348 GLU A N 1
ATOM 2787 C CA . GLU A 1 348 ? -28.406 -1.376 14.336 1 97.12 348 GLU A CA 1
ATOM 2788 C C . GLU A 1 348 ? -26.953 -0.958 14.5 1 97.12 348 GLU A C 1
ATOM 2790 O O . GLU A 1 348 ? -26.625 0.227 14.406 1 97.12 348 GLU A O 1
ATOM 2795 N N . VAL A 1 349 ? -26.141 -1.949 14.758 1 97.56 349 VAL A N 1
ATOM 2796 C CA . VAL A 1 349 ? -24.703 -1.692 14.906 1 97.56 349 VAL A CA 1
ATOM 2797 C C . VAL A 1 349 ? -24.125 -1.217 13.578 1 97.56 349 VAL A C 1
ATOM 2799 O O . VAL A 1 349 ? -24.391 -1.805 12.531 1 97.56 349 VAL A O 1
ATOM 2802 N N . LEU A 1 350 ? -23.406 -0.096 13.664 1 98.56 350 LEU A N 1
ATOM 2803 C CA . LEU A 1 350 ? -22.75 0.489 12.5 1 98.56 350 LEU A CA 1
ATOM 2804 C C . LEU A 1 350 ? -21.391 -0.173 12.258 1 98.56 350 LEU A C 1
ATOM 2806 O O . LEU A 1 350 ? -20.609 -0.342 13.188 1 98.56 350 LEU A O 1
ATOM 2810 N N . TYR A 1 351 ? -21.156 -0.689 11.023 1 98.62 351 TYR A N 1
ATOM 2811 C CA . TYR A 1 351 ? -19.844 -1.175 10.617 1 98.62 351 TYR A CA 1
ATOM 2812 C C . TYR A 1 351 ? -19.172 -0.188 9.672 1 98.62 351 TYR A C 1
ATOM 2814 O O . TYR A 1 351 ? -19.734 0.189 8.648 1 98.62 351 TYR A O 1
ATOM 2822 N N . THR A 1 352 ? -18 0.245 10.008 1 98.62 352 THR A N 1
ATOM 2823 C CA . THR A 1 352 ? -17.203 1.18 9.219 1 98.62 352 THR A CA 1
ATOM 2824 C C . THR A 1 352 ? -15.812 0.606 8.938 1 98.62 352 THR A C 1
ATOM 2826 O O . THR A 1 352 ? -15.156 0.076 9.836 1 98.62 352 THR A O 1
ATOM 2829 N N . ASN A 1 353 ? -15.398 0.596 7.68 1 98.44 353 ASN A N 1
ATOM 2830 C CA . ASN A 1 353 ? -14.031 0.252 7.293 1 98.44 353 ASN A CA 1
ATOM 2831 C C . ASN A 1 353 ? -13.148 1.493 7.188 1 98.44 353 ASN A C 1
ATOM 2833 O O . ASN A 1 353 ? -13.586 2.523 6.664 1 98.44 353 ASN A O 1
ATOM 2837 N N . PHE A 1 354 ? -11.93 1.381 7.664 1 97.81 354 PHE A N 1
ATOM 2838 C CA . PHE A 1 354 ? -11.008 2.506 7.656 1 97.81 354 PHE A CA 1
ATOM 2839 C C . PHE A 1 354 ? -9.734 2.16 6.887 1 97.81 354 PHE A C 1
ATOM 2841 O O . PHE A 1 354 ? -9.258 1.026 6.949 1 97.81 354 PHE A O 1
ATOM 2848 N N . TRP A 1 355 ? -9.172 3.113 6.195 1 97.94 355 TRP A N 1
ATOM 2849 C CA . TRP A 1 355 ? -7.793 3.1 5.727 1 97.94 355 TRP A CA 1
ATOM 2850 C C . TRP A 1 355 ? -7.039 4.328 6.223 1 97.94 355 TRP A C 1
ATOM 2852 O O . TRP A 1 355 ? -7.559 5.445 6.176 1 97.94 355 TRP A O 1
ATOM 2862 N N . ILE A 1 356 ? -5.867 4.168 6.742 1 97.12 356 ILE A N 1
ATOM 2863 C CA . ILE A 1 356 ? -4.984 5.238 7.199 1 97.12 356 ILE A CA 1
ATOM 2864 C C . ILE A 1 356 ? -3.605 5.078 6.562 1 97.12 356 ILE A C 1
ATOM 2866 O O . ILE A 1 356 ? -3.076 3.969 6.48 1 97.12 356 ILE A O 1
ATOM 2870 N N . ASN A 1 357 ? -2.961 6.086 6.105 1 95.94 357 ASN A N 1
ATOM 2871 C CA . ASN A 1 357 ? -1.741 6.016 5.309 1 95.94 357 ASN A CA 1
ATOM 2872 C C . ASN A 1 357 ? -0.534 5.641 6.164 1 95.94 357 ASN A C 1
ATOM 2874 O O . ASN A 1 357 ? 0.542 5.352 5.637 1 95.94 357 ASN A O 1
ATOM 2878 N N . GLU A 1 358 ? -0.682 5.648 7.496 1 94.38 358 GLU A N 1
ATOM 2879 C CA . GLU A 1 358 ? 0.437 5.289 8.359 1 94.38 358 GLU A CA 1
ATOM 2880 C C . GLU A 1 358 ? -0.022 4.406 9.516 1 94.38 358 GLU A C 1
ATOM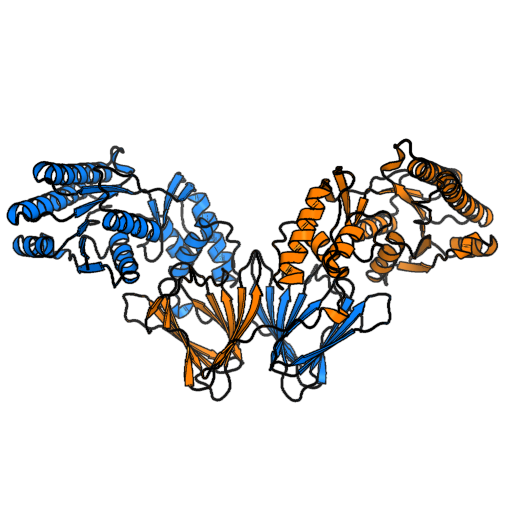 2882 O O . GLU A 1 358 ? -1.21 4.371 9.844 1 94.38 358 GLU A O 1
ATOM 2887 N N . PHE A 1 359 ? 0.929 3.654 10.125 1 93.44 359 PHE A N 1
ATOM 2888 C CA . PHE A 1 359 ? 0.642 2.82 11.281 1 93.44 359 PHE A CA 1
ATOM 2889 C C . PHE A 1 359 ? 0.424 3.678 12.523 1 93.44 359 PHE A C 1
ATOM 2891 O O . PHE A 1 359 ? 1.086 4.703 12.703 1 93.44 359 PHE A O 1
ATOM 2898 N N . PHE A 1 360 ? -0.447 3.275 13.352 1 91.06 360 PHE A N 1
ATOM 2899 C CA . PHE A 1 360 ? -0.636 3.961 14.625 1 91.06 360 PHE A CA 1
ATOM 2900 C C . PHE A 1 360 ? 0.633 3.895 15.469 1 91.06 360 PHE A C 1
ATOM 2902 O O . PHE A 1 360 ? 1.206 2.82 15.656 1 91.06 360 PHE A O 1
ATOM 2909 N N . ASP A 1 361 ? 1.108 4.988 15.82 1 91.56 361 ASP A N 1
ATOM 2910 C CA . ASP A 1 361 ? 2.211 5.164 16.75 1 91.56 361 ASP A CA 1
ATOM 2911 C C . ASP A 1 361 ? 1.788 6.035 17.938 1 91.56 361 ASP A C 1
ATOM 2913 O O . ASP A 1 361 ? 1.598 7.242 17.797 1 91.56 361 ASP A O 1
ATOM 2917 N N . PRO A 1 362 ? 1.683 5.422 19.109 1 90.94 362 PRO A N 1
ATOM 2918 C CA . PRO A 1 362 ? 1.22 6.191 20.266 1 90.94 362 PRO A CA 1
ATOM 2919 C C . PRO A 1 362 ? 2.148 7.355 20.609 1 90.94 362 PRO A C 1
ATOM 2921 O O . PRO A 1 362 ? 1.715 8.344 21.219 1 90.94 362 PRO A O 1
ATOM 2924 N N . ASN A 1 363 ? 3.443 7.324 20.281 1 93.62 363 ASN A N 1
ATOM 2925 C CA . ASN A 1 363 ? 4.402 8.383 20.578 1 93.62 363 ASN A CA 1
ATOM 2926 C C . ASN A 1 363 ? 4.348 9.5 19.531 1 93.62 363 ASN A C 1
ATOM 2928 O O . ASN A 1 363 ? 4.973 10.547 19.703 1 93.62 363 ASN A O 1
ATOM 2932 N N . ASP A 1 364 ? 3.641 9.273 18.484 1 93.88 364 ASP A N 1
ATOM 2933 C CA . ASP A 1 364 ? 3.443 10.227 17.406 1 93.88 364 ASP A CA 1
ATOM 2934 C C . ASP A 1 364 ? 2.096 10.016 16.719 1 93.88 364 ASP A C 1
ATOM 2936 O O . ASP A 1 364 ? 2.039 9.719 15.523 1 93.88 364 ASP A O 1
ATOM 2940 N N . ALA A 1 365 ? 1.053 10.211 17.422 1 93.44 365 ALA A N 1
ATOM 2941 C CA . ALA A 1 365 ? -0.28 9.781 17 1 93.44 365 ALA A CA 1
ATOM 2942 C C . ALA A 1 365 ? -0.869 10.75 15.977 1 93.44 365 ALA A C 1
ATOM 2944 O O . ALA A 1 365 ? -1.822 10.406 15.273 1 93.44 365 ALA A O 1
ATOM 2945 N N . ASP A 1 366 ? -0.375 12.008 15.891 1 96.38 366 ASP A N 1
ATOM 2946 C CA . ASP A 1 366 ? -0.934 13.062 15.047 1 96.38 366 ASP A CA 1
ATOM 2947 C C . ASP A 1 366 ? -2.449 13.156 15.219 1 96.38 366 ASP A C 1
ATOM 2949 O O . ASP A 1 366 ? -3.191 13.141 14.234 1 96.38 366 ASP A O 1
ATOM 2953 N N . THR A 1 367 ? -2.941 13.102 16.328 1 96.44 367 THR A N 1
ATOM 2954 C CA . THR A 1 367 ? -4.352 13.164 16.688 1 96.44 367 THR A CA 1
ATOM 2955 C C . THR A 1 367 ? -4.594 14.273 17.719 1 96.44 367 THR A C 1
ATOM 2957 O O . THR A 1 367 ? -3.98 14.281 18.781 1 96.44 367 THR A O 1
ATOM 2960 N N . TYR A 1 368 ? -5.402 15.219 17.438 1 96.19 368 TYR A N 1
ATOM 2961 C CA . TYR A 1 368 ? -5.703 16.359 18.297 1 96.19 368 TYR A CA 1
ATOM 2962 C C . TYR A 1 368 ? -7.203 16.5 18.5 1 96.19 368 TYR A C 1
ATOM 2964 O O . TYR A 1 368 ? -7.953 16.719 17.547 1 96.19 368 TYR A O 1
ATOM 2972 N N . PHE A 1 369 ? -7.664 16.516 19.703 1 96 369 PHE A N 1
ATOM 2973 C CA . PHE A 1 369 ? -9.078 16.375 20.031 1 96 369 PHE A CA 1
ATOM 2974 C C . PHE A 1 369 ? -9.766 17.734 20.016 1 96 369 PHE A C 1
ATOM 2976 O O . PHE A 1 369 ? -9.266 18.703 20.625 1 96 369 PHE A O 1
ATOM 2983 N N . VAL A 1 370 ? -10.727 17.906 19.281 1 95.94 370 VAL A N 1
ATOM 2984 C CA . VAL A 1 370 ? -11.602 19.062 19.172 1 95.94 370 VAL A CA 1
ATOM 2985 C C . VAL A 1 370 ? -12.969 18.641 18.625 1 95.94 370 VAL A C 1
ATOM 2987 O O . VAL A 1 370 ? -13.047 17.969 17.609 1 95.94 370 VAL A O 1
ATOM 2990 N N . GLU A 1 371 ? -14 18.938 19.312 1 97.12 371 GLU A N 1
ATOM 2991 C CA . GLU A 1 371 ? -15.336 18.562 18.844 1 97.12 371 GLU A CA 1
ATOM 2992 C C . GLU A 1 371 ? -15.695 19.281 17.547 1 97.12 371 GLU A C 1
ATOM 2994 O O . GLU A 1 371 ? -15.289 20.422 17.328 1 97.12 371 GLU A O 1
ATOM 2999 N N . VAL A 1 372 ? -16.469 18.625 16.719 1 98.06 372 VAL A N 1
ATOM 3000 C CA . VAL A 1 372 ? -16.938 19.25 15.477 1 98.06 372 VAL A CA 1
ATOM 3001 C C . VAL A 1 372 ? -17.953 20.344 15.797 1 98.06 372 VAL A C 1
ATOM 3003 O O . VAL A 1 372 ? -18.891 20.125 16.562 1 98.06 372 VAL A O 1
ATOM 3006 N N . MET B 1 1 ? 2.529 30.719 30.266 1 91.12 1 MET B N 1
ATOM 3007 C CA . MET B 1 1 ? 2.246 30.641 28.828 1 91.12 1 MET B CA 1
ATOM 3008 C C . MET B 1 1 ? 2.805 31.859 28.094 1 91.12 1 MET B C 1
ATOM 3010 O O . MET B 1 1 ? 2.713 33 28.594 1 91.12 1 MET B O 1
ATOM 3014 N N . LYS B 1 2 ? 3.451 31.641 27.016 1 96.5 2 LYS B N 1
ATOM 3015 C CA . LYS B 1 2 ? 3.994 32.75 26.219 1 96.5 2 LYS B CA 1
ATOM 3016 C C . LYS B 1 2 ? 2.926 33.344 25.312 1 96.5 2 LYS B C 1
ATOM 3018 O O . LYS B 1 2 ? 2.178 32.625 24.656 1 96.5 2 LYS B O 1
ATOM 3023 N N . ARG B 1 3 ? 2.797 34.625 25.281 1 98.19 3 ARG B N 1
ATOM 3024 C CA . ARG B 1 3 ? 1.882 35.344 24.406 1 98.19 3 ARG B CA 1
ATOM 3025 C C . ARG B 1 3 ? 2.531 35.656 23.062 1 98.19 3 ARG B C 1
ATOM 3027 O O . ARG B 1 3 ? 3.498 36.406 22.984 1 98.19 3 ARG B O 1
ATOM 3034 N N . VAL B 1 4 ? 1.982 35.062 22.031 1 98.44 4 VAL B N 1
ATOM 3035 C CA . VAL B 1 4 ? 2.547 35.188 20.688 1 98.44 4 VAL B CA 1
ATOM 3036 C C . VAL B 1 4 ? 1.652 36.094 19.828 1 98.44 4 VAL B C 1
ATOM 3038 O O . VAL B 1 4 ? 0.533 35.688 19.484 1 98.44 4 VAL B O 1
ATOM 3041 N N . GLY B 1 5 ? 2.127 37.281 19.531 1 98.38 5 GLY B N 1
ATOM 3042 C CA . GLY B 1 5 ? 1.432 38.125 18.594 1 98.38 5 GLY B CA 1
ATOM 3043 C C . GLY B 1 5 ? 1.771 37.844 17.156 1 98.38 5 GLY B C 1
ATOM 3044 O O . GLY B 1 5 ? 2.939 37.656 16.812 1 98.38 5 GLY B O 1
ATOM 3045 N N . ILE B 1 6 ? 0.771 37.75 16.328 1 98.25 6 ILE B N 1
ATOM 3046 C CA . ILE B 1 6 ? 0.987 37.469 14.914 1 98.25 6 ILE B CA 1
ATOM 3047 C C . ILE B 1 6 ? 0.509 38.656 14.07 1 98.25 6 ILE B C 1
ATOM 3049 O O . ILE B 1 6 ? -0.69 38.938 14 1 98.25 6 ILE B O 1
ATOM 3053 N N . LEU B 1 7 ? 1.418 39.375 13.461 1 97.44 7 LEU B N 1
ATOM 3054 C CA . LEU B 1 7 ? 1.069 40.406 12.461 1 97.44 7 LEU B CA 1
ATOM 3055 C C . LEU B 1 7 ? 0.984 39.781 11.07 1 97.44 7 LEU B C 1
ATOM 3057 O O . LEU B 1 7 ? 1.874 39.031 10.672 1 97.44 7 LEU B O 1
ATOM 3061 N N . GLY B 1 8 ? -0.041 40.125 10.312 1 95.12 8 GLY B N 1
ATOM 3062 C CA . GLY B 1 8 ? -0.341 39.375 9.094 1 95.12 8 GLY B CA 1
ATOM 3063 C C . GLY B 1 8 ? -1.058 38.062 9.344 1 95.12 8 GLY B C 1
ATOM 3064 O O . GLY B 1 8 ? -0.831 37.094 8.641 1 95.12 8 GLY B O 1
ATOM 3065 N N . ARG B 1 9 ? -1.88 38.031 10.336 1 93.94 9 ARG B N 1
ATOM 3066 C CA . ARG B 1 9 ? -2.551 36.844 10.859 1 93.94 9 ARG B CA 1
ATOM 3067 C C . ARG B 1 9 ? -3.506 36.25 9.828 1 93.94 9 ARG B C 1
ATOM 3069 O O . ARG B 1 9 ? -3.686 35.031 9.758 1 93.94 9 ARG B O 1
ATOM 3076 N N . ASN B 1 10 ? -4.07 37 8.969 1 91.62 10 ASN B N 1
ATOM 3077 C CA . ASN B 1 10 ? -5.098 36.562 8.031 1 91.62 10 ASN B CA 1
ATOM 3078 C C . ASN B 1 10 ? -4.488 36.094 6.703 1 91.62 10 ASN B C 1
ATOM 3080 O O . ASN B 1 10 ? -5.203 35.656 5.812 1 91.62 10 ASN B O 1
ATOM 3084 N N . GLY B 1 11 ? -3.209 36.281 6.621 1 93.19 11 GLY B N 1
ATOM 3085 C CA . GLY B 1 11 ? -2.512 35.781 5.453 1 93.19 11 GLY B CA 1
ATOM 3086 C C . GLY B 1 11 ? -2.215 34.281 5.551 1 93.19 11 GLY B C 1
ATOM 3087 O O . GLY B 1 11 ? -2.561 33.625 6.543 1 93.19 11 GLY B O 1
ATOM 3088 N N . PHE B 1 12 ? -1.55 33.75 4.566 1 95.44 12 PHE B N 1
ATOM 3089 C CA . PHE B 1 12 ? -1.271 32.312 4.438 1 95.44 12 PHE B CA 1
ATOM 3090 C C . PHE B 1 12 ? -0.41 31.828 5.594 1 95.44 12 PHE B C 1
ATOM 3092 O O . PHE B 1 12 ? -0.802 30.922 6.32 1 95.44 12 PHE B O 1
ATOM 3099 N N . LEU B 1 13 ? 0.734 32.469 5.84 1 96.56 13 LEU B N 1
ATOM 3100 C CA . LEU B 1 13 ? 1.661 32.062 6.891 1 96.56 13 LEU B CA 1
ATOM 3101 C C . LEU B 1 13 ? 1.09 32.375 8.273 1 96.56 13 LEU B C 1
ATOM 3103 O O . LEU B 1 13 ? 1.235 31.562 9.195 1 96.56 13 LEU B O 1
ATOM 3107 N N . GLY B 1 14 ? 0.459 33.562 8.375 1 96.5 14 GLY B N 1
ATOM 3108 C CA . GLY B 1 14 ? -0.144 33.906 9.641 1 96.5 14 GLY B CA 1
ATOM 3109 C C . GLY B 1 14 ? -1.211 32.938 10.102 1 96.5 14 GLY B C 1
ATOM 3110 O O . GLY B 1 14 ? -1.222 32.531 11.258 1 96.5 14 GLY B O 1
ATOM 3111 N N . ASN B 1 15 ? -2.051 32.594 9.156 1 95.38 15 ASN B N 1
ATOM 3112 C CA . ASN B 1 15 ? -3.104 31.641 9.461 1 95.38 15 ASN B CA 1
ATOM 3113 C C . ASN B 1 15 ? -2.525 30.266 9.836 1 95.38 15 ASN B C 1
ATOM 3115 O O . ASN B 1 15 ? -3.02 29.625 10.758 1 95.38 15 ASN B O 1
ATOM 3119 N N . ALA B 1 16 ? -1.524 29.875 9.133 1 97 16 ALA B N 1
ATOM 3120 C CA . ALA B 1 16 ? -0.886 28.578 9.398 1 97 16 ALA B CA 1
ATOM 3121 C C . ALA B 1 16 ? -0.276 28.562 10.797 1 97 16 ALA B C 1
ATOM 3123 O O . ALA B 1 16 ? -0.448 27.578 11.539 1 97 16 ALA B O 1
ATOM 3124 N N . LEU B 1 17 ? 0.435 29.609 11.164 1 97.5 17 LEU B N 1
ATOM 3125 C CA . LEU B 1 17 ? 1.041 29.672 12.492 1 97.5 17 LEU B CA 1
ATOM 3126 C C . LEU B 1 17 ? -0.029 29.688 13.578 1 97.5 17 LEU B C 1
ATOM 3128 O O . LEU B 1 17 ? 0.103 29 14.594 1 97.5 17 LEU B O 1
ATOM 3132 N N . SER B 1 18 ? -1.096 30.5 13.305 1 96.19 18 SER B N 1
ATOM 3133 C CA . SER B 1 18 ? -2.207 30.547 14.25 1 96.19 18 SER B CA 1
ATOM 3134 C C . SER B 1 18 ? -2.787 29.156 14.484 1 96.19 18 SER B C 1
ATOM 3136 O O . SER B 1 18 ? -2.965 28.734 15.633 1 96.19 18 SER B O 1
ATOM 3138 N N . ARG B 1 19 ? -3.018 28.422 13.445 1 94.88 19 ARG B N 1
ATOM 3139 C CA . ARG B 1 19 ? -3.551 27.062 13.523 1 94.88 19 ARG B CA 1
ATOM 3140 C C . ARG B 1 19 ? -2.574 26.125 14.234 1 94.88 19 ARG B C 1
ATOM 3142 O O . ARG B 1 19 ? -2.971 25.359 15.102 1 94.88 19 ARG B O 1
ATOM 3149 N N . TYR B 1 20 ? -1.34 26.25 13.891 1 95.81 20 TYR B N 1
ATOM 3150 C CA . TYR B 1 20 ? -0.325 25.359 14.453 1 95.81 20 TYR B CA 1
ATOM 3151 C C . TYR B 1 20 ? -0.146 25.594 15.945 1 95.81 20 TYR B C 1
ATOM 3153 O O . TYR B 1 20 ? 0.143 24.672 16.703 1 95.81 20 TYR B O 1
ATOM 3161 N N . LEU B 1 21 ? -0.349 26.812 16.422 1 95.56 21 LEU B N 1
ATOM 3162 C CA . LEU B 1 21 ? -0.237 27.156 17.844 1 95.56 21 LEU B CA 1
ATOM 3163 C C . LEU B 1 21 ? -1.288 26.422 18.672 1 95.56 21 LEU B C 1
ATOM 3165 O O . LEU B 1 21 ? -1.096 26.188 19.859 1 95.56 21 LEU B O 1
ATOM 3169 N N . THR B 1 22 ? -2.389 26.078 18 1 92.06 22 THR B N 1
ATOM 3170 C CA . THR B 1 22 ? -3.459 25.375 18.703 1 92.06 22 THR B CA 1
ATOM 3171 C C . THR B 1 22 ? -3.006 24 19.156 1 92.06 22 THR B C 1
ATOM 3173 O O . THR B 1 22 ? -3.648 23.375 20 1 92.06 22 THR B O 1
ATOM 3176 N N . LEU B 1 23 ? -1.945 23.5 18.578 1 94.75 23 LEU B N 1
ATOM 3177 C CA . LEU B 1 23 ? -1.389 22.203 18.969 1 94.75 23 LEU B CA 1
ATOM 3178 C C . LEU B 1 23 ? -0.636 22.328 20.297 1 94.75 23 LEU B C 1
ATOM 3180 O O . LEU B 1 23 ? -0.297 21.312 20.922 1 94.75 23 LEU B O 1
ATOM 3184 N N . PHE B 1 24 ? -0.361 23.594 20.75 1 94.44 24 PHE B N 1
ATOM 3185 C CA . PHE B 1 24 ? 0.45 23.859 21.922 1 94.44 24 PHE B CA 1
ATOM 3186 C C . PHE B 1 24 ? -0.279 24.812 22.875 1 94.44 24 PHE B C 1
ATOM 3188 O O . PHE B 1 24 ? 0.308 25.766 23.391 1 94.44 24 PHE B O 1
ATOM 3195 N N . THR B 1 25 ? -1.503 24.531 23.156 1 91.19 25 THR B N 1
ATOM 3196 C CA . THR B 1 25 ? -2.357 25.453 23.891 1 91.19 25 THR B CA 1
ATOM 3197 C C . THR B 1 25 ? -1.883 25.594 25.344 1 91.19 25 THR B C 1
ATOM 3199 O O . THR B 1 25 ? -2.221 26.578 26.016 1 91.19 25 THR B O 1
ATOM 3202 N N . GLU B 1 26 ? -1.086 24.656 25.828 1 94.5 26 GLU B N 1
ATOM 3203 C CA . GLU B 1 26 ? -0.573 24.734 27.203 1 94.5 26 GLU B CA 1
ATOM 3204 C C . GLU B 1 26 ? 0.691 25.594 27.266 1 94.5 26 GLU B C 1
ATOM 3206 O O . GLU B 1 26 ? 1.136 25.969 28.344 1 94.5 26 GLU B O 1
ATOM 3211 N N . GLU B 1 27 ? 1.233 25.969 26.125 1 96.44 27 GLU B N 1
ATOM 3212 C CA . GLU B 1 27 ? 2.518 26.656 26.109 1 96.44 27 GLU B CA 1
ATOM 3213 C C . GLU B 1 27 ? 2.367 28.078 25.578 1 96.44 27 GLU B C 1
ATOM 3215 O O . GLU B 1 27 ? 3.129 28.984 25.938 1 96.44 27 GLU B O 1
ATOM 3220 N N . PHE B 1 28 ? 1.357 28.203 24.625 1 97.19 28 PHE B N 1
ATOM 3221 C CA . PHE B 1 28 ? 1.274 29.469 23.922 1 97.19 28 PHE B CA 1
ATOM 3222 C C . PHE B 1 28 ? -0.15 30.016 23.938 1 97.19 28 PHE B C 1
ATOM 3224 O O . PHE B 1 28 ? -1.112 29.25 23.953 1 97.19 28 PHE B O 1
ATOM 3231 N N . VAL B 1 29 ? -0.247 31.297 23.953 1 96.94 29 VAL B N 1
ATOM 3232 C CA . VAL B 1 29 ? -1.498 32 23.734 1 96.94 29 VAL B CA 1
ATOM 3233 C C . VAL B 1 29 ? -1.318 33.031 22.609 1 96.94 29 VAL B C 1
ATOM 3235 O O . VAL B 1 29 ? -0.344 33.781 22.594 1 96.94 29 VAL B O 1
ATOM 3238 N N . GLU B 1 30 ? -2.211 33.062 21.672 1 96.88 30 GLU B N 1
ATOM 3239 C CA . GLU B 1 30 ? -2.096 33.969 20.531 1 96.88 30 GLU B CA 1
ATOM 3240 C C . GLU B 1 30 ? -2.668 35.344 20.859 1 96.88 30 GLU B C 1
ATOM 3242 O O . GLU B 1 30 ? -3.721 35.438 21.484 1 96.88 30 GLU B O 1
ATOM 3247 N N . VAL B 1 31 ? -1.976 36.344 20.531 1 96.69 31 VAL B N 1
ATOM 3248 C CA . VAL B 1 31 ? -2.482 37.719 20.5 1 96.69 31 VAL B CA 1
ATOM 3249 C C . VAL B 1 31 ? -2.748 38.156 19.062 1 96.69 31 VAL B C 1
ATOM 3251 O O . VAL B 1 31 ? -1.826 38.188 18.25 1 96.69 31 VAL B O 1
ATOM 3254 N N . GLU B 1 32 ? -3.941 38.344 18.734 1 90.88 32 GLU B N 1
ATOM 3255 C CA . GLU B 1 32 ? -4.32 38.594 17.359 1 90.88 32 GLU B CA 1
ATOM 3256 C C . GLU B 1 32 ? -3.781 39.938 16.891 1 90.88 32 GLU B C 1
ATOM 3258 O O . GLU B 1 32 ? -4.008 40.969 17.531 1 90.88 32 GLU B O 1
ATOM 3263 N N . GLY B 1 33 ? -3.088 39.938 15.844 1 92.25 33 GLY B N 1
ATOM 3264 C CA . GLY B 1 33 ? -2.607 41.125 15.188 1 92.25 33 GLY B CA 1
ATOM 3265 C C . GLY B 1 33 ? -3.467 41.562 14.008 1 92.25 33 GLY B C 1
ATOM 3266 O O . GLY B 1 33 ? -3.277 41.062 12.891 1 92.25 33 GLY B O 1
ATOM 3267 N N . LYS B 1 34 ? -4.371 42.469 14.188 1 90 34 LYS B N 1
ATOM 3268 C CA . LYS B 1 34 ? -5.25 42.969 13.133 1 90 34 LYS B CA 1
ATOM 3269 C C . LYS B 1 34 ? -4.543 44 12.281 1 90 34 LYS B C 1
ATOM 3271 O O . LYS B 1 34 ? -3.65 44.719 12.766 1 90 34 LYS B O 1
ATOM 3276 N N . ARG B 1 35 ? -4.98 44.094 11.07 1 89.25 35 ARG B N 1
ATOM 3277 C CA . ARG B 1 35 ? -4.422 45.094 10.164 1 89.25 35 ARG B CA 1
ATOM 3278 C C . ARG B 1 35 ? -4.656 46.5 10.688 1 89.25 35 ARG B C 1
ATOM 3280 O O . ARG B 1 35 ? -3.828 47.375 10.477 1 89.25 35 ARG B O 1
ATOM 3287 N N . SER B 1 36 ? -5.621 46.75 11.469 1 90.44 36 SER B N 1
ATOM 3288 C CA . SER B 1 36 ? -6.031 48.062 11.961 1 90.44 36 SER B CA 1
ATOM 3289 C C . SER B 1 36 ? -5.055 48.594 13.008 1 90.44 36 SER B C 1
ATOM 3291 O O . SER B 1 36 ? -5.074 49.781 13.336 1 90.44 36 SER B O 1
ATOM 3293 N N . LEU B 1 37 ? -4.254 47.781 13.461 1 91.12 37 LEU B N 1
ATOM 3294 C CA . LEU B 1 37 ? -3.291 48.156 14.484 1 91.12 37 LEU B CA 1
ATOM 3295 C C . LEU B 1 37 ? -2.359 49.25 13.953 1 91.12 37 LEU B C 1
ATOM 3297 O O . LEU B 1 37 ? -1.881 50.094 14.719 1 91.12 37 LEU B O 1
ATOM 3301 N N . PHE B 1 38 ? -2.152 49.219 12.648 1 91.56 38 PHE B N 1
ATOM 3302 C CA . PHE B 1 38 ? -1.161 50.125 12.07 1 91.56 38 PHE B CA 1
ATOM 3303 C C . PHE B 1 38 ? -1.78 51.469 11.742 1 91.56 38 PHE B C 1
ATOM 3305 O O . PHE B 1 38 ? -1.079 52.406 11.328 1 91.56 38 PHE B O 1
ATOM 3312 N N . SER B 1 39 ? -3.053 51.656 12 1 91.69 39 SER B N 1
ATOM 3313 C CA . SER B 1 39 ? -3.744 52.906 11.742 1 91.69 39 SER B CA 1
ATOM 3314 C C . SER B 1 39 ? -3.695 53.812 12.961 1 91.69 39 SER B C 1
ATOM 3316 O O . SER B 1 39 ? -4.004 55 12.859 1 91.69 39 SER B O 1
ATOM 3318 N N . ASN B 1 40 ? -3.357 53.25 14.117 1 93 40 ASN B N 1
ATOM 3319 C CA . ASN B 1 40 ? -3.318 53.969 15.375 1 93 40 ASN B CA 1
ATOM 3320 C C . ASN B 1 40 ? -2.123 53.562 16.234 1 93 40 ASN B C 1
ATOM 3322 O O . ASN B 1 40 ? -1.995 52.406 16.6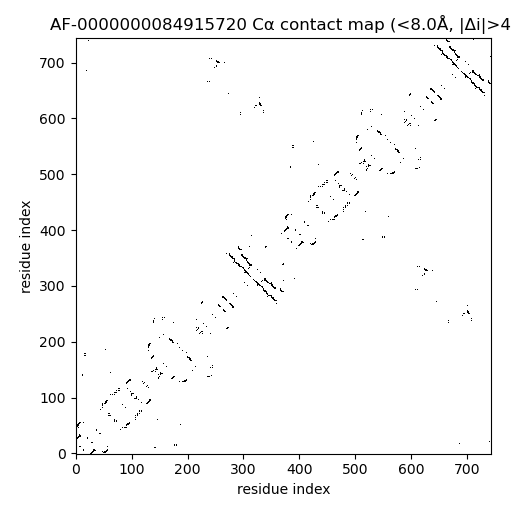09 1 93 40 ASN B O 1
ATOM 3326 N N . ALA B 1 41 ? -1.371 54.531 16.547 1 94.44 41 ALA B N 1
ATOM 3327 C CA . ALA B 1 41 ? -0.147 54.281 17.312 1 94.44 41 ALA B CA 1
ATOM 3328 C C . ALA B 1 41 ? -0.462 53.656 18.672 1 94.44 41 ALA B C 1
ATOM 3330 O O . ALA B 1 41 ? 0.244 52.781 19.125 1 94.44 41 ALA B O 1
ATOM 3331 N N . ASP B 1 42 ? -1.52 54.094 19.297 1 96.44 42 ASP B N 1
ATOM 3332 C CA . ASP B 1 42 ? -1.886 53.562 20.609 1 96.44 42 ASP B CA 1
ATOM 3333 C C . ASP B 1 42 ? -2.252 52.094 20.562 1 96.44 42 ASP B C 1
ATOM 3335 O O . ASP B 1 42 ? -1.922 51.344 21.469 1 96.44 42 ASP B O 1
ATOM 3339 N N . ASP B 1 43 ? -2.91 51.781 19.531 1 96.81 43 ASP B N 1
ATOM 3340 C CA . ASP B 1 43 ? -3.305 50.406 19.359 1 96.81 43 ASP B CA 1
ATOM 3341 C C . ASP B 1 43 ? -2.084 49.5 19.156 1 96.81 43 ASP B C 1
ATOM 3343 O O . ASP B 1 43 ? -2.01 48.406 19.734 1 96.81 43 ASP B O 1
ATOM 3347 N N . LEU B 1 44 ? -1.185 49.938 18.359 1 97.56 44 LEU B N 1
ATOM 3348 C CA . LEU B 1 44 ? 0.035 49.188 18.125 1 97.56 44 LEU B CA 1
ATOM 3349 C C . LEU B 1 44 ? 0.871 49.062 19.391 1 97.56 44 LEU B C 1
ATOM 3351 O O . LEU B 1 44 ? 1.456 48.031 19.672 1 97.56 44 LEU B O 1
ATOM 3355 N N . ASP B 1 45 ? 0.903 50.219 20.188 1 97.94 45 ASP B N 1
ATOM 3356 C CA . ASP B 1 45 ? 1.604 50.188 21.453 1 97.94 45 ASP B CA 1
ATOM 3357 C C . ASP B 1 45 ? 1.01 49.156 22.406 1 97.94 45 ASP B C 1
ATOM 3359 O O . ASP B 1 45 ? 1.742 48.375 23.016 1 97.94 45 ASP B O 1
ATOM 3363 N N . ALA B 1 46 ? -0.312 49.094 22.438 1 97.75 46 ALA B N 1
ATOM 3364 C CA . ALA B 1 46 ? -0.99 48.156 23.312 1 97.75 46 ALA B CA 1
ATOM 3365 C C . ALA B 1 46 ? -0.698 46.719 22.859 1 97.75 46 ALA B C 1
ATOM 3367 O O . ALA B 1 46 ? -0.497 45.812 23.688 1 97.75 46 ALA B O 1
ATOM 3368 N N . PHE B 1 47 ? -0.674 46.469 21.578 1 97.56 47 PHE B N 1
ATOM 3369 C CA . PHE B 1 47 ? -0.404 45.156 21 1 97.56 47 PHE B CA 1
ATOM 3370 C C . PHE B 1 47 ? 0.994 44.688 21.391 1 97.56 47 PHE B C 1
ATOM 3372 O O . PHE B 1 47 ? 1.157 43.562 21.922 1 97.56 47 PHE B O 1
ATOM 3379 N N . VAL B 1 48 ? 2.016 45.5 21.156 1 98.19 48 VAL B N 1
ATOM 3380 C CA . VAL B 1 48 ? 3.387 45.062 21.406 1 98.19 48 VAL B CA 1
ATOM 3381 C C . VAL B 1 48 ? 3.594 44.812 22.906 1 98.19 48 VAL B C 1
ATOM 3383 O O . VAL B 1 48 ? 4.352 43.938 23.297 1 98.19 48 VAL B O 1
ATOM 3386 N N . GLN B 1 49 ? 2.879 45.594 23.734 1 98.12 49 GLN B N 1
ATOM 3387 C CA . GLN B 1 49 ? 2.99 45.438 25.188 1 98.12 49 GLN B CA 1
ATOM 3388 C C . GLN B 1 49 ? 2.371 44.125 25.656 1 98.12 49 GLN B C 1
ATOM 3390 O O . GLN B 1 49 ? 2.721 43.625 26.719 1 98.12 49 GLN B O 1
ATOM 3395 N N . SER B 1 50 ? 1.505 43.625 24.922 1 98.06 50 SER B N 1
ATOM 3396 C CA . SER B 1 50 ? 0.773 42.438 25.328 1 98.06 50 SER B CA 1
ATOM 3397 C C . SER B 1 50 ? 1.473 41.188 24.844 1 98.06 50 SER B C 1
ATOM 3399 O O . SER B 1 50 ? 0.973 40.062 25.047 1 98.06 50 SER B O 1
ATOM 3401 N N . CYS B 1 51 ? 2.613 41.281 24.188 1 98.31 51 CYS B N 1
ATOM 3402 C CA . CYS B 1 51 ? 3.252 40.125 23.531 1 98.31 51 CYS B CA 1
ATOM 3403 C C . CYS B 1 51 ? 4.59 39.812 24.188 1 98.31 51 CYS B C 1
ATOM 3405 O O . CYS B 1 51 ? 5.344 40.719 24.547 1 98.31 51 CYS B O 1
ATOM 3407 N N . ASP B 1 52 ? 4.863 38.531 24.375 1 98 52 ASP B N 1
ATOM 3408 C CA . ASP B 1 52 ? 6.207 38.062 24.703 1 98 52 ASP B CA 1
ATOM 3409 C C . ASP B 1 52 ? 7.031 37.812 23.438 1 98 52 ASP B C 1
ATOM 3411 O O . ASP B 1 52 ? 8.258 37.938 23.469 1 98 52 ASP B O 1
ATOM 3415 N N . VAL B 1 53 ? 6.379 37.438 22.406 1 98.25 53 VAL B N 1
ATOM 3416 C CA . VAL B 1 53 ? 6.945 37.188 21.078 1 98.25 53 VAL B CA 1
ATOM 3417 C C . VAL B 1 53 ? 6.059 37.844 20.016 1 98.25 53 VAL B C 1
ATOM 3419 O O . VAL B 1 53 ? 4.828 37.781 20.109 1 98.25 53 VAL B O 1
ATOM 3422 N N . ILE B 1 54 ? 6.641 38.469 19.031 1 98.31 54 ILE B N 1
ATOM 3423 C CA . ILE B 1 54 ? 5.906 39 17.891 1 98.31 54 ILE B CA 1
ATOM 3424 C C . ILE B 1 54 ? 6.434 38.375 16.594 1 98.31 54 ILE B C 1
ATOM 3426 O O . ILE B 1 54 ? 7.613 38.531 16.266 1 98.31 54 ILE B O 1
ATOM 3430 N N . VAL B 1 55 ? 5.625 37.625 15.953 1 98.38 55 VAL B N 1
ATOM 3431 C CA . VAL B 1 55 ? 5.938 37.125 14.625 1 98.38 55 VAL B CA 1
ATOM 3432 C C . VAL B 1 55 ? 5.258 37.969 13.562 1 98.38 55 VAL B C 1
ATOM 3434 O O . VAL B 1 55 ? 4.035 38.125 13.57 1 98.38 55 VAL B O 1
ATOM 3437 N N . THR B 1 56 ? 5.98 38.5 12.633 1 97.25 56 THR B N 1
ATOM 3438 C CA . THR B 1 56 ? 5.367 39.375 11.664 1 97.25 56 THR B CA 1
ATOM 3439 C C . THR B 1 56 ? 5.477 38.812 10.25 1 97.25 56 THR B C 1
ATOM 3441 O O . THR B 1 56 ? 6.582 38.562 9.758 1 97.25 56 THR B O 1
ATOM 3444 N N . PHE B 1 57 ? 4.348 38.594 9.672 1 95.94 57 PHE B N 1
ATOM 3445 C CA . PHE B 1 57 ? 4.195 38.219 8.273 1 95.94 57 PHE B CA 1
ATOM 3446 C C . PHE B 1 57 ? 3.613 39.375 7.465 1 95.94 57 PHE B C 1
ATOM 3448 O O . PHE B 1 57 ? 3.434 39.25 6.25 1 95.94 57 PHE B O 1
ATOM 3455 N N . ALA B 1 58 ? 3.354 40.438 8.156 1 91.88 58 ALA B N 1
ATOM 3456 C CA . ALA B 1 58 ? 2.672 41.531 7.512 1 91.88 58 ALA B CA 1
ATOM 3457 C C . ALA B 1 58 ? 3.52 42.125 6.387 1 91.88 58 ALA B C 1
ATOM 3459 O O . ALA B 1 58 ? 4.723 42.344 6.555 1 91.88 58 ALA B O 1
ATOM 3460 N N . GLY B 1 59 ? 2.891 42.312 5.305 1 87 59 GLY B N 1
ATOM 3461 C CA . GLY B 1 59 ? 3.545 42.906 4.145 1 87 59 GLY B CA 1
ATOM 3462 C C . GLY B 1 59 ? 2.758 42.688 2.859 1 87 59 GLY B C 1
ATOM 3463 O O . GLY B 1 59 ? 1.72 42.031 2.855 1 87 59 GLY B O 1
ATOM 3464 N N . LEU B 1 60 ? 3.189 43.406 1.917 1 80.94 60 LEU B N 1
ATOM 3465 C CA . LEU B 1 60 ? 2.611 43.312 0.583 1 80.94 60 LEU B CA 1
ATOM 3466 C C . LEU B 1 60 ? 3.578 42.594 -0.371 1 80.94 60 LEU B C 1
ATOM 3468 O O . LEU B 1 60 ? 4.781 42.875 -0.34 1 80.94 60 LEU B O 1
ATOM 3472 N N . ASN B 1 61 ? 3.107 41.594 -1.042 1 75.69 61 ASN B N 1
ATOM 3473 C CA . ASN B 1 61 ? 3.947 40.844 -1.968 1 75.69 61 ASN B CA 1
ATOM 3474 C C . ASN B 1 61 ? 3.793 41.344 -3.4 1 75.69 61 ASN B C 1
ATOM 3476 O O . ASN B 1 61 ? 4.777 41.469 -4.137 1 75.69 61 ASN B O 1
ATOM 3480 N N . ARG B 1 62 ? 2.518 41.438 -3.875 1 69.06 62 ARG B N 1
ATOM 3481 C CA . ARG B 1 62 ? 2.309 41.719 -5.293 1 69.06 62 ARG B CA 1
ATOM 3482 C C . ARG B 1 62 ? 1.285 42.844 -5.484 1 69.06 62 ARG B C 1
ATOM 3484 O O . ARG B 1 62 ? 0.189 42.781 -4.922 1 69.06 62 ARG B O 1
ATOM 3491 N N . LEU B 1 63 ? 1.811 43.875 -5.957 1 68.94 63 LEU B N 1
ATOM 3492 C CA . LEU B 1 63 ? 0.967 44.938 -6.504 1 68.94 63 LEU B CA 1
ATOM 3493 C C . LEU B 1 63 ? 1.529 45.469 -7.824 1 68.94 63 LEU B C 1
ATOM 3495 O O . LEU B 1 63 ? 2.699 45.25 -8.141 1 68.94 63 LEU B O 1
ATOM 3499 N N . ASP B 1 64 ? 0.564 45.969 -8.539 1 71.19 64 ASP B N 1
ATOM 3500 C CA . ASP B 1 64 ? 0.99 46.531 -9.812 1 71.19 64 ASP B CA 1
ATOM 3501 C C . ASP B 1 64 ? 2.057 47.625 -9.594 1 71.19 64 ASP B C 1
ATOM 3503 O O . ASP B 1 64 ? 3.023 47.688 -10.352 1 71.19 64 ASP B O 1
ATOM 3507 N N . ASP B 1 65 ? 1.953 48.25 -8.547 1 77.88 65 ASP B N 1
ATOM 3508 C CA . ASP B 1 65 ? 2.928 49.312 -8.242 1 77.88 65 ASP B CA 1
ATOM 3509 C C . ASP B 1 65 ? 3.977 48.812 -7.25 1 77.88 65 ASP B C 1
ATOM 3511 O O . ASP B 1 65 ? 3.717 48.719 -6.047 1 77.88 65 ASP B O 1
ATOM 3515 N N . LEU B 1 66 ? 5.145 48.562 -7.723 1 82.5 66 LEU B N 1
ATOM 3516 C CA . LEU B 1 66 ? 6.23 47.969 -6.957 1 82.5 66 LEU B CA 1
ATOM 3517 C C . LEU B 1 66 ? 6.75 48.938 -5.895 1 82.5 66 LEU B C 1
ATOM 3519 O O . LEU B 1 66 ? 7.219 48.5 -4.84 1 82.5 66 LEU B O 1
ATOM 3523 N N . ASN B 1 67 ? 6.562 50.188 -6.16 1 85.56 67 ASN B N 1
ATOM 3524 C CA . ASN B 1 67 ? 6.996 51.156 -5.184 1 85.56 67 ASN B CA 1
ATOM 3525 C C . ASN B 1 67 ? 6.109 51.156 -3.941 1 85.56 67 ASN B C 1
ATOM 3527 O O . ASN B 1 67 ? 6.59 51.375 -2.826 1 85.56 67 ASN B O 1
ATOM 3531 N N . VAL B 1 68 ? 4.918 50.938 -4.223 1 85.44 68 VAL B N 1
ATOM 3532 C CA . VAL B 1 68 ? 3.971 50.875 -3.113 1 85.44 68 VAL B CA 1
ATOM 3533 C C . VAL B 1 68 ? 4.285 49.656 -2.238 1 85.44 68 VAL B C 1
ATOM 3535 O O . VAL B 1 68 ? 4.25 49.75 -1.009 1 85.44 68 VAL B O 1
ATOM 3538 N N . VAL B 1 69 ? 4.625 48.594 -2.84 1 86.69 69 VAL B N 1
ATOM 3539 C CA . VAL B 1 69 ? 5.008 47.375 -2.109 1 86.69 69 VAL B CA 1
ATOM 3540 C C . VAL B 1 69 ? 6.227 47.656 -1.236 1 86.69 69 VAL B C 1
ATOM 3542 O O . VAL B 1 69 ? 6.227 47.375 -0.039 1 86.69 69 VAL B O 1
ATOM 3545 N N . TYR B 1 70 ? 7.18 48.281 -1.848 1 89.25 70 TYR B N 1
ATOM 3546 C CA . TYR B 1 70 ? 8.422 48.594 -1.153 1 89.25 70 TYR B CA 1
ATOM 3547 C C . TYR B 1 70 ? 8.164 49.5 0.049 1 89.25 70 TYR B C 1
ATOM 3549 O O . TYR B 1 70 ? 8.523 49.156 1.178 1 89.25 70 TYR B O 1
ATOM 3557 N N . GLN B 1 71 ? 7.488 50.594 -0.188 1 91.25 71 GLN B N 1
ATOM 3558 C CA . GLN B 1 71 ? 7.262 51.562 0.858 1 91.25 71 GLN B CA 1
ATOM 3559 C C . GLN B 1 71 ? 6.387 51 1.972 1 91.25 71 GLN B C 1
ATOM 3561 O O . GLN B 1 71 ? 6.645 51.25 3.154 1 91.25 71 GLN B O 1
ATOM 3566 N N . THR B 1 72 ? 5.426 50.312 1.59 1 90.38 72 THR B N 1
ATOM 3567 C CA . THR B 1 72 ? 4.5 49.75 2.568 1 90.38 72 THR B CA 1
ATOM 3568 C C . THR B 1 72 ? 5.223 48.812 3.52 1 90.38 72 THR B C 1
ATOM 3570 O O . THR B 1 72 ? 5.035 48.875 4.734 1 90.38 72 THR B O 1
ATOM 3573 N N . ASN B 1 73 ? 6.035 47.906 2.998 1 92.56 73 ASN B N 1
ATOM 3574 C CA . ASN B 1 73 ? 6.754 46.938 3.83 1 92.56 73 ASN B CA 1
ATOM 3575 C C . ASN B 1 73 ? 7.711 47.625 4.793 1 92.56 73 ASN B C 1
ATOM 3577 O O . ASN B 1 73 ? 7.809 47.25 5.961 1 92.56 73 ASN B O 1
ATOM 3581 N N . ILE B 1 74 ? 8.336 48.688 4.305 1 94.5 74 ILE B N 1
ATOM 3582 C CA . ILE B 1 74 ? 9.266 49.438 5.145 1 94.5 74 ILE B CA 1
ATOM 3583 C C . ILE B 1 74 ? 8.484 50.188 6.227 1 94.5 74 ILE B C 1
ATOM 3585 O O . ILE B 1 74 ? 8.898 50.219 7.387 1 94.5 74 ILE B O 1
ATOM 3589 N N . ASP B 1 75 ? 7.391 50.719 5.832 1 95.12 75 ASP B N 1
ATOM 3590 C CA . ASP B 1 75 ? 6.574 51.5 6.762 1 95.12 75 ASP B CA 1
ATOM 3591 C C . ASP B 1 75 ? 6.047 50.625 7.891 1 95.12 75 ASP B C 1
ATOM 3593 O O . ASP B 1 75 ? 5.969 51.062 9.039 1 95.12 75 ASP B O 1
ATOM 3597 N N . ILE B 1 76 ? 5.688 49.438 7.559 1 95.12 76 ILE B N 1
ATOM 3598 C CA . ILE B 1 76 ? 5.199 48.5 8.562 1 95.12 76 ILE B CA 1
ATOM 3599 C C . ILE B 1 76 ? 6.301 48.219 9.586 1 95.12 76 ILE B C 1
ATOM 3601 O O . ILE B 1 76 ? 6.059 48.25 10.789 1 95.12 76 ILE B O 1
ATOM 3605 N N . ALA B 1 77 ? 7.484 48 9.094 1 96.88 77 ALA B N 1
ATOM 3606 C CA . ALA B 1 77 ? 8.625 47.75 9.977 1 96.88 77 ALA B CA 1
ATOM 3607 C C . ALA B 1 77 ? 8.938 48.969 10.844 1 96.88 77 ALA B C 1
ATOM 3609 O O . ALA B 1 77 ? 9.172 48.844 12.047 1 96.88 77 ALA B O 1
ATOM 3610 N N . LYS B 1 78 ? 8.906 50.125 10.242 1 97.5 78 LYS B N 1
ATOM 3611 C CA . LYS B 1 78 ? 9.18 51.344 10.969 1 97.5 78 LYS B CA 1
ATOM 3612 C C . LYS B 1 78 ? 8.141 51.594 12.062 1 97.5 78 LYS B C 1
ATOM 3614 O O . LYS B 1 78 ? 8.477 52.031 13.164 1 97.5 78 LYS B O 1
ATOM 3619 N N . ALA B 1 79 ? 6.934 51.375 11.68 1 97.19 79 ALA B N 1
ATOM 3620 C CA . ALA B 1 79 ? 5.855 51.562 12.648 1 97.19 79 ALA B CA 1
ATOM 3621 C C . ALA B 1 79 ? 6.031 50.625 13.844 1 97.19 79 ALA B C 1
ATOM 3623 O O . ALA B 1 79 ? 5.812 51.031 14.992 1 97.19 79 ALA B O 1
ATOM 3624 N N . LEU B 1 80 ? 6.414 49.375 13.578 1 97.5 80 LEU B N 1
ATOM 3625 C CA . LEU B 1 80 ? 6.641 48.406 14.641 1 97.5 80 LEU B CA 1
ATOM 3626 C C . LEU B 1 80 ? 7.801 48.844 15.531 1 97.5 80 LEU B C 1
ATOM 3628 O O . LEU B 1 80 ? 7.688 48.812 16.766 1 97.5 80 LEU B O 1
ATOM 3632 N N . VAL B 1 81 ? 8.867 49.312 14.922 1 98.12 81 VAL B N 1
ATOM 3633 C CA . VAL B 1 81 ? 10.031 49.781 15.664 1 98.12 81 VAL B CA 1
ATOM 3634 C C . VAL B 1 81 ? 9.633 50.969 16.547 1 98.12 81 VAL B C 1
ATOM 3636 O O . VAL B 1 81 ? 9.984 51 17.734 1 98.12 81 VAL B O 1
ATOM 3639 N N . ALA B 1 82 ? 8.906 51.875 15.953 1 98.06 82 ALA B N 1
ATOM 3640 C CA . ALA B 1 82 ? 8.477 53.062 16.703 1 98.06 82 ALA B CA 1
ATOM 3641 C C . ALA B 1 82 ? 7.648 52.656 17.922 1 98.06 82 ALA B C 1
ATOM 3643 O O . ALA B 1 82 ? 7.828 53.219 19 1 98.06 82 ALA B O 1
ATOM 3644 N N . ALA B 1 83 ? 6.762 51.781 17.734 1 98.19 83 ALA B N 1
ATOM 3645 C CA . ALA B 1 83 ? 5.93 51.312 18.844 1 98.19 83 ALA B CA 1
ATOM 3646 C C . ALA B 1 83 ? 6.785 50.656 19.938 1 98.19 83 ALA B C 1
ATOM 3648 O O . ALA B 1 83 ? 6.578 50.938 21.125 1 98.19 83 ALA B O 1
ATOM 3649 N N . LEU B 1 84 ? 7.742 49.844 19.547 1 98.38 84 LEU B N 1
ATOM 3650 C CA . LEU B 1 84 ? 8.633 49.156 20.484 1 98.38 84 LEU B CA 1
ATOM 3651 C C . LEU B 1 84 ? 9.461 50.188 21.266 1 98.38 84 LEU B C 1
ATOM 3653 O O . LEU B 1 84 ? 9.68 50.031 22.469 1 98.38 84 LEU B O 1
ATOM 3657 N N . GLU B 1 85 ? 9.828 51.219 20.578 1 97.88 85 GLU B N 1
ATOM 3658 C CA . GLU B 1 85 ? 10.617 52.25 21.219 1 97.88 85 GLU B CA 1
ATOM 3659 C C . GLU B 1 85 ? 9.773 53.062 22.188 1 97.88 85 GLU B C 1
ATOM 3661 O O . GLU B 1 85 ? 10.195 53.375 23.312 1 97.88 85 GLU B O 1
ATOM 3666 N N . ARG B 1 86 ? 8.586 53.375 21.703 1 97.69 86 ARG B N 1
ATOM 3667 C CA . ARG B 1 86 ? 7.699 54.188 22.547 1 97.69 86 ARG B CA 1
ATOM 3668 C C . ARG B 1 86 ? 7.359 53.469 23.844 1 97.69 86 ARG B C 1
ATOM 3670 O O . ARG B 1 86 ? 7.305 54.062 24.906 1 97.69 86 ARG B O 1
ATOM 3677 N N . THR B 1 87 ? 7.152 52.188 23.75 1 98.06 87 THR B N 1
ATOM 3678 C CA . THR B 1 87 ? 6.664 51.406 24.891 1 98.06 87 THR B CA 1
ATOM 3679 C C . THR B 1 87 ? 7.824 50.844 25.688 1 98.06 87 THR B C 1
ATOM 3681 O O . THR B 1 87 ? 7.641 50.375 26.828 1 98.06 87 THR B O 1
ATOM 3684 N N . GLN B 1 88 ? 9 50.75 25.156 1 97.69 88 GLN B N 1
ATOM 3685 C CA . GLN B 1 88 ? 10.242 50.281 25.75 1 97.69 88 GLN B CA 1
ATOM 3686 C C . GLN B 1 88 ? 10.133 48.812 26.125 1 97.69 88 GLN B C 1
ATOM 3688 O O . GLN B 1 88 ? 10.859 48.312 27 1 97.69 88 GLN B O 1
ATOM 3693 N N . VAL B 1 89 ? 9.195 48.062 25.578 1 97.81 89 VAL B N 1
ATOM 3694 C CA . VAL B 1 89 ? 9.125 46.625 25.781 1 97.81 89 VAL B CA 1
ATOM 3695 C C . VAL B 1 89 ? 10.086 45.906 24.812 1 97.81 89 VAL B C 1
ATOM 3697 O O . VAL B 1 89 ? 10.477 46.5 23.797 1 97.81 89 VAL B O 1
ATOM 3700 N N . LYS B 1 90 ? 10.438 44.656 25.188 1 97.31 90 LYS B N 1
ATOM 3701 C CA . LYS B 1 90 ? 11.445 43.938 24.391 1 97.31 90 LYS B CA 1
ATOM 3702 C C . LYS B 1 90 ? 11 42.531 24.062 1 97.31 90 LYS B C 1
ATOM 3704 O O . LYS B 1 90 ? 11.703 41.562 24.375 1 97.31 90 LYS B O 1
ATOM 3709 N N . PRO B 1 91 ? 9.883 42.344 23.422 1 97.56 91 PRO B N 1
ATOM 3710 C CA . PRO B 1 91 ? 9.523 41 22.969 1 97.56 91 PRO B CA 1
ATOM 3711 C C . PRO B 1 91 ? 10.523 40.406 21.984 1 97.56 91 PRO B C 1
ATOM 3713 O O . PRO B 1 91 ? 11.273 41.156 21.344 1 97.56 91 PRO B O 1
ATOM 3716 N N . HIS B 1 92 ? 10.594 39.094 21.906 1 97.81 92 HIS B N 1
ATOM 3717 C CA . HIS B 1 92 ? 11.305 38.438 20.797 1 97.81 92 HIS B CA 1
ATOM 3718 C C . HIS B 1 92 ? 10.617 38.719 19.469 1 97.81 92 HIS B C 1
ATOM 3720 O O . HIS B 1 92 ? 9.477 38.281 19.266 1 97.81 92 HIS B O 1
ATOM 3726 N N . VAL B 1 93 ? 11.227 39.469 18.594 1 98.19 93 VAL B N 1
ATOM 3727 C CA . VAL B 1 93 ? 10.641 39.781 17.297 1 98.19 93 VAL B CA 1
ATOM 3728 C C . VAL B 1 93 ? 11.164 38.781 16.234 1 98.19 93 VAL B C 1
ATOM 3730 O O . VAL B 1 93 ? 12.375 38.625 16.078 1 98.19 93 VAL B O 1
ATOM 3733 N N . ILE B 1 94 ? 10.281 38.094 15.594 1 98.38 94 ILE B N 1
ATOM 3734 C CA . ILE B 1 94 ? 10.586 37.188 14.492 1 98.38 94 ILE B CA 1
ATOM 3735 C C . ILE B 1 94 ? 10.008 37.719 13.195 1 98.38 94 ILE B C 1
ATOM 3737 O O . ILE B 1 94 ? 8.805 38 13.109 1 98.38 94 ILE B O 1
ATOM 3741 N N . TYR B 1 95 ? 10.805 37.938 12.188 1 98 95 TYR B N 1
ATOM 3742 C CA . TYR B 1 95 ? 10.391 38.562 10.945 1 98 95 TYR B CA 1
ATOM 3743 C C . TYR B 1 95 ? 10.555 37.625 9.766 1 98 95 TYR B C 1
ATOM 3745 O O . TYR B 1 95 ? 11.57 36.938 9.656 1 98 95 TYR B O 1
ATOM 3753 N N . SER B 1 96 ? 9.531 37.531 8.953 1 96.88 96 SER B N 1
ATOM 3754 C CA . SER B 1 96 ? 9.547 36.688 7.762 1 96.88 96 SER B CA 1
ATOM 3755 C C . SER B 1 96 ? 10.078 37.438 6.551 1 96.88 96 SER B C 1
ATOM 3757 O O . SER B 1 96 ? 9.383 38.312 5.992 1 96.88 96 SER B O 1
ATOM 3759 N N . SER B 1 97 ? 11.25 37.219 6.176 1 95.75 97 SER B N 1
ATOM 3760 C CA . SER B 1 97 ? 11.789 37.688 4.906 1 95.75 97 SER B CA 1
ATOM 3761 C C . SER B 1 97 ? 11.719 36.625 3.838 1 95.75 97 SER B C 1
ATOM 3763 O O . SER B 1 97 ? 10.875 35.719 3.902 1 95.75 97 SER B O 1
ATOM 3765 N N . THR B 1 98 ? 12.375 36.844 2.713 1 94.44 98 THR B N 1
ATOM 3766 C CA . THR B 1 98 ? 12.25 35.969 1.555 1 94.44 98 THR B CA 1
ATOM 3767 C C . THR B 1 98 ? 13.617 35.625 0.973 1 94.44 98 THR B C 1
ATOM 3769 O O . THR B 1 98 ? 14.57 36.406 1.123 1 94.44 98 THR B O 1
ATOM 3772 N N . ILE B 1 99 ? 13.695 34.531 0.309 1 92.44 99 ILE B N 1
ATOM 3773 C CA . ILE B 1 99 ? 14.914 34.156 -0.375 1 92.44 99 ILE B CA 1
ATOM 3774 C C . ILE B 1 99 ? 15.211 35.125 -1.515 1 92.44 99 ILE B C 1
ATOM 3776 O O . ILE B 1 99 ? 16.312 35.094 -2.08 1 92.44 99 ILE B O 1
ATOM 3780 N N . HIS B 1 100 ? 14.32 35.969 -1.803 1 89.25 100 HIS B N 1
ATOM 3781 C CA . HIS B 1 100 ? 14.492 36.906 -2.889 1 89.25 100 HIS B CA 1
ATOM 3782 C C . HIS B 1 100 ? 15.227 38.156 -2.412 1 89.25 100 HIS B C 1
ATOM 3784 O O . HIS B 1 100 ? 15.414 39.094 -3.18 1 89.25 100 HIS B O 1
ATOM 3790 N N . GLU B 1 101 ? 15.633 38.125 -1.192 1 91.31 101 GLU B N 1
ATOM 3791 C CA . GLU B 1 101 ? 16.312 39.312 -0.653 1 91.31 101 GLU B CA 1
ATOM 3792 C C . GLU B 1 101 ? 17.5 39.719 -1.515 1 91.31 101 GLU B C 1
ATOM 3794 O O . GLU B 1 101 ? 17.891 40.875 -1.556 1 91.31 101 GLU B O 1
ATOM 3799 N N . ASP B 1 102 ? 18.031 38.688 -2.119 1 85.75 102 ASP B N 1
ATOM 3800 C CA . ASP B 1 102 ? 19.266 38.969 -2.844 1 85.75 102 ASP B CA 1
ATOM 3801 C C . ASP B 1 102 ? 18.984 39.25 -4.316 1 85.75 102 ASP B C 1
ATOM 3803 O O . ASP B 1 102 ? 19.906 39.531 -5.082 1 85.75 102 ASP B O 1
ATOM 3807 N N . ARG B 1 103 ? 17.719 39.188 -4.625 1 84.81 103 ARG B N 1
ATOM 3808 C CA . ARG B 1 103 ? 17.344 39.531 -6 1 84.81 103 ARG B CA 1
ATOM 3809 C C . ARG B 1 103 ? 17.094 41 -6.156 1 84.81 103 ARG B C 1
ATOM 3811 O O . ARG B 1 103 ? 16.859 41.719 -5.172 1 84.81 103 ARG B O 1
ATOM 3818 N N . ASP B 1 104 ? 17.391 41.531 -7.344 1 73.62 104 ASP B N 1
ATOM 3819 C CA . ASP B 1 104 ? 17.188 42.938 -7.621 1 73.62 104 ASP B CA 1
ATOM 3820 C C . ASP B 1 104 ? 15.711 43.219 -7.906 1 73.62 104 ASP B C 1
ATOM 3822 O O . ASP B 1 104 ? 15.367 43.688 -9 1 73.62 104 ASP B O 1
ATOM 3826 N N . GLU B 1 105 ? 14.836 42.875 -6.949 1 84.44 105 GLU B N 1
ATOM 3827 C CA . GLU B 1 105 ? 13.398 43.094 -7.035 1 84.44 105 GLU B CA 1
ATOM 3828 C C . GLU B 1 105 ? 12.891 43.906 -5.828 1 84.44 105 GLU B C 1
ATOM 3830 O O . GLU B 1 105 ? 13.391 43.719 -4.715 1 84.44 105 GLU B O 1
ATOM 3835 N N . TYR B 1 106 ? 11.977 44.719 -6.074 1 85.75 106 TYR B N 1
ATOM 3836 C CA . TYR B 1 106 ? 11.469 45.625 -5.062 1 85.75 106 TYR B CA 1
ATOM 3837 C C . TYR B 1 106 ? 10.945 44.875 -3.848 1 85.75 106 TYR B C 1
ATOM 3839 O O . TYR B 1 106 ? 11.172 45.281 -2.707 1 85.75 106 TYR B O 1
ATOM 3847 N N . TYR B 1 107 ? 10.359 43.844 -4.094 1 87.25 107 TYR B N 1
ATOM 3848 C CA . TYR B 1 107 ? 9.812 43.062 -2.99 1 87.25 107 TYR B CA 1
ATOM 3849 C C . TYR B 1 107 ? 10.93 42.531 -2.092 1 87.25 107 TYR B C 1
ATOM 3851 O O . TYR B 1 107 ? 10.906 42.75 -0.878 1 87.25 107 TYR B O 1
ATOM 3859 N N . GLY B 1 108 ? 11.922 41.844 -2.699 1 91.31 108 GLY B N 1
ATOM 3860 C CA . GLY B 1 108 ? 13.039 41.312 -1.945 1 91.31 108 GLY B CA 1
ATOM 3861 C C . GLY B 1 108 ? 13.82 42.375 -1.188 1 91.31 108 GLY B C 1
ATOM 3862 O O . GLY B 1 108 ? 14.172 42.188 -0.022 1 91.31 108 GLY B O 1
ATOM 3863 N N . LYS B 1 109 ? 14.008 43.406 -1.826 1 92 109 LYS B N 1
ATOM 3864 C CA . LYS B 1 109 ? 14.734 44.531 -1.208 1 92 109 LYS B CA 1
ATOM 3865 C C . LYS B 1 109 ? 13.969 45.094 -0.015 1 92 109 LYS B C 1
ATOM 3867 O O . LYS B 1 109 ? 14.57 45.406 1.016 1 92 109 LYS B O 1
ATOM 3872 N N . SER B 1 110 ? 12.68 45.25 -0.22 1 93.31 110 SER B N 1
ATOM 3873 C CA . SER B 1 110 ? 11.859 45.781 0.857 1 93.31 110 SER B CA 1
ATOM 3874 C C . SER B 1 110 ? 11.875 44.875 2.08 1 93.31 110 SER B C 1
ATOM 3876 O O . SER B 1 110 ? 11.953 45.344 3.215 1 93.31 110 SER B O 1
ATOM 3878 N N . LYS B 1 111 ? 11.82 43.562 1.848 1 95 111 LYS B N 1
ATOM 3879 C CA . LYS B 1 111 ? 11.852 42.625 2.951 1 95 111 LYS B CA 1
ATOM 3880 C C . LYS B 1 111 ? 13.203 42.625 3.648 1 95 111 LYS B C 1
ATOM 3882 O O . LYS B 1 111 ? 13.281 42.531 4.875 1 95 111 LYS B O 1
ATOM 3887 N N . LYS B 1 112 ? 14.25 42.719 2.83 1 95.5 112 LYS B N 1
ATOM 3888 C CA . LYS B 1 112 ? 15.594 42.812 3.391 1 95.5 112 LYS B CA 1
ATOM 3889 C C . LYS B 1 112 ? 15.758 44.031 4.27 1 95.5 112 LYS B C 1
ATOM 3891 O O . LYS B 1 112 ? 16.25 43.938 5.398 1 95.5 112 LYS B O 1
ATOM 3896 N N . GLU B 1 113 ? 15.383 45.156 3.785 1 95.94 113 GLU B N 1
ATOM 3897 C CA . GLU B 1 113 ? 15.516 46.406 4.527 1 95.94 113 GLU B CA 1
ATOM 3898 C C . GLU B 1 113 ? 14.688 46.375 5.812 1 95.94 113 GLU B C 1
ATOM 3900 O O . GLU B 1 113 ? 15.141 46.812 6.863 1 95.94 113 GLU B O 1
ATOM 3905 N N . ALA B 1 114 ? 13.461 45.875 5.695 1 96.88 114 ALA B N 1
ATOM 3906 C CA . ALA B 1 114 ? 12.609 45.75 6.879 1 96.88 114 ALA B CA 1
ATOM 3907 C C . ALA B 1 114 ? 13.281 44.844 7.926 1 96.88 114 ALA B C 1
ATOM 3909 O O . ALA B 1 114 ? 13.297 45.188 9.109 1 96.88 114 ALA B O 1
ATOM 3910 N N . ARG B 1 115 ? 13.852 43.688 7.5 1 97.31 115 ARG B N 1
ATOM 3911 C CA . ARG B 1 115 ? 14.547 42.781 8.398 1 97.31 115 ARG B CA 1
ATOM 3912 C C . ARG B 1 115 ? 15.695 43.5 9.117 1 97.31 115 ARG B C 1
ATOM 3914 O O . ARG B 1 115 ? 15.859 43.344 10.328 1 97.31 115 ARG B O 1
ATOM 3921 N N . LEU B 1 116 ? 16.453 44.281 8.367 1 97.25 116 LEU B N 1
ATOM 3922 C CA . LEU B 1 116 ? 17.609 45 8.922 1 97.25 116 LEU B CA 1
ATOM 3923 C C . LEU B 1 116 ? 17.172 46.062 9.922 1 97.25 116 LEU B C 1
ATOM 3925 O O . LEU B 1 116 ? 17.812 46.219 10.961 1 97.25 116 LEU B O 1
ATOM 3929 N N . LEU B 1 117 ? 16.109 46.781 9.617 1 97.75 117 LEU B N 1
ATOM 3930 C CA . LEU B 1 117 ? 15.578 47.781 10.523 1 97.75 117 LEU B CA 1
ATOM 3931 C C . LEU B 1 117 ? 15.219 47.188 11.875 1 97.75 117 LEU B C 1
ATOM 3933 O O . LEU B 1 117 ? 15.578 47.719 12.922 1 97.75 117 LEU B O 1
ATOM 3937 N N . LEU B 1 118 ? 14.555 46.094 11.82 1 97.94 118 LEU B N 1
ATOM 3938 C CA . LEU B 1 118 ? 14.133 45.438 13.039 1 97.94 118 LEU B CA 1
ATOM 3939 C C . LEU B 1 118 ? 15.328 44.844 13.781 1 97.94 118 LEU B C 1
ATOM 3941 O O . LEU B 1 118 ? 15.383 44.875 15.016 1 97.94 118 LEU B O 1
ATOM 3945 N N . SER B 1 119 ? 16.25 44.312 13.023 1 97.88 119 SER B N 1
ATOM 3946 C CA . SER B 1 119 ? 17.469 43.781 13.617 1 97.88 119 SER B CA 1
ATOM 3947 C C . SER B 1 119 ? 18.25 44.875 14.344 1 97.88 119 SER B C 1
ATOM 3949 O O . SER B 1 119 ? 18.75 44.656 15.453 1 97.88 119 SER B O 1
ATOM 3951 N N . GLU B 1 120 ? 18.359 46 13.742 1 97.75 120 GLU B N 1
ATOM 3952 C CA . GLU B 1 120 ? 19.078 47.125 14.344 1 97.75 120 GLU B CA 1
ATOM 3953 C C . GLU B 1 120 ? 18.406 47.562 15.648 1 97.75 120 GLU B C 1
ATOM 3955 O O . GLU B 1 120 ? 19.078 47.844 16.625 1 97.75 120 GLU B O 1
ATOM 3960 N N . TRP B 1 121 ? 17.094 47.688 15.547 1 97.69 121 TRP B N 1
ATOM 3961 C CA . TRP B 1 121 ? 16.375 48 16.781 1 97.69 121 TRP B CA 1
ATOM 3962 C C . TRP B 1 121 ? 16.734 47.031 17.891 1 97.69 121 TRP B C 1
ATOM 3964 O O . TRP B 1 121 ? 17.016 47.438 19.016 1 97.69 121 TRP B O 1
ATOM 3974 N N . ALA B 1 122 ? 16.734 45.719 17.641 1 97.56 122 ALA B N 1
ATOM 3975 C CA . ALA B 1 122 ? 16.984 44.688 18.641 1 97.56 122 ALA B CA 1
ATOM 3976 C C . ALA B 1 122 ? 18.391 44.812 19.203 1 97.56 122 ALA B C 1
ATOM 3978 O O . ALA B 1 122 ? 18.594 44.719 20.422 1 97.56 122 ALA B O 1
ATOM 3979 N N . LYS B 1 123 ? 19.312 45.094 18.281 1 96.44 123 LYS B N 1
ATOM 3980 C CA . LYS B 1 123 ? 20.703 45.281 18.703 1 96.44 123 LYS B CA 1
ATOM 3981 C C . LYS B 1 123 ? 20.844 46.469 19.641 1 96.44 123 LYS B C 1
ATOM 3983 O O . LYS B 1 123 ? 21.484 46.375 20.688 1 96.44 123 LYS B O 1
ATOM 3988 N N . SER B 1 124 ? 20.219 47.531 19.328 1 97.12 124 SER B N 1
ATOM 3989 C CA . SER B 1 124 ? 20.328 48.781 20.062 1 97.12 124 SER B CA 1
ATOM 3990 C C . SER B 1 124 ? 19.641 48.656 21.422 1 97.12 124 SER B C 1
ATOM 3992 O O . SER B 1 124 ? 19.984 49.406 22.359 1 97.12 124 SER B O 1
ATOM 3994 N N . ASN B 1 125 ? 18.734 47.812 21.531 1 96.81 125 ASN B N 1
ATOM 3995 C CA . ASN B 1 125 ? 17.938 47.719 22.75 1 96.81 125 ASN B CA 1
ATOM 3996 C C . ASN B 1 125 ? 18.188 46.438 23.516 1 96.81 125 ASN B C 1
ATOM 3998 O O . ASN B 1 125 ? 17.484 46.125 24.469 1 96.81 125 ASN B O 1
ATOM 4002 N N . ASN B 1 126 ? 19.188 45.594 23.109 1 95.31 126 ASN B N 1
ATOM 4003 C CA . ASN B 1 126 ? 19.484 44.281 23.688 1 95.31 126 ASN B CA 1
ATOM 4004 C C . ASN B 1 126 ? 18.25 43.375 23.734 1 95.31 126 ASN B C 1
ATOM 4006 O O . ASN B 1 126 ? 17.922 42.812 24.781 1 95.31 126 ASN B O 1
ATOM 4010 N N . ALA B 1 127 ? 17.453 43.406 22.703 1 96.06 127 ALA B N 1
ATOM 4011 C CA . ALA B 1 127 ? 16.266 42.562 22.516 1 96.06 127 ALA B CA 1
ATOM 4012 C C . ALA B 1 127 ? 16.562 41.406 21.562 1 96.06 127 ALA B C 1
ATOM 4014 O O . ALA B 1 127 ? 17.594 41.406 20.875 1 96.06 127 ALA B O 1
ATOM 4015 N N . LEU B 1 128 ? 15.773 40.375 21.594 1 96.44 128 LEU B N 1
ATOM 4016 C CA . LEU B 1 128 ? 15.93 39.219 20.734 1 96.44 128 LEU B CA 1
ATOM 4017 C C . LEU B 1 128 ? 15.273 39.438 19.375 1 96.44 128 LEU B C 1
ATOM 4019 O O . LEU B 1 128 ? 14.164 39.969 19.312 1 96.44 128 LEU B O 1
ATOM 4023 N N . PHE B 1 129 ? 16 39.094 18.312 1 97.88 129 PHE B N 1
ATOM 4024 C CA . PHE B 1 129 ? 15.461 39.188 16.969 1 97.88 129 PHE B CA 1
ATOM 4025 C C . PHE B 1 129 ? 15.844 37.969 16.125 1 97.88 129 PHE B C 1
ATOM 4027 O O . PHE B 1 129 ? 16.984 37.531 16.188 1 97.88 129 PHE B O 1
ATOM 4034 N N . THR B 1 130 ? 14.922 37.406 15.461 1 98.12 130 THR B N 1
ATOM 4035 C CA . THR B 1 130 ? 15.133 36.312 14.516 1 98.12 130 THR B CA 1
ATOM 4036 C C . THR B 1 130 ? 14.625 36.688 13.133 1 98.12 130 THR B C 1
ATOM 4038 O O . THR B 1 130 ? 13.422 36.906 12.938 1 98.12 130 THR B O 1
ATOM 4041 N N . GLY B 1 131 ? 15.508 36.906 12.172 1 98 131 GLY B N 1
ATOM 4042 C CA . GLY B 1 131 ? 15.148 37.125 10.781 1 98 131 GLY B CA 1
ATOM 4043 C C . GLY B 1 131 ? 15.141 35.844 9.961 1 98 131 GLY B C 1
ATOM 4044 O O . GLY B 1 131 ? 16.172 35.219 9.797 1 98 131 GLY B O 1
ATOM 4045 N N . LEU B 1 132 ? 13.961 35.469 9.445 1 98.06 132 LEU B N 1
ATOM 4046 C CA . LEU B 1 132 ? 13.82 34.25 8.688 1 98.06 132 LEU B CA 1
ATOM 4047 C C . LEU B 1 132 ? 13.852 34.5 7.188 1 98.06 132 LEU B C 1
ATOM 4049 O O . LEU B 1 132 ? 13.117 35.375 6.691 1 98.06 132 LEU B O 1
ATOM 4053 N N . VAL B 1 133 ? 14.703 33.875 6.496 1 97.5 133 VAL B N 1
ATOM 4054 C CA . VAL B 1 133 ? 14.695 33.875 5.035 1 97.5 133 VAL B CA 1
ATOM 4055 C C . VAL B 1 133 ? 13.961 32.625 4.539 1 97.5 133 VAL B C 1
ATOM 4057 O O . VAL B 1 133 ? 14.5 31.516 4.594 1 97.5 133 VAL B O 1
ATOM 4060 N N . ILE B 1 134 ? 12.773 32.781 4.078 1 97.25 134 ILE B N 1
ATOM 4061 C CA . ILE B 1 134 ? 11.852 31.688 3.814 1 97.25 134 ILE B CA 1
ATOM 4062 C C . ILE B 1 134 ? 11.766 31.438 2.311 1 97.25 134 ILE B C 1
ATOM 4064 O O . ILE B 1 134 ? 11.562 32.375 1.529 1 97.25 134 ILE B O 1
ATOM 4068 N N . PRO B 1 135 ? 11.977 30.234 1.853 1 96.5 135 PRO B N 1
ATOM 4069 C CA . PRO B 1 135 ? 11.797 29.906 0.435 1 96.5 135 PRO B CA 1
ATOM 4070 C C . PRO B 1 135 ? 10.328 29.828 0.027 1 96.5 135 PRO B C 1
ATOM 4072 O O . PRO B 1 135 ? 9.469 30.422 0.695 1 96.5 135 PRO B O 1
ATOM 4075 N N . ASN B 1 136 ? 9.992 29.172 -1.118 1 95.75 136 ASN B N 1
ATOM 4076 C CA . ASN B 1 136 ? 8.617 29.094 -1.605 1 95.75 136 ASN B CA 1
ATOM 4077 C C . ASN B 1 136 ? 7.758 28.219 -0.698 1 95.75 136 ASN B C 1
ATOM 4079 O O . ASN B 1 136 ? 7.996 27.016 -0.581 1 95.75 136 ASN B O 1
ATOM 4083 N N . VAL B 1 137 ? 6.785 28.812 -0.094 1 97.31 137 VAL B N 1
ATOM 4084 C CA . VAL B 1 137 ? 5.953 28.094 0.865 1 97.31 137 VAL B CA 1
ATOM 4085 C C . VAL B 1 137 ? 4.73 27.5 0.155 1 97.31 137 VAL B C 1
ATOM 4087 O O . VAL B 1 137 ? 4.113 28.172 -0.677 1 97.31 137 VAL B O 1
ATOM 4090 N N . PHE B 1 138 ? 4.457 26.234 0.436 1 97.94 138 PHE B N 1
ATOM 4091 C CA . PHE B 1 138 ? 3.229 25.609 -0.05 1 97.94 138 PHE B CA 1
ATOM 4092 C C . PHE B 1 138 ? 2.486 24.922 1.084 1 97.94 138 PHE B C 1
ATOM 4094 O O . PHE B 1 138 ? 3.064 24.656 2.139 1 97.94 138 PHE B O 1
ATOM 4101 N N . GLY B 1 139 ? 1.223 24.672 0.901 1 97.81 139 GLY B N 1
ATOM 4102 C CA . GLY B 1 139 ? 0.414 23.984 1.89 1 97.81 139 GLY B CA 1
ATOM 4103 C C . GLY B 1 139 ? -1.07 24.25 1.747 1 97.81 139 GLY B C 1
ATOM 4104 O O . GLY B 1 139 ? -1.495 24.922 0.801 1 97.81 139 GLY B O 1
ATOM 4105 N N . SER B 1 140 ? -1.795 23.781 2.658 1 96.44 140 SER B N 1
ATOM 4106 C CA . SER B 1 140 ? -3.25 23.891 2.631 1 96.44 140 SER B CA 1
ATOM 4107 C C . SER B 1 140 ? -3.705 25.328 2.861 1 96.44 140 SER B C 1
ATOM 4109 O O . SER B 1 140 ? -3.037 26.094 3.562 1 96.44 140 SER B O 1
ATOM 4111 N N . PHE B 1 141 ? -4.699 25.734 2.201 1 95.62 141 PHE B N 1
ATOM 4112 C CA . PHE B 1 141 ? -5.477 26.953 2.432 1 95.62 141 PHE B CA 1
ATOM 4113 C C . PHE B 1 141 ? -4.746 28.172 1.896 1 95.62 141 PHE B C 1
ATOM 4115 O O . PHE B 1 141 ? -4.988 29.297 2.344 1 95.62 141 PHE B O 1
ATOM 4122 N N . GLY B 1 142 ? -3.742 27.969 1.099 1 95.19 142 GLY B N 1
ATOM 4123 C CA . GLY B 1 142 ? -3.16 29.109 0.394 1 95.19 142 GLY B CA 1
ATOM 4124 C C . GLY B 1 142 ? -4.109 29.734 -0.603 1 95.19 142 GLY B C 1
ATOM 4125 O O . GLY B 1 142 ? -4.984 29.062 -1.152 1 95.19 142 GLY B O 1
ATOM 4126 N N . LYS B 1 143 ? -3.898 30.953 -0.873 1 94.25 143 LYS B N 1
ATOM 4127 C CA . LYS B 1 143 ? -4.746 31.672 -1.823 1 94.25 143 LYS B CA 1
ATOM 4128 C C . LYS B 1 143 ? -4.27 31.453 -3.258 1 94.25 143 LYS B C 1
ATOM 4130 O O . LYS B 1 143 ? -3.125 31.766 -3.592 1 94.25 143 LYS B O 1
ATOM 4135 N N . PRO B 1 144 ? -5.137 30.922 -4.129 1 96.25 144 PRO B N 1
ATOM 4136 C CA . PRO B 1 144 ? -4.758 30.766 -5.535 1 96.25 144 PRO B CA 1
ATOM 4137 C C . PRO B 1 144 ? -4.66 32.094 -6.266 1 96.25 144 PRO B C 1
ATOM 4139 O O . PRO B 1 144 ? -5.254 33.094 -5.832 1 96.25 144 PRO B O 1
ATOM 4142 N N . PHE B 1 145 ? -3.912 32.125 -7.406 1 93.56 145 PHE B N 1
ATOM 4143 C CA . PHE B 1 145 ? -3.764 33.25 -8.312 1 93.56 145 PHE B CA 1
ATOM 4144 C C . PHE B 1 145 ? -3.191 34.469 -7.582 1 93.56 145 PHE B C 1
ATOM 4146 O O . PHE B 1 145 ? -3.568 35.594 -7.863 1 93.56 145 PHE B O 1
ATOM 4153 N N . TYR B 1 146 ? -2.408 34.219 -6.629 1 87.62 146 TYR B N 1
ATOM 4154 C CA . TYR B 1 146 ? -1.686 35.281 -5.914 1 87.62 146 TYR B CA 1
ATOM 4155 C C . TYR B 1 146 ? -0.18 35.062 -6.016 1 87.62 146 TYR B C 1
ATOM 4157 O O . TYR B 1 146 ? 0.407 35.219 -7.09 1 87.62 146 TYR B O 1
ATOM 4165 N N . ASN B 1 147 ? 0.516 34.438 -5.047 1 83.25 147 ASN B N 1
ATOM 4166 C CA . ASN B 1 147 ? 1.963 34.25 -5.09 1 83.25 147 ASN B CA 1
ATOM 4167 C C . ASN B 1 147 ? 2.355 32.812 -4.844 1 83.25 147 ASN B C 1
ATOM 4169 O O . ASN B 1 147 ? 3.365 32.531 -4.191 1 83.25 147 ASN B O 1
ATOM 4173 N N . SER B 1 148 ? 1.474 31.953 -5.281 1 92.12 148 SER B N 1
ATOM 4174 C CA . SER B 1 148 ? 1.767 30.547 -5.07 1 92.12 148 SER B CA 1
ATOM 4175 C C . SER B 1 148 ? 1.36 29.703 -6.281 1 92.12 148 SER B C 1
ATOM 4177 O O . SER B 1 148 ? 0.17 29.516 -6.539 1 92.12 148 SER B O 1
ATOM 4179 N N . VAL B 1 149 ? 2.305 29.188 -6.902 1 95.25 149 VAL B N 1
ATOM 4180 C CA . VAL B 1 149 ? 2.047 28.312 -8.047 1 95.25 149 VAL B CA 1
ATOM 4181 C C . VAL B 1 149 ? 1.351 27.031 -7.59 1 95.25 149 VAL B C 1
ATOM 4183 O O . VAL B 1 149 ? 0.429 26.547 -8.25 1 95.25 149 VAL B O 1
ATOM 4186 N N . VAL B 1 150 ? 1.716 26.484 -6.438 1 97.75 150 VAL B N 1
ATOM 4187 C CA . VAL B 1 150 ? 1.149 25.25 -5.926 1 97.75 150 VAL B CA 1
ATOM 4188 C C . VAL B 1 150 ? -0.326 25.453 -5.59 1 97.75 150 VAL B C 1
ATOM 4190 O O . VAL B 1 150 ? -1.179 24.656 -6.004 1 97.75 150 VAL B O 1
ATOM 4193 N N . ALA B 1 151 ? -0.617 26.516 -4.887 1 98.06 151 ALA B N 1
ATOM 4194 C CA . ALA B 1 151 ? -2.006 26.812 -4.543 1 98.06 151 ALA B CA 1
ATOM 4195 C C . ALA B 1 151 ? -2.852 27 -5.801 1 98.06 151 ALA B C 1
ATOM 4197 O O . ALA B 1 151 ? -3.984 26.516 -5.871 1 98.06 151 ALA B O 1
ATOM 4198 N N . THR B 1 152 ? -2.285 27.703 -6.758 1 98.25 152 THR B N 1
ATOM 4199 C CA . THR B 1 152 ? -3.004 28 -7.996 1 98.25 152 THR B CA 1
ATOM 4200 C C . THR B 1 152 ? -3.285 26.719 -8.766 1 98.25 152 THR B C 1
ATOM 4202 O O . THR B 1 152 ? -4.418 26.469 -9.188 1 98.25 152 THR B O 1
ATOM 4205 N N . PHE B 1 153 ? -2.25 25.906 -8.922 1 98.69 153 PHE B N 1
ATOM 4206 C CA . PHE B 1 153 ? -2.422 24.625 -9.625 1 98.69 153 PHE B CA 1
ATOM 4207 C C . PHE B 1 153 ? -3.447 23.75 -8.914 1 98.69 153 PHE B C 1
ATOM 4209 O O . PHE B 1 153 ? -4.32 23.172 -9.555 1 98.69 153 PHE B O 1
ATOM 4216 N N . CYS B 1 154 ? -3.334 23.594 -7.598 1 98.81 154 CYS B N 1
ATOM 4217 C CA . CYS B 1 154 ? -4.273 22.781 -6.84 1 98.81 154 CYS B CA 1
ATOM 4218 C C . CYS B 1 154 ? -5.707 23.25 -7.059 1 98.81 154 CYS B C 1
ATOM 4220 O O . CYS B 1 154 ? -6.598 22.438 -7.312 1 98.81 154 CYS B O 1
ATOM 4222 N N . HIS B 1 155 ? -5.879 24.562 -6.949 1 98.62 155 HIS B N 1
ATOM 4223 C CA . HIS B 1 155 ? -7.207 25.141 -7.141 1 98.62 155 HIS B CA 1
ATOM 4224 C C . HIS B 1 155 ? -7.738 24.844 -8.539 1 98.62 155 HIS B C 1
ATOM 4226 O O . HIS B 1 155 ? -8.875 24.391 -8.688 1 98.62 155 HIS B O 1
ATOM 4232 N N . GLN B 1 156 ? -6.91 25.125 -9.492 1 98.69 156 GLN B N 1
ATOM 4233 C CA . GLN B 1 156 ? -7.332 24.938 -10.875 1 98.69 156 GLN B CA 1
ATOM 4234 C C . GLN B 1 156 ? -7.676 23.484 -11.156 1 98.69 156 GLN B C 1
ATOM 4236 O O . GLN B 1 156 ? -8.742 23.188 -11.695 1 98.69 156 GLN B O 1
ATOM 4241 N N . LEU B 1 157 ? -6.824 22.578 -10.797 1 98.75 157 LEU B N 1
ATOM 4242 C CA . LEU B 1 157 ? -7.043 21.156 -11.055 1 98.75 157 LEU B CA 1
ATOM 4243 C C . LEU B 1 157 ? -8.281 20.656 -10.312 1 98.75 157 LEU B C 1
ATOM 4245 O O . LEU B 1 157 ? -9.117 19.953 -10.891 1 98.75 157 LEU B O 1
ATOM 4249 N N . ALA B 1 158 ? -8.422 21 -9.047 1 98.56 158 ALA B N 1
ATOM 4250 C CA . ALA B 1 158 ? -9.562 20.562 -8.234 1 98.56 158 ALA B CA 1
ATOM 4251 C C . ALA B 1 158 ? -10.883 21.047 -8.836 1 98.56 158 ALA B C 1
ATOM 4253 O O . ALA B 1 158 ? -11.93 20.438 -8.617 1 98.56 158 ALA B O 1
ATOM 4254 N N . ASN B 1 159 ? -10.828 22.125 -9.586 1 98.19 159 ASN B N 1
ATOM 4255 C CA . ASN B 1 159 ? -12.031 22.688 -10.188 1 98.19 159 ASN B CA 1
ATOM 4256 C C . ASN B 1 159 ? -12.094 22.422 -11.688 1 98.19 159 ASN B C 1
ATOM 4258 O O . ASN B 1 159 ? -12.805 23.109 -12.422 1 98.19 159 ASN B O 1
ATOM 4262 N N . ASN B 1 160 ? -11.312 21.594 -12.195 1 97.94 160 ASN B N 1
ATOM 4263 C CA . ASN B 1 160 ? -11.328 21.094 -13.562 1 97.94 160 ASN B CA 1
ATOM 4264 C C . ASN B 1 160 ? -10.898 22.172 -14.562 1 97.94 160 ASN B C 1
ATOM 4266 O O . ASN B 1 160 ? -11.414 22.234 -15.68 1 97.94 160 ASN B O 1
ATOM 4270 N N . GLU B 1 161 ? -10.086 23.094 -14.031 1 98.19 161 GLU B N 1
ATOM 4271 C CA . GLU B 1 161 ? -9.414 24.031 -14.914 1 98.19 161 GLU B CA 1
ATOM 4272 C C . GLU B 1 161 ? -8.062 23.5 -15.375 1 98.19 161 GLU B C 1
ATOM 4274 O O . GLU B 1 161 ? -7.578 22.5 -14.844 1 98.19 161 GLU B O 1
ATOM 4279 N N . THR B 1 162 ? -7.469 24.172 -16.375 1 97.69 162 THR B N 1
ATOM 4280 C CA . THR B 1 162 ? -6.191 23.719 -16.922 1 97.69 162 THR B CA 1
ATOM 4281 C C . THR B 1 162 ? -5.07 24.688 -16.531 1 97.69 162 THR B C 1
ATOM 4283 O O . THR B 1 162 ? -5.027 25.828 -17 1 97.69 162 THR B O 1
ATOM 4286 N N . PRO B 1 163 ? -4.191 24.234 -15.727 1 98.06 163 PRO B N 1
ATOM 4287 C CA . PRO B 1 163 ? -3.062 25.094 -15.352 1 98.06 163 PRO B CA 1
ATOM 4288 C C . PRO B 1 163 ? -2.123 25.375 -16.516 1 98.06 163 PRO B C 1
ATOM 4290 O O . PRO B 1 163 ? -1.994 24.547 -17.422 1 98.06 163 PRO B O 1
ATOM 4293 N N . LYS B 1 164 ? -1.484 26.5 -16.484 1 96.31 164 LYS B N 1
ATOM 4294 C CA . LYS B 1 164 ? -0.466 26.875 -17.453 1 96.31 164 LYS B CA 1
ATOM 4295 C C . LYS B 1 164 ? 0.846 27.25 -16.766 1 96.31 164 LYS B C 1
ATOM 4297 O O . LYS B 1 164 ? 0.843 27.906 -15.727 1 96.31 164 LYS B O 1
ATOM 4302 N N . ILE B 1 165 ? 1.846 26.812 -17.344 1 96.44 165 ILE B N 1
ATOM 4303 C CA . ILE B 1 165 ? 3.174 27.141 -16.828 1 96.44 165 ILE B CA 1
ATOM 4304 C C . ILE B 1 165 ? 3.74 28.328 -17.609 1 96.44 165 ILE B C 1
ATOM 4306 O O . ILE B 1 165 ? 3.934 28.266 -18.812 1 96.44 165 ILE B O 1
ATOM 4310 N N . ASN B 1 166 ? 3.992 29.375 -16.984 1 92.94 166 ASN B N 1
ATOM 4311 C CA . ASN B 1 166 ? 4.613 30.531 -17.609 1 92.94 166 ASN B CA 1
ATOM 4312 C C . ASN B 1 166 ? 6.129 30.375 -17.703 1 92.94 166 ASN B C 1
ATOM 4314 O O . ASN B 1 166 ? 6.715 30.562 -18.766 1 92.94 166 ASN B O 1
ATOM 4318 N N . VAL B 1 167 ? 6.789 30.062 -16.625 1 93.06 167 VAL B N 1
ATOM 4319 C CA . VAL B 1 167 ? 8.219 29.812 -16.5 1 93.06 167 VAL B CA 1
ATOM 4320 C C . VAL B 1 167 ? 8.453 28.516 -15.734 1 93.06 167 VAL B C 1
ATOM 4322 O O . VAL B 1 167 ? 7.961 28.359 -14.609 1 93.06 167 VAL B O 1
ATOM 4325 N N . ASP B 1 168 ? 9.125 27.594 -16.375 1 96.31 168 ASP B N 1
ATOM 4326 C CA . ASP B 1 168 ? 9.375 26.312 -15.734 1 96.31 168 ASP B CA 1
ATOM 4327 C C . ASP B 1 168 ? 10.664 26.359 -14.906 1 96.31 168 ASP B C 1
ATOM 4329 O O . ASP B 1 168 ? 11.602 25.609 -15.172 1 96.31 168 ASP B O 1
ATOM 4333 N N . GLY B 1 169 ? 10.703 27.297 -13.969 1 95.44 169 GLY B N 1
ATOM 4334 C CA . GLY B 1 169 ? 11.859 27.438 -13.102 1 95.44 169 GLY B CA 1
ATOM 4335 C C . GLY B 1 169 ? 11.875 26.453 -11.953 1 95.44 169 GLY B C 1
ATOM 4336 O O . GLY B 1 169 ? 10.898 25.719 -11.742 1 95.44 169 GLY B O 1
ATOM 4337 N N . PHE B 1 170 ? 12.977 26.406 -11.266 1 96.38 170 PHE B N 1
ATOM 4338 C CA . PHE B 1 170 ? 13.094 25.578 -10.07 1 96.38 170 PHE B CA 1
ATOM 4339 C C . PHE B 1 170 ? 12.477 26.281 -8.867 1 96.38 170 PHE B C 1
ATOM 4341 O O . PHE B 1 170 ? 12.633 27.5 -8.703 1 96.38 170 PHE B O 1
ATOM 4348 N N . LEU B 1 171 ? 11.82 25.547 -8.031 1 95.5 171 LEU B N 1
ATOM 4349 C CA . LEU B 1 171 ? 11.234 26.016 -6.781 1 95.5 171 LEU B CA 1
ATOM 4350 C C . LEU B 1 171 ? 11.852 25.297 -5.586 1 95.5 171 LEU B C 1
ATOM 4352 O O . LEU B 1 171 ? 11.867 24.062 -5.543 1 95.5 171 LEU B O 1
ATOM 4356 N N . LYS B 1 172 ? 12.414 26.016 -4.766 1 96.62 172 LYS B N 1
ATOM 4357 C CA . LYS B 1 172 ? 12.703 25.469 -3.443 1 96.62 172 LYS B CA 1
ATOM 4358 C C . LYS B 1 172 ? 11.469 25.516 -2.547 1 96.62 172 LYS B C 1
ATOM 4360 O O . LYS B 1 172 ? 11.016 26.594 -2.154 1 96.62 172 LYS B O 1
ATOM 4365 N N . LEU B 1 173 ? 10.977 24.328 -2.168 1 97.88 173 LEU B N 1
ATOM 4366 C CA . LEU B 1 173 ? 9.672 24.25 -1.529 1 97.88 173 LEU B CA 1
ATOM 4367 C C . LEU B 1 173 ? 9.805 23.938 -0.042 1 97.88 173 LEU B C 1
ATOM 4369 O O . LEU B 1 173 ? 10.57 23.047 0.344 1 97.88 173 LEU B O 1
ATOM 4373 N N . VAL B 1 174 ? 9.133 24.688 0.746 1 98.19 174 VAL B N 1
ATOM 4374 C CA . VAL B 1 174 ? 8.992 24.375 2.168 1 98.19 174 VAL B CA 1
ATOM 4375 C C . VAL B 1 174 ? 7.516 24.312 2.541 1 98.19 174 VAL B C 1
ATOM 4377 O O . VAL B 1 174 ? 6.711 25.125 2.08 1 98.19 174 VAL B O 1
ATOM 4380 N N . TYR B 1 175 ? 7.121 23.281 3.254 1 98.44 175 TYR B N 1
ATOM 4381 C CA . TYR B 1 175 ? 5.742 23.078 3.682 1 98.44 175 TYR B CA 1
ATOM 4382 C C . TYR B 1 175 ? 5.355 24.062 4.777 1 98.44 175 TYR B C 1
ATOM 4384 O O . TYR B 1 175 ? 6.137 24.312 5.695 1 98.44 175 TYR B O 1
ATOM 4392 N N . VAL B 1 176 ? 4.238 24.578 4.734 1 98.19 176 VAL B N 1
ATOM 4393 C CA . VAL B 1 176 ? 3.805 25.688 5.57 1 98.19 176 VAL B CA 1
ATOM 4394 C C . VAL B 1 176 ? 3.836 25.266 7.043 1 98.19 176 VAL B C 1
ATOM 4396 O O . VAL B 1 176 ? 4.238 26.047 7.906 1 98.19 176 VAL B O 1
ATOM 4399 N N . ASP B 1 177 ? 3.418 24.078 7.355 1 97.75 177 ASP B N 1
ATOM 4400 C CA . ASP B 1 177 ? 3.436 23.625 8.742 1 97.75 177 ASP B CA 1
ATOM 4401 C C . ASP B 1 177 ? 4.867 23.469 9.25 1 97.75 177 ASP B C 1
ATOM 4403 O O . ASP B 1 177 ? 5.125 23.625 10.445 1 97.75 177 ASP B O 1
ATOM 4407 N N . ASP B 1 178 ? 5.773 23.125 8.367 1 98 178 ASP B N 1
ATOM 4408 C CA . ASP B 1 178 ? 7.18 23.047 8.758 1 98 178 ASP B CA 1
ATOM 4409 C C . ASP B 1 178 ? 7.746 24.422 9.078 1 98 178 ASP B C 1
ATOM 4411 O O . ASP B 1 178 ? 8.609 24.562 9.953 1 98 178 ASP B O 1
ATOM 4415 N N . VAL B 1 179 ? 7.281 25.422 8.352 1 98.25 179 VAL B N 1
ATOM 4416 C CA . VAL B 1 179 ? 7.66 26.797 8.688 1 98.25 179 VAL B CA 1
ATOM 4417 C C . VAL B 1 179 ? 7.164 27.141 10.094 1 98.25 179 VAL B C 1
ATOM 4419 O O . VAL B 1 179 ? 7.918 27.672 10.914 1 98.25 179 VAL B O 1
ATOM 4422 N N . SER B 1 180 ? 5.922 26.828 10.391 1 98.19 180 SER B N 1
ATOM 4423 C CA . SER B 1 180 ? 5.355 27.078 11.711 1 98.19 180 SER B CA 1
ATOM 4424 C C . SER B 1 180 ? 6.141 26.344 12.789 1 98.19 180 SER B C 1
ATOM 4426 O O . SER B 1 180 ? 6.461 26.906 13.836 1 98.19 180 SER B O 1
ATOM 4428 N N . LYS B 1 181 ? 6.43 25.094 12.461 1 97.38 181 LYS B N 1
ATOM 4429 C CA . LYS B 1 181 ? 7.215 24.281 13.391 1 97.38 181 LYS B CA 1
ATOM 4430 C C . LYS B 1 181 ? 8.578 24.938 13.656 1 97.38 181 LYS B C 1
ATOM 4432 O O . LYS B 1 181 ? 9.039 24.969 14.797 1 97.38 181 LYS B O 1
ATOM 4437 N N . PHE B 1 182 ? 9.188 25.375 12.609 1 97.81 182 PHE B N 1
ATOM 4438 C CA . PHE B 1 182 ? 10.492 26.031 12.711 1 97.81 182 PHE B CA 1
ATOM 4439 C C . PHE B 1 182 ? 10.398 27.266 13.594 1 97.81 182 PHE B C 1
ATOM 4441 O O . PHE B 1 182 ? 11.227 27.469 14.484 1 97.81 182 PHE B O 1
ATOM 4448 N N . ILE B 1 183 ? 9.383 28.094 13.422 1 97.94 183 ILE B N 1
ATOM 4449 C CA . ILE B 1 183 ? 9.18 29.312 14.188 1 97.94 183 ILE B CA 1
ATOM 4450 C C . ILE B 1 183 ? 8.977 28.969 15.664 1 97.94 183 ILE B C 1
ATOM 4452 O O . ILE B 1 183 ? 9.594 29.578 16.531 1 97.94 183 ILE B O 1
ATOM 4456 N N . ILE B 1 184 ? 8.195 28 15.914 1 97.31 184 ILE B N 1
ATOM 4457 C CA . ILE B 1 184 ? 7.91 27.594 17.281 1 97.31 184 ILE B CA 1
ATOM 4458 C C . ILE B 1 184 ? 9.195 27.109 17.969 1 97.31 184 ILE B C 1
ATOM 4460 O O . ILE B 1 184 ? 9.438 27.422 19.125 1 97.31 184 ILE B O 1
ATOM 4464 N N . SER B 1 185 ? 9.984 26.359 17.188 1 96.69 185 SER B N 1
ATOM 4465 C CA . SER B 1 185 ? 11.25 25.906 17.75 1 96.69 185 SER B CA 1
ATOM 4466 C C . SER B 1 185 ? 12.141 27.078 18.141 1 96.69 185 SER B C 1
ATOM 4468 O O . SER B 1 185 ? 12.836 27.031 19.156 1 96.69 185 SER B O 1
ATOM 4470 N N . LYS B 1 186 ? 12.172 28.141 17.344 1 96.31 186 LYS B N 1
ATOM 4471 C CA . LYS B 1 186 ? 12.961 29.328 17.641 1 96.31 186 LYS B CA 1
ATOM 4472 C C . LYS B 1 186 ? 12.43 30.031 18.891 1 96.31 186 LYS B C 1
ATOM 4474 O O . LYS B 1 186 ? 13.211 30.547 19.688 1 96.31 186 LYS B O 1
ATOM 4479 N N . ILE B 1 187 ? 11.117 30.047 19.047 1 96.44 187 ILE B N 1
ATOM 4480 C CA . ILE B 1 187 ? 10.492 30.672 20.219 1 96.44 187 ILE B CA 1
ATOM 4481 C C . ILE B 1 187 ? 10.875 29.891 21.469 1 96.44 187 ILE B C 1
ATOM 4483 O O . ILE B 1 187 ? 11.305 30.484 22.469 1 96.44 187 ILE B O 1
ATOM 4487 N N . LYS B 1 188 ? 10.797 28.547 21.391 1 95.44 188 LYS B N 1
ATOM 4488 C CA . LYS B 1 188 ? 11.047 27.703 22.547 1 95.44 188 LYS B CA 1
ATOM 4489 C C . LYS B 1 188 ? 12.516 27.75 22.969 1 95.44 188 LYS B C 1
ATOM 4491 O O . LYS B 1 188 ? 12.836 27.766 24.156 1 95.44 188 LYS B O 1
ATOM 4496 N N . GLU B 1 189 ? 13.328 27.797 21.984 1 92.56 189 GLU B N 1
ATOM 4497 C CA . GLU B 1 189 ? 14.766 27.734 22.25 1 92.56 189 GLU B CA 1
ATOM 4498 C C . GLU B 1 189 ? 15.344 29.125 22.531 1 92.56 189 GLU B C 1
ATOM 4500 O O . GLU B 1 189 ? 16.484 29.25 22.953 1 92.56 189 GLU B O 1
ATOM 4505 N N . ALA B 1 190 ? 14.586 30.156 22.328 1 87.31 190 ALA B N 1
ATOM 4506 C CA . ALA B 1 190 ? 15.07 31.531 22.391 1 87.31 190 ALA B CA 1
ATOM 4507 C C . ALA B 1 190 ? 16.297 31.719 21.516 1 87.31 190 ALA B C 1
ATOM 4509 O O . ALA B 1 190 ? 17.266 32.375 21.922 1 87.31 190 ALA B O 1
ATOM 4510 N N . ASN B 1 191 ? 16.25 30.922 20.5 1 83.44 191 ASN B N 1
ATOM 4511 C CA . ASN B 1 191 ? 17.297 31.047 19.484 1 83.44 191 ASN B CA 1
ATOM 4512 C C . ASN B 1 191 ? 17.031 32.219 18.547 1 83.44 191 ASN B C 1
ATOM 4514 O O . ASN B 1 191 ? 15.898 32.406 18.109 1 83.44 191 ASN B O 1
ATOM 4518 N N . PHE B 1 192 ? 18.078 33.031 18.344 1 88.31 192 PHE B N 1
ATOM 4519 C CA . PHE B 1 192 ? 17.891 34.25 17.562 1 88.31 192 PHE B CA 1
ATOM 4520 C C . PHE B 1 192 ? 19.109 34.5 16.672 1 88.31 192 PHE B C 1
ATOM 4522 O O . PHE B 1 192 ? 20.219 34.062 16.984 1 88.31 192 PHE B O 1
ATOM 4529 N N . ASP B 1 193 ? 18.828 34.875 15.523 1 91.94 193 ASP B N 1
ATOM 4530 C CA . ASP B 1 193 ? 19.828 35.312 14.562 1 91.94 193 ASP B CA 1
ATOM 4531 C C . ASP B 1 193 ? 19.25 36.344 13.586 1 91.94 193 ASP B C 1
ATOM 4533 O O . ASP B 1 193 ? 18.094 36.219 13.188 1 91.94 193 ASP B O 1
ATOM 4537 N N . GLU B 1 194 ? 20.078 37.312 13.219 1 94.44 194 GLU B N 1
ATOM 4538 C CA . GLU B 1 194 ? 19.641 38.344 12.312 1 94.44 194 GLU B CA 1
ATOM 4539 C C . GLU B 1 194 ? 19.125 37.781 11 1 94.44 194 GLU B C 1
ATOM 4541 O O . GLU B 1 194 ? 18.266 38.375 10.352 1 94.44 194 GLU B O 1
ATOM 4546 N N . LYS B 1 195 ? 19.703 36.688 10.664 1 96.31 195 LYS B N 1
ATOM 4547 C CA . LYS B 1 195 ? 19.344 36.031 9.406 1 96.31 195 LYS B CA 1
ATOM 4548 C C . LYS B 1 195 ? 19.469 34.531 9.492 1 96.31 195 LYS B C 1
ATOM 4550 O O . LYS B 1 195 ? 20.578 34 9.688 1 96.31 195 LYS B O 1
ATOM 4555 N N . ILE B 1 196 ? 18.391 33.844 9.391 1 96.94 196 ILE B N 1
ATOM 4556 C CA . ILE B 1 196 ? 18.344 32.375 9.414 1 96.94 196 ILE B CA 1
ATOM 4557 C C . ILE B 1 196 ? 17.594 31.859 8.195 1 96.94 196 ILE B C 1
ATOM 4559 O O . ILE B 1 196 ? 16.469 32.312 7.914 1 96.94 196 ILE B O 1
ATOM 4563 N N . GLU B 1 197 ? 18.188 30.969 7.461 1 96.44 197 GLU B N 1
ATOM 4564 C CA . GLU B 1 197 ? 17.516 30.328 6.328 1 96.44 197 GLU B CA 1
ATOM 4565 C C . GLU B 1 197 ? 16.609 29.188 6.793 1 96.44 197 GLU B C 1
ATOM 4567 O O . GLU B 1 197 ? 17.062 28.266 7.477 1 96.44 197 GLU B O 1
ATOM 4572 N N . VAL B 1 198 ? 15.367 29.281 6.492 1 97.56 198 VAL B N 1
ATOM 4573 C CA . VAL B 1 198 ? 14.461 28.172 6.77 1 97.56 198 VAL B CA 1
ATOM 4574 C C . VAL B 1 198 ? 14.734 27.016 5.801 1 97.56 198 VAL B C 1
ATOM 4576 O O . VAL B 1 198 ? 14.742 27.219 4.586 1 97.56 198 VAL B O 1
ATOM 4579 N N . PRO B 1 199 ? 14.961 25.859 6.297 1 96.81 199 PRO B N 1
ATOM 4580 C CA . PRO B 1 199 ? 15.281 24.734 5.414 1 96.81 199 PRO B CA 1
ATOM 4581 C C . PRO B 1 199 ? 14.133 24.375 4.477 1 96.81 199 PRO B C 1
ATOM 4583 O O . PRO B 1 199 ? 12.969 24.375 4.891 1 96.81 199 PRO B O 1
ATOM 4586 N N . PHE B 1 200 ? 14.5 24.141 3.225 1 96.19 200 PHE B N 1
ATOM 4587 C CA . PHE B 1 200 ? 13.492 23.672 2.279 1 96.19 200 PHE B CA 1
ATOM 4588 C C . PHE B 1 200 ? 13.484 22.156 2.195 1 96.19 200 PHE B C 1
ATOM 4590 O O . PHE B 1 200 ? 14.461 21.5 2.578 1 96.19 200 PHE B O 1
ATOM 4597 N N . GLU B 1 201 ? 12.414 21.609 1.815 1 94.38 201 GLU B N 1
ATOM 4598 C CA . GLU B 1 201 ? 12.219 20.172 1.774 1 94.38 201 GLU B CA 1
ATOM 4599 C C . GLU B 1 201 ? 12.719 19.578 0.458 1 94.38 201 GLU B C 1
ATOM 4601 O O . GLU B 1 201 ? 13.273 18.484 0.434 1 94.38 201 GLU B O 1
ATOM 4606 N N . ALA B 1 202 ? 12.453 20.281 -0.65 1 96.06 202 ALA B N 1
ATOM 4607 C CA . ALA B 1 202 ? 12.828 19.781 -1.969 1 96.06 202 ALA B CA 1
ATOM 4608 C C . ALA B 1 202 ? 12.961 20.922 -2.973 1 96.06 202 ALA B C 1
ATOM 4610 O O . ALA B 1 202 ? 12.422 22.016 -2.752 1 96.06 202 ALA B O 1
ATOM 4611 N N . GLU B 1 203 ? 13.711 20.688 -3.916 1 97.56 203 GLU B N 1
ATOM 4612 C CA . GLU B 1 203 ? 13.789 21.562 -5.082 1 97.56 203 GLU B CA 1
ATOM 4613 C C . GLU B 1 203 ? 13.258 20.859 -6.332 1 97.56 203 GLU B C 1
ATOM 4615 O O . GLU B 1 203 ? 13.758 19.812 -6.727 1 97.56 203 GLU B O 1
ATOM 4620 N N . LEU B 1 204 ? 12.156 21.406 -6.926 1 97.75 204 LEU B N 1
ATOM 4621 C CA . LEU B 1 204 ? 11.508 20.812 -8.086 1 97.75 204 LEU B CA 1
ATOM 4622 C C . LEU B 1 204 ? 11.25 21.859 -9.164 1 97.75 204 LEU B C 1
ATOM 4624 O O . LEU B 1 204 ? 11.094 23.047 -8.859 1 97.75 204 LEU B O 1
ATOM 4628 N N . LYS B 1 205 ? 11.195 21.375 -10.367 1 98 205 LYS B N 1
ATOM 4629 C CA . LYS B 1 205 ? 10.688 22.234 -11.43 1 98 205 LYS B CA 1
ATOM 4630 C C . LYS B 1 205 ? 9.18 22.422 -11.297 1 98 205 LYS B C 1
ATOM 4632 O O . LYS B 1 205 ? 8.469 21.547 -10.82 1 98 205 LYS B O 1
ATOM 4637 N N . VAL B 1 206 ? 8.75 23.594 -11.781 1 98.12 206 VAL B N 1
ATOM 4638 C CA . VAL B 1 206 ? 7.324 23.875 -11.766 1 98.12 206 VAL B CA 1
ATOM 4639 C C . VAL B 1 206 ? 6.562 22.766 -12.484 1 98.12 206 VAL B C 1
ATOM 4641 O O . VAL B 1 206 ? 5.52 22.312 -12.016 1 98.12 206 VAL B O 1
ATOM 4644 N N . SER B 1 207 ? 7.125 22.25 -13.547 1 98.5 207 SER B N 1
ATOM 4645 C CA . SER B 1 207 ? 6.477 21.203 -14.336 1 98.5 207 SER B CA 1
ATOM 4646 C C . SER B 1 207 ? 6.379 19.906 -13.562 1 98.5 207 SER B C 1
ATOM 4648 O O . SER B 1 207 ? 5.418 19.141 -13.727 1 98.5 207 SER B O 1
ATOM 4650 N N . GLU B 1 208 ? 7.383 19.641 -12.734 1 98.31 208 GLU B N 1
ATOM 4651 C CA . GLU B 1 208 ? 7.367 18.438 -11.906 1 98.31 208 GLU B CA 1
ATOM 4652 C C . GLU B 1 208 ? 6.27 18.5 -10.852 1 98.31 208 GLU B C 1
ATOM 4654 O O . GLU B 1 208 ? 5.602 17.5 -10.57 1 98.31 208 GLU B O 1
ATOM 4659 N N . VAL B 1 209 ? 6.125 19.672 -10.305 1 98.38 209 VAL B N 1
ATOM 4660 C CA . VAL B 1 209 ? 5.059 19.891 -9.336 1 98.38 209 VAL B CA 1
ATOM 4661 C C . VAL B 1 209 ? 3.701 19.672 -10 1 98.38 209 VAL B C 1
ATOM 4663 O O . VAL B 1 209 ? 2.848 18.969 -9.469 1 98.38 209 VAL B O 1
ATOM 4666 N N . LEU B 1 210 ? 3.543 20.266 -11.148 1 98.69 210 LEU B N 1
ATOM 4667 C CA . LEU B 1 210 ? 2.279 20.156 -11.867 1 98.69 210 LEU B CA 1
ATOM 4668 C C . LEU B 1 210 ? 1.976 18.703 -12.203 1 98.69 210 LEU B C 1
ATOM 4670 O O . LEU B 1 210 ? 0.836 18.25 -12.062 1 98.69 210 LEU B O 1
ATOM 4674 N N . GLN B 1 211 ? 2.984 18.031 -12.625 1 98.5 211 GLN B N 1
ATOM 4675 C CA . GLN B 1 211 ? 2.816 16.625 -12.969 1 98.5 211 GLN B CA 1
ATOM 4676 C C . GLN B 1 211 ? 2.307 15.82 -11.773 1 98.5 211 GLN B C 1
ATOM 4678 O O . GLN B 1 211 ? 1.408 14.984 -11.922 1 98.5 211 GLN B O 1
ATOM 4683 N N . LYS B 1 212 ? 2.902 15.992 -10.617 1 98.44 212 LYS B N 1
ATOM 4684 C CA . LYS B 1 212 ? 2.457 15.312 -9.406 1 98.44 212 LYS B CA 1
ATOM 4685 C C . LYS B 1 212 ? 0.998 15.641 -9.094 1 98.44 212 LYS B C 1
ATOM 4687 O O . LYS B 1 212 ? 0.205 14.742 -8.805 1 98.44 212 LYS B O 1
ATOM 4692 N N . LEU B 1 213 ? 0.664 16.891 -9.227 1 98.81 213 LEU B N 1
ATOM 4693 C CA . LEU B 1 213 ? -0.685 17.328 -8.883 1 98.81 213 LEU B CA 1
ATOM 4694 C C . LEU B 1 213 ? -1.701 16.781 -9.883 1 98.81 213 LEU B C 1
ATOM 4696 O O . LEU B 1 213 ? -2.82 16.438 -9.508 1 98.81 213 LEU B O 1
ATOM 4700 N N . GLU B 1 214 ? -1.348 16.781 -11.141 1 98.81 214 GLU B N 1
ATOM 4701 C CA . GLU B 1 214 ? -2.215 16.188 -12.156 1 98.81 214 GLU B CA 1
ATOM 4702 C C . GLU B 1 214 ? -2.455 14.703 -11.883 1 98.81 214 GLU B C 1
ATOM 4704 O O . GLU B 1 214 ? -3.559 14.195 -12.094 1 98.81 214 GLU B O 1
ATOM 4709 N N . HIS B 1 215 ? -1.412 14.062 -11.445 1 98.56 215 HIS B N 1
ATOM 4710 C CA . HIS B 1 215 ? -1.537 12.664 -11.07 1 98.56 215 HIS B CA 1
ATOM 4711 C C . HIS B 1 215 ? -2.496 12.492 -9.898 1 98.56 215 HIS B C 1
ATOM 4713 O O . HIS B 1 215 ? -3.311 11.562 -9.883 1 98.56 215 HIS B O 1
ATOM 4719 N N . PHE B 1 216 ? -2.436 13.359 -8.906 1 98.69 216 PHE B N 1
ATOM 4720 C CA . PHE B 1 216 ? -3.354 13.32 -7.773 1 98.69 216 PHE B CA 1
ATOM 4721 C C . PHE B 1 216 ? -4.793 13.492 -8.234 1 98.69 216 PHE B C 1
ATOM 4723 O O . PHE B 1 216 ? -5.688 12.781 -7.773 1 98.69 216 PHE B O 1
ATOM 4730 N N . LYS B 1 217 ? -4.992 14.43 -9.117 1 98.62 217 LYS B N 1
ATOM 4731 C CA . LYS B 1 217 ? -6.332 14.656 -9.648 1 98.62 217 LYS B CA 1
ATOM 4732 C C . LYS B 1 217 ? -6.875 13.406 -10.328 1 98.62 217 LYS B C 1
ATOM 4734 O O . LYS B 1 217 ? -7.965 12.93 -10 1 98.62 217 LYS B O 1
ATOM 4739 N N . SER B 1 218 ? -6.109 12.82 -11.25 1 98.31 218 SER B N 1
ATOM 4740 C CA . SER B 1 218 ? -6.562 11.695 -12.055 1 98.31 218 SER B CA 1
ATOM 4741 C C . SER B 1 218 ? -6.758 10.445 -11.195 1 98.31 218 SER B C 1
ATOM 4743 O O . SER B 1 218 ? -7.734 9.711 -11.375 1 98.31 218 SER B O 1
ATOM 4745 N N . THR B 1 219 ? -5.871 10.219 -10.258 1 97.88 219 THR B N 1
ATOM 4746 C CA . THR B 1 219 ? -5.871 8.984 -9.484 1 97.88 219 THR B CA 1
ATOM 4747 C C . THR B 1 219 ? -6.848 9.078 -8.312 1 97.88 219 THR B C 1
ATOM 4749 O O . THR B 1 219 ? -7.594 8.133 -8.039 1 97.88 219 THR B O 1
ATOM 4752 N N . TYR B 1 220 ? -6.891 10.203 -7.684 1 98.44 220 TYR B N 1
ATOM 4753 C CA . TYR B 1 220 ? -7.648 10.32 -6.445 1 98.44 220 TYR B CA 1
ATOM 4754 C C . TYR B 1 220 ? -8.984 11.016 -6.684 1 98.44 220 TYR B C 1
ATOM 4756 O O . TYR B 1 220 ? -10.047 10.438 -6.445 1 98.44 220 TYR B O 1
ATOM 4764 N N . GLN B 1 221 ? -8.938 12.25 -7.148 1 98.5 221 GLN B N 1
ATOM 4765 C CA . GLN B 1 221 ? -10.172 13.008 -7.254 1 98.5 221 GLN B CA 1
ATOM 4766 C C . GLN B 1 221 ? -11.141 12.359 -8.242 1 98.5 221 GLN B C 1
ATOM 4768 O O . GLN B 1 221 ? -12.352 12.328 -8.008 1 98.5 221 GLN B O 1
ATOM 4773 N N . GLU B 1 222 ? -10.625 11.805 -9.344 1 97.88 222 GLU B N 1
ATOM 4774 C CA . GLU B 1 222 ? -11.469 11.25 -10.391 1 97.88 222 GLU B CA 1
ATOM 4775 C C . GLU B 1 222 ? -11.789 9.781 -10.125 1 97.88 222 GLU B C 1
ATOM 4777 O O . GLU B 1 222 ? -12.906 9.328 -10.391 1 97.88 222 GLU B O 1
ATOM 4782 N N . LYS B 1 223 ? -10.805 9.008 -9.508 1 97.19 223 LYS B N 1
ATOM 4783 C CA . LYS B 1 223 ? -10.977 7.559 -9.477 1 97.19 223 LYS B CA 1
ATOM 4784 C C . LYS B 1 223 ? -11.141 7.055 -8.047 1 97.19 223 LYS B C 1
ATOM 4786 O O . LYS B 1 223 ? -11.461 5.887 -7.828 1 97.19 223 LYS B O 1
ATOM 4791 N N . GLY B 1 224 ? -10.859 7.875 -7.105 1 97.69 224 GLY B N 1
ATOM 4792 C CA . GLY B 1 224 ? -11.016 7.488 -5.711 1 97.69 224 GLY B CA 1
ATOM 4793 C C . GLY B 1 224 ? -9.875 6.629 -5.195 1 97.69 224 GLY B C 1
ATOM 4794 O O . GLY B 1 224 ? -9.961 6.078 -4.098 1 97.69 224 GLY B O 1
ATOM 4795 N N . SER B 1 225 ? -8.812 6.449 -5.957 1 97.69 225 SER B N 1
ATOM 4796 C CA . SER B 1 225 ? -7.641 5.68 -5.559 1 97.69 225 SER B CA 1
ATOM 4797 C C . SER B 1 225 ? -6.645 6.543 -4.789 1 97.69 225 SER B C 1
ATOM 4799 O O . SER B 1 225 ? -6.715 7.773 -4.844 1 97.69 225 SER B O 1
ATOM 4801 N N . ILE B 1 226 ? -5.801 5.926 -3.984 1 98 226 ILE B N 1
ATOM 4802 C CA . ILE B 1 226 ? -4.715 6.629 -3.307 1 98 226 ILE B CA 1
ATOM 4803 C C . ILE B 1 226 ? -3.439 6.539 -4.137 1 98 226 ILE B C 1
ATOM 4805 O O . ILE B 1 226 ? -2.969 5.441 -4.445 1 98 226 ILE B O 1
ATOM 4809 N N . PRO B 1 227 ? -2.871 7.641 -4.539 1 97.44 227 PRO B N 1
ATOM 4810 C CA . PRO B 1 227 ? -1.642 7.605 -5.332 1 97.44 227 PRO B CA 1
ATOM 4811 C C . PRO B 1 227 ? -0.441 7.094 -4.539 1 97.44 227 PRO B C 1
ATOM 4813 O O . PRO B 1 227 ? -0.495 7.02 -3.309 1 97.44 227 PRO B O 1
ATOM 4816 N N . GLU B 1 228 ? 0.554 6.68 -5.309 1 93.88 228 GLU B N 1
ATOM 4817 C CA . GLU B 1 228 ? 1.816 6.332 -4.664 1 93.88 228 GLU B CA 1
ATOM 4818 C C . GLU B 1 228 ? 2.453 7.551 -4 1 93.88 228 GLU B C 1
ATOM 4820 O O . GLU B 1 228 ? 2.695 8.562 -4.66 1 93.88 228 GLU B O 1
ATOM 4825 N N . LEU B 1 229 ? 2.627 7.516 -2.734 1 94.69 229 LEU B N 1
ATOM 4826 C CA . LEU B 1 229 ? 3.258 8.578 -1.955 1 94.69 229 LEU B CA 1
ATOM 4827 C C . LEU B 1 229 ? 4.602 8.117 -1.399 1 94.69 229 LEU B C 1
ATOM 4829 O O . LEU B 1 229 ? 4.664 7.539 -0.312 1 94.69 229 LEU B O 1
ATOM 4833 N N . THR B 1 230 ? 5.66 8.352 -2.062 1 88.31 230 THR B N 1
ATOM 4834 C CA . THR B 1 230 ? 6.949 7.715 -1.826 1 88.31 230 THR B CA 1
ATOM 4835 C C . THR B 1 230 ? 7.812 8.57 -0.9 1 88.31 230 THR B C 1
ATOM 4837 O O . THR B 1 230 ? 8.867 8.125 -0.445 1 88.31 230 THR B O 1
ATOM 4840 N N . SER B 1 231 ? 7.391 9.797 -0.678 1 93.25 231 SER B N 1
ATOM 4841 C CA . SER B 1 231 ? 8.203 10.711 0.114 1 93.25 231 SER B CA 1
ATOM 4842 C C . SER B 1 231 ? 7.328 11.602 0.994 1 93.25 231 SER B C 1
ATOM 4844 O O . SER B 1 231 ? 6.113 11.68 0.796 1 93.25 231 SER B O 1
ATOM 4846 N N . SER B 1 232 ? 8.016 12.188 1.932 1 95.31 232 SER B N 1
ATOM 4847 C CA . SER B 1 232 ? 7.332 13.172 2.762 1 95.31 232 SER B CA 1
ATOM 4848 C C . SER B 1 232 ? 6.75 14.297 1.916 1 95.31 232 SER B C 1
ATOM 4850 O O . SER B 1 232 ? 5.652 14.789 2.193 1 95.31 232 SER B O 1
ATOM 4852 N N . LEU B 1 233 ? 7.406 14.656 0.883 1 97.19 233 LEU B N 1
ATOM 4853 C CA . LEU B 1 233 ? 6.934 15.703 -0.017 1 97.19 233 LEU B CA 1
ATOM 4854 C C . LEU B 1 233 ? 5.641 15.273 -0.708 1 97.19 233 LEU B C 1
ATOM 4856 O O . LEU B 1 233 ? 4.699 16.062 -0.818 1 97.19 233 LEU B O 1
ATOM 4860 N N . ASP B 1 234 ? 5.578 14.023 -1.172 1 97.06 234 ASP B N 1
ATOM 4861 C CA . ASP B 1 234 ? 4.379 13.516 -1.833 1 97.06 234 ASP B CA 1
ATOM 4862 C C . ASP B 1 234 ? 3.164 13.602 -0.91 1 97.06 234 ASP B C 1
ATOM 4864 O O . ASP B 1 234 ? 2.09 14.039 -1.328 1 97.06 234 ASP B O 1
ATOM 4868 N N . ILE B 1 235 ? 3.436 13.227 0.318 1 97.56 235 ILE B N 1
ATOM 4869 C CA . ILE B 1 235 ? 2.352 13.227 1.295 1 97.56 235 ILE B CA 1
ATOM 4870 C C . ILE B 1 235 ? 1.864 14.656 1.527 1 97.56 235 ILE B C 1
ATOM 4872 O O . ILE B 1 235 ? 0.659 14.914 1.519 1 97.56 235 ILE B O 1
ATOM 4876 N N . LYS B 1 236 ? 2.76 15.57 1.685 1 98.38 236 LYS B N 1
ATOM 4877 C CA . LYS B 1 236 ? 2.434 16.969 1.944 1 98.38 236 LYS B CA 1
ATOM 4878 C C . LYS B 1 236 ? 1.741 17.609 0.742 1 98.38 236 LYS B C 1
ATOM 4880 O O . LYS B 1 236 ? 0.761 18.344 0.897 1 98.38 236 LYS B O 1
ATOM 4885 N N . LEU B 1 237 ? 2.244 17.328 -0.468 1 98.56 237 LEU B N 1
ATOM 4886 C CA . LEU B 1 237 ? 1.616 17.844 -1.679 1 98.56 237 LEU B CA 1
ATOM 4887 C C . LEU B 1 237 ? 0.219 17.266 -1.859 1 98.56 237 LEU B C 1
ATOM 4889 O O . LEU B 1 237 ? -0.709 17.969 -2.252 1 98.56 237 LEU B O 1
ATOM 4893 N N . PHE B 1 238 ? 0.089 15.961 -1.601 1 98.69 238 PHE B N 1
ATOM 4894 C CA . PHE B 1 238 ? -1.2 15.289 -1.744 1 98.69 238 PHE B CA 1
ATOM 4895 C C . PHE B 1 238 ? -2.219 15.867 -0.767 1 98.69 238 PHE B C 1
ATOM 4897 O O . PHE B 1 238 ? -3.352 16.172 -1.148 1 98.69 238 PHE B O 1
ATOM 4904 N N . ASN B 1 239 ? -1.81 16.047 0.511 1 98.69 239 ASN B N 1
ATOM 4905 C CA . ASN B 1 239 ? -2.686 16.672 1.496 1 98.69 239 ASN B CA 1
ATOM 4906 C C . ASN B 1 239 ? -3.062 18.094 1.087 1 98.69 239 ASN B C 1
ATOM 4908 O O . ASN B 1 239 ? -4.207 18.516 1.27 1 98.69 239 ASN B O 1
ATOM 4912 N N . THR B 1 240 ? -2.1 18.812 0.595 1 98.69 240 THR B N 1
ATOM 4913 C CA . THR B 1 240 ? -2.367 20.156 0.108 1 98.69 240 THR B CA 1
ATOM 4914 C C . THR B 1 240 ? -3.42 20.141 -0.997 1 98.69 240 THR B C 1
ATOM 4916 O O . THR B 1 240 ? -4.422 20.844 -0.92 1 98.69 240 THR B O 1
ATOM 4919 N N . PHE B 1 241 ? -3.23 19.25 -1.993 1 98.81 241 PHE B N 1
ATOM 4920 C CA . PHE B 1 241 ? -4.156 19.141 -3.115 1 98.81 241 PHE B CA 1
ATOM 4921 C C . PHE B 1 241 ? -5.562 18.812 -2.625 1 98.81 241 PHE B C 1
ATOM 4923 O O . PHE B 1 241 ? -6.531 19.453 -3.043 1 98.81 241 PHE B O 1
ATOM 4930 N N . ARG B 1 242 ? -5.691 17.875 -1.76 1 98.56 242 ARG B N 1
ATOM 4931 C CA . ARG B 1 242 ? -6.988 17.406 -1.271 1 98.56 242 ARG B CA 1
ATOM 4932 C C . ARG B 1 242 ? -7.75 18.531 -0.588 1 98.56 242 ARG B C 1
ATOM 4934 O O . ARG B 1 242 ? -8.984 18.578 -0.624 1 98.56 242 ARG B O 1
ATOM 4941 N N . ASN B 1 243 ? -7.047 19.469 0.006 1 98.19 243 ASN B N 1
ATOM 4942 C CA . ASN B 1 243 ? -7.691 20.562 0.729 1 98.19 243 ASN B CA 1
ATOM 4943 C C . ASN B 1 243 ? -8.273 21.594 -0.226 1 98.19 243 ASN B C 1
ATOM 4945 O O . ASN B 1 243 ? -9.016 22.484 0.196 1 98.19 243 ASN B O 1
ATOM 4949 N N . TYR B 1 244 ? -7.945 21.516 -1.484 1 98.44 244 TYR B N 1
ATOM 4950 C CA . TYR B 1 244 ? -8.508 22.453 -2.445 1 98.44 244 TYR B CA 1
ATOM 4951 C C . TYR B 1 244 ? -9.766 21.875 -3.096 1 98.44 244 TYR B C 1
ATOM 4953 O O . TYR B 1 244 ? -10.484 22.594 -3.805 1 98.44 244 TYR B O 1
ATOM 4961 N N . ILE B 1 245 ? -10.008 20.578 -2.883 1 98.44 245 ILE B N 1
ATOM 4962 C CA . ILE B 1 245 ? -11.234 19.953 -3.365 1 98.44 245 ILE B CA 1
ATOM 4963 C C . ILE B 1 245 ? -12.43 20.484 -2.57 1 98.44 245 ILE B C 1
ATOM 4965 O O . ILE B 1 245 ? -12.344 20.641 -1.351 1 98.44 245 ILE B O 1
ATOM 4969 N N . ASN B 1 246 ? -13.523 20.812 -3.223 1 97.94 246 ASN B N 1
ATOM 4970 C CA . ASN B 1 246 ? -14.758 21.156 -2.523 1 97.94 246 ASN B CA 1
ATOM 4971 C C . ASN B 1 246 ? -15.367 19.938 -1.827 1 97.94 246 ASN B C 1
ATOM 4973 O O . ASN B 1 246 ? -16.094 19.156 -2.447 1 97.94 246 ASN B O 1
ATOM 4977 N N . HIS B 1 247 ? -15.172 19.797 -0.567 1 98.19 247 HIS B N 1
ATOM 4978 C CA . HIS B 1 247 ? -15.555 18.609 0.183 1 98.19 247 HIS B CA 1
ATOM 4979 C C . HIS B 1 247 ? -17.078 18.453 0.224 1 98.19 247 HIS B C 1
ATOM 4981 O O . HIS B 1 247 ? -17.594 17.344 0.172 1 98.19 247 HIS B O 1
ATOM 4987 N N . ALA B 1 248 ? -17.781 19.562 0.335 1 97.81 248 ALA B N 1
ATOM 4988 C CA . ALA B 1 248 ? -19.234 19.547 0.465 1 97.81 248 ALA B CA 1
ATOM 4989 C C . ALA B 1 248 ? -19.891 18.859 -0.737 1 97.81 248 ALA B C 1
ATOM 4991 O O . ALA B 1 248 ? -20.875 18.141 -0.591 1 97.81 248 ALA B O 1
ATOM 4992 N N . THR B 1 249 ? -19.312 19.078 -1.901 1 97.62 249 THR B N 1
ATOM 4993 C CA . THR B 1 249 ? -19.922 18.531 -3.113 1 97.62 249 THR B CA 1
ATOM 4994 C C . THR B 1 249 ? -19.25 17.219 -3.52 1 97.62 249 THR B C 1
ATOM 4996 O O . THR B 1 249 ? -19.844 16.422 -4.25 1 97.62 249 THR B O 1
ATOM 4999 N N . HIS B 1 250 ? -18.062 17 -3.078 1 98.25 250 HIS B N 1
ATOM 5000 C CA . HIS B 1 250 ? -17.297 15.828 -3.49 1 98.25 250 HIS B CA 1
ATOM 5001 C C . HIS B 1 250 ? -17.719 14.594 -2.695 1 98.25 250 HIS B C 1
ATOM 5003 O O . HIS B 1 250 ? -17.766 13.484 -3.238 1 98.25 250 HIS B O 1
ATOM 5009 N N . PHE B 1 251 ? -17.984 14.812 -1.393 1 98.25 251 PHE B N 1
ATOM 5010 C CA . PHE B 1 251 ? -18.328 13.68 -0.536 1 98.25 251 PHE B CA 1
ATOM 5011 C C . PHE B 1 251 ? -19.828 13.648 -0.236 1 98.25 251 PHE B C 1
ATOM 5013 O O . PHE B 1 251 ? -20.469 14.695 -0.224 1 98.25 251 PHE B O 1
ATOM 5020 N N . PRO B 1 252 ? -20.391 12.492 0.108 1 98.44 252 PRO B N 1
ATOM 5021 C CA . PRO B 1 252 ? -19.719 11.195 0.088 1 98.44 252 PRO B CA 1
ATOM 5022 C C . PRO B 1 252 ? -19.531 10.648 -1.327 1 98.44 252 PRO B C 1
ATOM 5024 O O . PRO B 1 252 ? -20.328 10.938 -2.217 1 98.44 252 PRO B O 1
ATOM 5027 N N . VAL B 1 253 ? -18.469 9.945 -1.56 1 98.56 253 VAL B N 1
ATOM 5028 C CA . VAL B 1 253 ? -18.266 9.258 -2.83 1 98.56 253 VAL B CA 1
ATOM 5029 C C . VAL B 1 253 ? -18.906 7.879 -2.781 1 98.56 253 VAL B C 1
ATOM 5031 O O . VAL B 1 253 ? -18.562 7.051 -1.934 1 98.56 253 VAL B O 1
ATOM 5034 N N . LYS B 1 254 ? -19.797 7.621 -3.658 1 97.75 254 LYS B N 1
ATOM 5035 C CA . LYS B 1 254 ? -20.5 6.34 -3.715 1 97.75 254 LYS B CA 1
ATOM 5036 C C . LYS B 1 254 ? -19.609 5.25 -4.293 1 97.75 254 LYS B C 1
ATOM 5038 O O . LYS B 1 254 ? -18.875 5.484 -5.258 1 97.75 254 LYS B O 1
ATOM 5043 N N . LEU B 1 255 ? -19.625 4.133 -3.697 1 97.88 255 LEU B N 1
ATOM 5044 C CA . LEU B 1 255 ? -18.875 2.982 -4.191 1 97.88 255 LEU B CA 1
ATOM 5045 C C . LEU B 1 255 ? -19.75 2.098 -5.074 1 97.88 255 LEU B C 1
ATOM 5047 O O . LEU B 1 255 ? -20.969 2.008 -4.863 1 97.88 255 LEU B O 1
ATOM 5051 N N . VAL B 1 256 ? -19.141 1.459 -6.02 1 96.12 256 VAL B N 1
ATOM 5052 C CA . VAL B 1 256 ? -19.859 0.578 -6.934 1 96.12 256 VAL B CA 1
ATOM 5053 C C . VAL B 1 256 ? -20.141 -0.758 -6.246 1 96.12 256 VAL B C 1
ATOM 5055 O O . VAL B 1 256 ? -19.219 -1.41 -5.746 1 96.12 256 VAL B O 1
ATOM 5058 N N . GLN B 1 257 ? -21.344 -1.099 -6.184 1 96.06 257 GLN B N 1
ATOM 5059 C CA . GLN B 1 257 ? -21.766 -2.361 -5.59 1 96.06 257 GLN B CA 1
ATOM 5060 C C . GLN B 1 257 ? -22.156 -3.371 -6.664 1 96.06 257 GLN B C 1
ATOM 5062 O O . GLN B 1 257 ? -23.047 -3.109 -7.477 1 96.06 257 GLN B O 1
ATOM 5067 N N . HIS B 1 258 ? -21.484 -4.484 -6.738 1 95.38 258 HIS B N 1
ATOM 5068 C CA . HIS B 1 258 ? -21.859 -5.605 -7.594 1 95.38 258 HIS B CA 1
ATOM 5069 C C . HIS B 1 258 ? -22.688 -6.633 -6.82 1 95.38 258 HIS B C 1
ATOM 5071 O O . HIS B 1 258 ? -22.141 -7.352 -5.973 1 95.38 258 HIS B O 1
ATOM 5077 N N . THR B 1 259 ? -23.938 -6.742 -7.148 1 95.06 259 THR B N 1
ATOM 5078 C CA . THR B 1 259 ? -24.859 -7.57 -6.363 1 95.06 259 THR B CA 1
ATOM 5079 C C . THR B 1 259 ? -25.484 -8.656 -7.23 1 95.06 259 THR B C 1
ATOM 5081 O O . THR B 1 259 ? -25.828 -8.414 -8.383 1 95.06 259 THR B O 1
ATOM 5084 N N . ASP B 1 260 ? -25.547 -9.898 -6.668 1 93.56 260 ASP B N 1
ATOM 5085 C CA . ASP B 1 260 ? -26.281 -11.016 -7.258 1 93.56 260 ASP B CA 1
ATOM 5086 C C . ASP B 1 260 ? -26.969 -11.844 -6.184 1 93.56 260 ASP B C 1
ATOM 5088 O O . ASP B 1 260 ? -27.172 -11.375 -5.059 1 93.56 260 ASP B O 1
ATOM 5092 N N . ASP B 1 261 ? -27.484 -12.984 -6.488 1 93.88 261 ASP B N 1
ATOM 5093 C CA . ASP B 1 261 ? -28.297 -13.789 -5.578 1 93.88 261 ASP B CA 1
ATOM 5094 C C . ASP B 1 261 ? -27.453 -14.289 -4.398 1 93.88 261 ASP B C 1
ATOM 5096 O O . ASP B 1 261 ? -28.016 -14.703 -3.377 1 93.88 261 ASP B O 1
ATOM 5100 N N . ARG B 1 262 ? -26.219 -14.203 -4.441 1 93.88 262 ARG B N 1
ATOM 5101 C CA . ARG B 1 262 ? -25.312 -14.719 -3.416 1 93.88 262 ARG B CA 1
ATOM 5102 C C . ARG B 1 262 ? -25 -13.648 -2.381 1 93.88 262 ARG B C 1
ATOM 5104 O O . ARG B 1 262 ? -24.688 -13.961 -1.229 1 93.88 262 ARG B O 1
ATOM 5111 N N . GLY B 1 263 ? -24.969 -12.375 -2.842 1 95.94 263 GLY B N 1
ATOM 5112 C CA . GLY B 1 263 ? -24.547 -11.242 -2.031 1 95.94 263 GLY B CA 1
ATOM 5113 C C . GLY B 1 263 ? -23.953 -10.109 -2.85 1 95.94 263 GLY B C 1
ATOM 5114 O O . GLY B 1 263 ? -24.391 -9.859 -3.977 1 95.94 263 GLY B O 1
ATOM 5115 N N . SER B 1 264 ? -23.188 -9.328 -2.162 1 96.5 264 SER B N 1
ATOM 5116 C CA . SER B 1 264 ? -22.609 -8.164 -2.826 1 96.5 264 SER B CA 1
ATOM 5117 C C . SER B 1 264 ? -21.094 -8.141 -2.686 1 96.5 264 SER B C 1
ATOM 5119 O O . SER B 1 264 ? -20.531 -8.789 -1.796 1 96.5 264 SER B O 1
ATOM 5121 N N . PHE B 1 265 ? -20.438 -7.551 -3.592 1 96.69 265 PHE B N 1
ATOM 5122 C CA . PHE B 1 265 ? -19 -7.262 -3.586 1 96.69 265 PHE B CA 1
ATOM 5123 C C . PHE B 1 265 ? -18.75 -5.781 -3.852 1 96.69 265 PHE B C 1
ATOM 5125 O O . PHE B 1 265 ? -19.281 -5.219 -4.812 1 96.69 265 PHE B O 1
ATOM 5132 N N . VAL B 1 266 ? -17.969 -5.109 -3.021 1 97.75 266 VAL B N 1
ATOM 5133 C CA . VAL B 1 266 ? -17.719 -3.678 -3.137 1 97.75 266 VAL B CA 1
ATOM 5134 C C . VAL B 1 266 ? -16.25 -3.391 -2.92 1 97.75 266 VAL B C 1
ATOM 5136 O O . VAL B 1 266 ? -15.672 -3.762 -1.891 1 97.75 266 VAL B O 1
ATOM 5139 N N . GLU B 1 267 ? -15.57 -2.754 -3.883 1 97.25 267 GLU B N 1
ATOM 5140 C CA . GLU B 1 267 ? -14.219 -2.254 -3.688 1 97.25 267 GLU B CA 1
ATOM 5141 C C . GLU B 1 267 ? -14.211 -0.978 -2.85 1 97.25 267 GLU B C 1
ATOM 5143 O O . GLU B 1 267 ? -14.922 -0.019 -3.168 1 97.25 267 GLU B O 1
ATOM 5148 N N . ILE B 1 268 ? -13.461 -0.943 -1.792 1 97.44 268 ILE B N 1
ATOM 5149 C CA . ILE B 1 268 ? -13.453 0.181 -0.861 1 97.44 268 ILE B CA 1
ATOM 5150 C C . ILE B 1 268 ? -12.344 1.159 -1.245 1 97.44 268 ILE B C 1
ATOM 5152 O O . ILE B 1 268 ? -12.547 2.375 -1.236 1 97.44 268 ILE B O 1
ATOM 5156 N N . ILE B 1 269 ? -11.18 0.602 -1.552 1 96.81 269 ILE B N 1
ATOM 5157 C CA . ILE B 1 269 ? -10.047 1.489 -1.793 1 96.81 269 ILE B CA 1
ATOM 5158 C C . ILE B 1 269 ? -8.992 0.769 -2.637 1 96.81 269 ILE B C 1
ATOM 5160 O O . ILE B 1 269 ? -8.719 -0.415 -2.422 1 96.81 269 ILE B O 1
ATOM 5164 N N . ARG B 1 270 ? -8.477 1.431 -3.629 1 96.38 270 ARG B N 1
ATOM 5165 C CA . ARG B 1 270 ? -7.305 1.009 -4.395 1 96.38 270 ARG B CA 1
ATOM 5166 C C . ARG B 1 270 ? -6.074 1.82 -4.008 1 96.38 270 ARG B C 1
ATOM 5168 O O . ARG B 1 270 ? -6.113 3.053 -3.99 1 96.38 270 ARG B O 1
ATOM 5175 N N . LEU B 1 271 ? -5.082 1.191 -3.645 1 96.19 271 LEU B N 1
ATOM 5176 C CA . LEU B 1 271 ? -3.791 1.797 -3.338 1 96.19 271 LEU B CA 1
ATOM 5177 C C . LEU B 1 271 ? -2.787 1.532 -4.457 1 96.19 271 LEU B C 1
ATOM 5179 O O . LEU B 1 271 ? -2.469 0.378 -4.75 1 96.19 271 LEU B O 1
ATOM 5183 N N . GLU B 1 272 ? -2.287 2.598 -5.078 1 91.81 272 GLU B N 1
ATOM 5184 C CA . GLU B 1 272 ? -1.34 2.393 -6.172 1 91.81 272 GLU B CA 1
ATOM 5185 C C . GLU B 1 272 ? -0.163 1.529 -5.727 1 91.81 272 GLU B C 1
ATOM 5187 O O . GLU B 1 272 ? 0.369 0.743 -6.512 1 91.81 272 GLU B O 1
ATOM 5192 N N . VAL B 1 273 ? 0.223 1.79 -4.477 1 86.75 273 VAL B N 1
ATOM 5193 C CA . VAL B 1 273 ? 1.188 0.897 -3.842 1 86.75 273 VAL B CA 1
ATOM 5194 C C . VAL B 1 273 ? 0.576 0.284 -2.584 1 86.75 273 VAL B C 1
ATOM 5196 O O . VAL B 1 273 ? 0.288 0.993 -1.617 1 86.75 273 VAL B O 1
ATOM 5199 N N . GLY B 1 274 ? 0.106 -0.961 -2.654 1 89 274 GLY B N 1
ATOM 5200 C CA . GLY B 1 274 ? -0.46 -1.602 -1.479 1 89 274 GLY B CA 1
ATOM 5201 C C . GLY B 1 274 ? -1.615 -2.531 -1.803 1 89 274 GLY B C 1
ATOM 5202 O O . GLY B 1 274 ? -2.141 -3.209 -0.917 1 89 274 GLY B O 1
ATOM 5203 N N . GLY B 1 275 ? -2.064 -2.447 -2.982 1 94.5 275 GLY B N 1
ATOM 5204 C CA . GLY B 1 275 ? -3.088 -3.395 -3.389 1 94.5 275 GLY B CA 1
ATOM 5205 C C . GLY B 1 275 ? -4.492 -2.824 -3.322 1 94.5 275 GLY B C 1
ATOM 5206 O O . GLY B 1 275 ? -4.691 -1.625 -3.529 1 94.5 275 GLY B O 1
ATOM 5207 N N . GLN B 1 276 ? -5.422 -3.656 -3.162 1 96.56 276 GLN B N 1
ATOM 5208 C CA . GLN B 1 276 ? -6.84 -3.312 -3.199 1 96.56 276 GLN B CA 1
ATOM 5209 C C . GLN B 1 276 ? -7.578 -3.891 -1.994 1 96.56 276 GLN B C 1
ATOM 5211 O O . GLN B 1 276 ? -7.352 -5.039 -1.614 1 96.56 276 GLN B O 1
ATOM 5216 N N . VAL B 1 277 ? -8.469 -3.096 -1.387 1 97.75 277 VAL B N 1
ATOM 5217 C CA . VAL B 1 277 ? -9.297 -3.523 -0.26 1 97.75 277 VAL B CA 1
ATOM 5218 C C . VAL B 1 277 ? -10.766 -3.555 -0.676 1 97.75 277 VAL B C 1
ATOM 5220 O O . VAL B 1 277 ? -11.242 -2.641 -1.35 1 97.75 277 VAL B O 1
ATOM 5223 N N . SER B 1 278 ? -11.453 -4.578 -0.333 1 98.19 278 SER B N 1
ATOM 5224 C CA . SER B 1 278 ? -12.875 -4.734 -0.641 1 98.19 278 SER B CA 1
ATOM 5225 C C . SER B 1 278 ? -13.609 -5.441 0.491 1 98.19 278 SER B C 1
ATOM 5227 O O . SER B 1 278 ? -12.984 -5.93 1.436 1 98.19 278 SER B O 1
ATOM 5229 N N . PHE B 1 279 ? -14.891 -5.414 0.457 1 98.19 279 PHE B N 1
ATOM 5230 C CA . PHE B 1 279 ? -15.695 -6.262 1.325 1 98.19 279 PHE B CA 1
ATOM 5231 C C . PHE B 1 279 ? -16.797 -6.945 0.533 1 98.19 279 PHE B C 1
ATOM 5233 O O . PHE B 1 279 ? -17.156 -6.504 -0.562 1 98.19 279 PHE B O 1
ATOM 5240 N N . SER B 1 280 ? -17.281 -8.055 1.045 1 97.94 280 SER B N 1
ATOM 5241 C CA . SER B 1 280 ? -18.406 -8.758 0.443 1 97.94 280 SER B CA 1
ATOM 5242 C C . SER B 1 280 ? -19.453 -9.133 1.492 1 97.94 280 SER B C 1
ATOM 5244 O O . SER B 1 280 ? -19.141 -9.227 2.682 1 97.94 280 SER B O 1
ATOM 5246 N N . THR B 1 281 ? -20.641 -9.227 1.084 1 98.12 281 THR B N 1
ATOM 5247 C CA . THR B 1 281 ? -21.703 -9.891 1.836 1 98.12 281 THR B CA 1
ATOM 5248 C C . THR B 1 281 ? -22.062 -11.234 1.207 1 98.12 281 THR B C 1
ATOM 5250 O O . THR B 1 281 ? -22.047 -11.375 -0.017 1 98.12 281 THR B O 1
ATOM 5253 N N . THR B 1 282 ? -22.25 -12.219 1.988 1 98.5 282 THR B N 1
ATOM 5254 C CA . THR B 1 282 ? -22.641 -13.547 1.518 1 98.5 282 THR B CA 1
ATOM 5255 C C . THR B 1 282 ? -23.859 -14.055 2.281 1 98.5 282 THR B C 1
ATOM 5257 O O . THR B 1 282 ? -23.844 -14.133 3.512 1 98.5 282 THR B O 1
ATOM 5260 N N . LYS B 1 283 ? -24.938 -14.422 1.584 1 98.38 283 LYS B N 1
ATOM 5261 C CA . LYS B 1 283 ? -26.172 -14.906 2.205 1 98.38 283 LYS B CA 1
ATOM 5262 C C . LYS B 1 283 ? -25.953 -16.266 2.859 1 98.38 283 LYS B C 1
ATOM 5264 O O . LYS B 1 283 ? -25.047 -17.016 2.473 1 98.38 283 LYS B O 1
ATOM 5269 N N . PRO B 1 284 ? -26.797 -16.594 3.826 1 98.38 284 PRO B N 1
ATOM 5270 C CA . PRO B 1 284 ? -26.672 -17.891 4.516 1 98.38 284 PRO B CA 1
ATOM 5271 C C . PRO B 1 284 ? -26.688 -19.078 3.559 1 98.38 284 PRO B C 1
ATOM 5273 O O . PRO B 1 284 ? -27.516 -19.125 2.648 1 98.38 284 PRO B O 1
ATOM 5276 N N . GLY B 1 285 ? -25.734 -20 3.713 1 98.25 285 GLY B N 1
ATOM 5277 C CA . GLY B 1 285 ? -25.703 -21.25 2.957 1 98.25 285 GLY B CA 1
ATOM 5278 C C . GLY B 1 285 ? -24.922 -21.141 1.663 1 98.25 285 GLY B C 1
ATOM 5279 O O . GLY B 1 285 ? -24.641 -22.141 1.011 1 98.25 285 GLY B O 1
ATOM 5280 N N . ILE B 1 286 ? -24.516 -19.984 1.273 1 98.38 286 ILE B N 1
ATOM 5281 C CA . ILE B 1 286 ? -23.875 -19.734 -0.017 1 98.38 286 ILE B CA 1
ATOM 5282 C C . ILE B 1 286 ? -22.375 -19.938 0.107 1 98.38 286 ILE B C 1
ATOM 5284 O O . ILE B 1 286 ? -21.766 -19.5 1.09 1 98.38 286 ILE B O 1
ATOM 5288 N N . THR B 1 287 ? -21.797 -20.578 -0.882 1 98.19 287 THR B N 1
ATOM 5289 C CA . THR B 1 287 ? -20.344 -20.734 -1.016 1 98.19 287 THR B CA 1
ATOM 5290 C C . THR B 1 287 ? -19.828 -19.875 -2.168 1 98.19 287 THR B C 1
ATOM 5292 O O . THR B 1 287 ? -20.391 -19.891 -3.262 1 98.19 287 THR B O 1
ATOM 5295 N N . ARG B 1 288 ? -18.797 -19.141 -1.92 1 97.06 288 ARG B N 1
ATOM 5296 C CA . ARG B 1 288 ? -18.109 -18.375 -2.949 1 97.06 288 ARG B CA 1
ATOM 5297 C C . ARG B 1 288 ? -16.672 -18.859 -3.119 1 97.06 288 ARG B C 1
ATOM 5299 O O . ARG B 1 288 ? -16.125 -19.516 -2.23 1 97.06 288 ARG B O 1
ATOM 5306 N N . GLY B 1 289 ? -16.031 -18.531 -4.266 1 97.12 289 GLY B N 1
ATOM 5307 C CA . GLY B 1 289 ? -14.648 -18.906 -4.508 1 97.12 289 GLY B CA 1
ATOM 5308 C C . GLY B 1 289 ? -14.508 -20.109 -5.41 1 97.12 289 GLY B C 1
ATOM 5309 O O . GLY B 1 289 ? -15.055 -20.141 -6.512 1 97.12 289 GLY B O 1
ATOM 5310 N N . ASN B 1 290 ? -13.859 -21.141 -4.875 1 98.19 290 ASN B N 1
ATOM 5311 C CA . ASN B 1 290 ? -13.555 -22.344 -5.656 1 98.19 290 ASN B CA 1
ATOM 5312 C C . ASN B 1 290 ? -12.688 -22.016 -6.867 1 98.19 290 ASN B C 1
ATOM 5314 O O . ASN B 1 290 ? -13.039 -22.359 -7.996 1 98.19 290 ASN B O 1
ATOM 5318 N N . HIS B 1 291 ? -11.625 -21.422 -6.59 1 98.19 291 HIS B N 1
ATOM 5319 C CA . HIS B 1 291 ? -10.594 -21.047 -7.555 1 98.19 291 HIS B CA 1
ATOM 5320 C C . HIS B 1 291 ? -9.234 -20.906 -6.879 1 98.19 291 HIS B C 1
ATOM 5322 O O . HIS B 1 291 ? -9.141 -20.938 -5.648 1 98.19 291 HIS B O 1
ATOM 5328 N N . PHE B 1 292 ? -8.18 -20.844 -7.602 1 98.06 292 PHE B N 1
ATOM 5329 C CA . PHE B 1 292 ? -6.84 -20.609 -7.07 1 98.06 292 PHE B CA 1
ATOM 5330 C C . PHE B 1 292 ? -6.109 -19.562 -7.898 1 98.06 292 PHE B C 1
ATOM 5332 O O . PHE B 1 292 ? -6.594 -19.141 -8.953 1 98.06 292 PHE B O 1
ATOM 5339 N N . HIS B 1 293 ? -5.043 -19.031 -7.305 1 97.88 293 HIS B N 1
ATOM 5340 C CA . HIS B 1 293 ? -4.176 -18.062 -7.961 1 97.88 293 HIS B CA 1
ATOM 5341 C C . HIS B 1 293 ? -2.744 -18.578 -8.062 1 97.88 293 HIS B C 1
ATOM 5343 O O . HIS B 1 293 ? -2.34 -19.453 -7.293 1 97.88 293 HIS B O 1
ATOM 5349 N N . THR B 1 294 ? -2.012 -18.031 -9.016 1 97.25 294 THR B N 1
ATOM 5350 C CA . THR B 1 294 ? -0.633 -18.469 -9.211 1 97.25 294 THR B CA 1
ATOM 5351 C C . THR B 1 294 ? 0.345 -17.391 -8.734 1 97.25 294 THR B C 1
ATOM 5353 O O . THR B 1 294 ? 1.537 -17.672 -8.57 1 97.25 294 THR B O 1
ATOM 5356 N N . ARG B 1 295 ? -0.156 -16.203 -8.477 1 96.5 295 ARG B N 1
ATOM 5357 C CA . ARG B 1 295 ? 0.756 -15.141 -8.07 1 96.5 295 ARG B CA 1
ATOM 5358 C C . ARG B 1 295 ? 0.085 -14.195 -7.078 1 96.5 295 ARG B C 1
ATOM 5360 O O . ARG B 1 295 ? 0.762 -13.523 -6.297 1 96.5 295 ARG B O 1
ATOM 5367 N N . LYS B 1 296 ? -1.224 -14.125 -7.043 1 96.75 296 LYS B N 1
ATOM 5368 C CA . LYS B 1 296 ? -1.958 -13.164 -6.223 1 96.75 296 LYS B CA 1
ATOM 5369 C C . LYS B 1 296 ? -1.911 -13.547 -4.75 1 96.75 296 LYS B C 1
ATOM 5371 O O . LYS B 1 296 ? -2.004 -14.734 -4.406 1 96.75 296 LYS B O 1
ATOM 5376 N N . ILE B 1 297 ? -1.834 -12.562 -3.934 1 96.31 297 ILE B N 1
ATOM 5377 C CA . ILE B 1 297 ? -1.897 -12.703 -2.482 1 96.31 297 ILE B CA 1
ATOM 5378 C C . ILE B 1 297 ? -3.217 -12.133 -1.967 1 96.31 297 ILE B C 1
ATOM 5380 O O . ILE B 1 297 ? -3.549 -10.977 -2.234 1 96.31 297 ILE B O 1
ATOM 5384 N N . GLU B 1 298 ? -3.963 -12.945 -1.285 1 97.69 298 GLU B N 1
ATOM 5385 C CA . GLU B 1 298 ? -5.277 -12.531 -0.808 1 97.69 298 GLU B CA 1
ATOM 5386 C C . GLU B 1 298 ? -5.438 -12.805 0.685 1 97.69 298 GLU B C 1
ATOM 5388 O O . GLU B 1 298 ? -5.086 -13.883 1.163 1 97.69 298 GLU B O 1
ATOM 5393 N N . ARG B 1 299 ? -5.914 -11.883 1.408 1 98.62 299 ARG B N 1
ATOM 5394 C CA . ARG B 1 299 ? -6.336 -12.078 2.793 1 98.62 299 ARG B CA 1
ATOM 5395 C C . ARG B 1 299 ? -7.855 -12 2.916 1 98.62 299 ARG B C 1
ATOM 5397 O O . ARG B 1 299 ? -8.477 -11.039 2.461 1 98.62 299 ARG B O 1
ATOM 5404 N N . PHE B 1 300 ? -8.492 -12.977 3.539 1 98.81 300 PHE B N 1
ATOM 5405 C CA . PHE B 1 300 ? -9.898 -12.977 3.914 1 98.81 300 PHE B CA 1
ATOM 5406 C C . PHE B 1 300 ? -10.062 -12.742 5.41 1 98.81 300 PHE B C 1
ATOM 5408 O O . PHE B 1 300 ? -9.586 -13.539 6.223 1 98.81 300 PHE B O 1
ATOM 5415 N N . ALA B 1 301 ? -10.68 -11.711 5.801 1 98.75 301 ALA B N 1
ATOM 5416 C CA . ALA B 1 301 ? -10.969 -11.453 7.211 1 98.75 301 ALA B CA 1
ATOM 5417 C C . ALA B 1 301 ? -12.477 -11.438 7.465 1 98.75 301 ALA B C 1
ATOM 5419 O O . ALA B 1 301 ? -13.203 -10.641 6.871 1 98.75 301 ALA B O 1
ATOM 5420 N N . VAL B 1 302 ? -12.922 -12.297 8.289 1 98.69 302 VAL B N 1
ATOM 5421 C CA . VAL B 1 302 ? -14.336 -12.344 8.641 1 98.69 302 VAL B CA 1
ATOM 5422 C C . VAL B 1 302 ? -14.625 -11.352 9.766 1 98.69 302 VAL B C 1
ATOM 5424 O O . VAL B 1 302 ? -14.055 -11.453 10.852 1 98.69 302 VAL B O 1
ATOM 5427 N N . ILE B 1 303 ? -15.523 -10.43 9.484 1 97.69 303 ILE B N 1
ATOM 5428 C CA . ILE B 1 303 ? -15.711 -9.367 10.461 1 97.69 303 ILE B CA 1
ATOM 5429 C C . ILE B 1 303 ? -17.125 -9.445 11.039 1 97.69 303 ILE B C 1
ATOM 5431 O O . ILE B 1 303 ? -17.406 -8.836 12.07 1 97.69 303 ILE B O 1
ATOM 5435 N N . LYS B 1 304 ? -18.062 -10.172 10.422 1 98 304 LYS B N 1
ATOM 5436 C CA . LYS B 1 304 ? -19.406 -10.43 10.922 1 98 304 LYS B CA 1
ATOM 5437 C C . LYS B 1 304 ? -19.938 -11.758 10.398 1 98 304 LYS B C 1
ATOM 5439 O O . LYS B 1 304 ? -19.75 -12.094 9.227 1 98 304 LYS B O 1
ATOM 5444 N N . GLY B 1 305 ? -20.625 -12.523 11.242 1 98.25 305 GLY B N 1
ATOM 5445 C CA . GLY B 1 305 ? -21.188 -13.805 10.852 1 98.25 305 GLY B CA 1
ATOM 5446 C C . GLY B 1 305 ? -20.219 -14.961 11.023 1 98.25 305 GLY B C 1
ATOM 5447 O O . GLY B 1 305 ? -19.156 -14.797 11.602 1 98.25 305 GLY B O 1
ATOM 5448 N N . LYS B 1 306 ? -20.656 -16.141 10.578 1 98.75 306 LYS B N 1
ATOM 5449 C CA . LYS B 1 306 ? -19.875 -17.359 10.695 1 98.75 306 LYS B CA 1
ATOM 5450 C C . LYS B 1 306 ? -19.516 -17.906 9.32 1 98.75 306 LYS B C 1
ATOM 5452 O O . LYS B 1 306 ? -20.359 -18 8.438 1 98.75 306 LYS B O 1
ATOM 5457 N N . ALA B 1 307 ? -18.266 -18.281 9.188 1 98.81 307 ALA B N 1
ATOM 5458 C CA . ALA B 1 307 ? -17.781 -18.734 7.883 1 98.81 307 ALA B CA 1
ATOM 5459 C C . ALA B 1 307 ? -16.984 -20.016 8.008 1 98.81 307 ALA B C 1
ATOM 5461 O O . ALA B 1 307 ? -16.375 -20.281 9.055 1 98.81 307 ALA B O 1
ATOM 5462 N N . LEU B 1 308 ? -17.016 -20.766 7.008 1 98.94 308 LEU B N 1
ATOM 5463 C CA . LEU B 1 308 ? -16.078 -21.859 6.766 1 98.94 308 LEU B CA 1
ATOM 5464 C C . LEU B 1 308 ? -15.203 -21.562 5.555 1 98.94 308 LEU B C 1
ATOM 5466 O O . LEU B 1 308 ? -15.703 -21.406 4.441 1 98.94 308 LEU B O 1
ATOM 5470 N N . ILE B 1 309 ? -13.898 -21.422 5.773 1 98.88 309 ILE B N 1
ATOM 5471 C CA . ILE B 1 309 ? -12.93 -21.281 4.688 1 98.88 309 ILE B CA 1
ATOM 5472 C C . ILE B 1 309 ? -12.219 -22.609 4.453 1 98.88 309 ILE B C 1
ATOM 5474 O O . ILE B 1 309 ? -11.773 -23.25 5.402 1 98.88 309 ILE B O 1
ATOM 5478 N N . GLN B 1 310 ? -12.148 -22.969 3.236 1 98.88 310 GLN B N 1
ATOM 5479 C CA . GLN B 1 310 ? -11.492 -24.219 2.881 1 98.88 310 GLN B CA 1
ATOM 5480 C C . GLN B 1 310 ? -10.367 -23.984 1.878 1 98.88 310 GLN B C 1
ATOM 5482 O O . GLN B 1 310 ? -10.492 -23.156 0.972 1 98.88 310 GLN B O 1
ATOM 5487 N N . LEU B 1 311 ? -9.258 -24.703 2.059 1 98.69 311 LEU B N 1
ATOM 5488 C CA . LEU B 1 311 ? -8.109 -24.703 1.164 1 98.69 311 LEU B CA 1
ATOM 5489 C C . LEU B 1 311 ? -7.738 -26.125 0.747 1 98.69 311 LEU B C 1
ATOM 5491 O O . LEU B 1 311 ? -7.785 -27.047 1.562 1 98.69 311 LEU B O 1
ATOM 5495 N N . ARG B 1 312 ? -7.363 -26.281 -0.429 1 98.62 312 ARG B N 1
ATOM 5496 C CA . ARG B 1 312 ? -6.789 -27.516 -0.921 1 98.62 312 ARG B CA 1
ATOM 5497 C C . ARG B 1 312 ? -5.68 -27.25 -1.933 1 98.62 312 ARG B C 1
ATOM 5499 O O . ARG B 1 312 ? -5.895 -26.562 -2.926 1 98.62 312 ARG B O 1
ATOM 5506 N N . ARG B 1 313 ? -4.566 -27.797 -1.663 1 97.12 313 ARG B N 1
ATOM 5507 C CA . ARG B 1 313 ? -3.465 -27.656 -2.609 1 97.12 313 ARG B CA 1
ATOM 5508 C C . ARG B 1 313 ? -3.781 -28.344 -3.93 1 97.12 313 ARG B C 1
ATOM 5510 O O . ARG B 1 313 ? -4.262 -29.484 -3.941 1 97.12 313 ARG B O 1
ATOM 5517 N N . ILE B 1 314 ? -3.521 -27.672 -4.98 1 95.94 314 ILE B N 1
ATOM 5518 C CA . ILE B 1 314 ? -3.758 -28.25 -6.297 1 95.94 314 ILE B CA 1
ATOM 5519 C C . ILE B 1 314 ? -2.906 -29.516 -6.457 1 95.94 314 ILE B C 1
ATOM 5521 O O . ILE B 1 314 ? -1.72 -29.516 -6.125 1 95.94 314 ILE B O 1
ATOM 5525 N N . GLY B 1 315 ? -3.469 -30.578 -6.871 1 91 315 GLY B N 1
ATOM 5526 C CA . GLY B 1 315 ? -2.768 -31.844 -7.051 1 91 315 GLY B CA 1
ATOM 5527 C C . GLY B 1 315 ? -2.863 -32.75 -5.84 1 91 315 GLY B C 1
ATOM 5528 O O . GLY B 1 315 ? -2.312 -33.844 -5.844 1 91 315 GLY B O 1
ATOM 5529 N N . THR B 1 316 ? -3.51 -32.281 -4.766 1 93.88 316 THR B N 1
ATOM 5530 C CA . THR B 1 316 ? -3.697 -33.094 -3.568 1 93.88 316 THR B CA 1
ATOM 5531 C C . THR B 1 316 ? -5.176 -33.188 -3.201 1 93.88 316 THR B C 1
ATOM 5533 O O . THR B 1 316 ? -6.016 -32.531 -3.824 1 93.88 316 THR B O 1
ATOM 5536 N N . ASN B 1 317 ? -5.465 -34.031 -2.162 1 95.81 317 ASN B N 1
ATOM 5537 C CA . ASN B 1 317 ? -6.855 -34.219 -1.766 1 95.81 317 ASN B CA 1
ATOM 5538 C C . ASN B 1 317 ? -7.098 -33.75 -0.332 1 95.81 317 ASN B C 1
ATOM 5540 O O . ASN B 1 317 ? -8.234 -33.75 0.136 1 95.81 317 ASN B O 1
ATOM 5544 N N . GLU B 1 318 ? -6.102 -33.344 0.317 1 97.19 318 GLU B N 1
ATOM 5545 C CA . GLU B 1 318 ? -6.262 -32.906 1.696 1 97.19 318 GLU B CA 1
ATOM 5546 C C . GLU B 1 318 ? -6.883 -31.5 1.753 1 97.19 318 GLU B C 1
ATOM 5548 O O . GLU B 1 318 ? -6.352 -30.562 1.164 1 97.19 318 GLU B O 1
ATOM 5553 N N . VAL B 1 319 ? -7.992 -31.438 2.439 1 98.69 319 VAL B N 1
ATOM 5554 C CA . VAL B 1 319 ? -8.688 -30.156 2.568 1 98.69 319 VAL B CA 1
ATOM 5555 C C . VAL B 1 319 ? -8.461 -29.578 3.963 1 98.69 319 VAL B C 1
ATOM 5557 O O . VAL B 1 319 ? -8.625 -30.281 4.969 1 98.69 319 VAL B O 1
ATOM 5560 N N . LEU B 1 320 ? -7.988 -28.391 4.078 1 98.75 320 LEU B N 1
ATOM 5561 C CA . LEU B 1 320 ? -7.898 -27.656 5.328 1 98.75 320 LEU B CA 1
ATOM 5562 C C . LEU B 1 320 ? -9.18 -26.859 5.586 1 98.75 320 LEU B C 1
ATOM 5564 O O . LEU B 1 320 ? -9.656 -26.141 4.707 1 98.75 320 LEU B O 1
ATOM 5568 N N . ASN B 1 321 ? -9.758 -27.016 6.715 1 98.81 321 ASN B N 1
ATOM 5569 C CA . ASN B 1 321 ? -10.984 -26.344 7.117 1 98.81 321 ASN B CA 1
ATOM 5570 C C . ASN B 1 321 ? -10.734 -25.344 8.234 1 98.81 321 ASN B C 1
ATOM 5572 O O . ASN B 1 321 ? -10.148 -25.688 9.266 1 98.81 321 ASN B O 1
ATOM 5576 N N . PHE B 1 322 ? -11.203 -24.172 8.055 1 98.88 322 PHE B N 1
ATOM 5577 C CA . PHE B 1 322 ? -11.086 -23.141 9.078 1 98.88 322 PHE B CA 1
ATOM 5578 C C . PHE B 1 322 ? -12.438 -22.5 9.359 1 98.88 322 PHE B C 1
ATOM 5580 O O . PHE B 1 322 ? -13.039 -21.875 8.477 1 98.88 322 PHE B O 1
ATOM 5587 N N . GLU B 1 323 ? -12.938 -22.609 10.523 1 98.81 323 GLU B N 1
ATOM 5588 C CA . GLU B 1 323 ? -14.148 -21.906 10.938 1 98.81 323 GLU B CA 1
ATOM 5589 C C . GLU B 1 323 ? -13.82 -20.562 11.555 1 98.81 323 GLU B C 1
ATOM 5591 O O . GLU B 1 323 ? -12.938 -20.453 12.414 1 98.81 323 GLU B O 1
ATOM 5596 N N . LEU B 1 324 ? -14.461 -19.562 11.078 1 98.69 324 LEU B N 1
ATOM 5597 C CA . LEU B 1 324 ? -14.273 -18.203 11.578 1 98.69 324 LEU B CA 1
ATOM 5598 C C . LEU B 1 324 ? -15.594 -17.625 12.07 1 98.69 324 LEU B C 1
ATOM 5600 O O . LEU B 1 324 ? -16.656 -18.031 11.609 1 98.69 324 LEU B O 1
ATOM 5604 N N . ASN B 1 325 ? -15.453 -16.719 13.023 1 97.94 325 ASN B N 1
ATOM 5605 C CA . ASN B 1 325 ? -16.578 -16.031 13.633 1 97.94 325 ASN B CA 1
ATOM 5606 C C . ASN B 1 325 ? -16.328 -14.539 13.789 1 97.94 325 ASN B C 1
ATOM 5608 O O . ASN B 1 325 ? -15.32 -14.141 14.391 1 97.94 325 ASN B O 1
ATOM 5612 N N . GLY B 1 326 ? -17.25 -13.711 13.32 1 96.38 326 GLY B N 1
ATOM 5613 C CA . GLY B 1 326 ? -17.094 -12.266 13.375 1 96.38 326 GLY B CA 1
ATOM 5614 C C . GLY B 1 326 ? -17 -11.734 14.789 1 96.38 326 GLY B C 1
ATOM 5615 O O . GLY B 1 326 ? -16.531 -10.617 15.008 1 96.38 326 GLY B O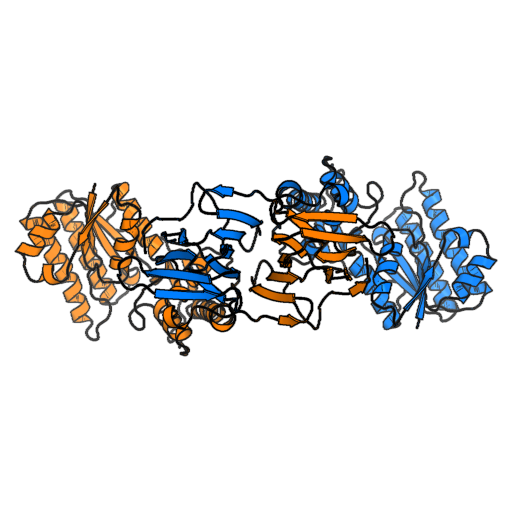 1
ATOM 5616 N N . ASP B 1 327 ? -17.438 -12.445 15.773 1 95.56 327 ASP B N 1
ATOM 5617 C CA . ASP B 1 327 ? -17.312 -12.039 17.172 1 95.56 327 ASP B CA 1
ATOM 5618 C C . ASP B 1 327 ? -15.867 -12.148 17.656 1 95.56 327 ASP B C 1
ATOM 5620 O O . ASP B 1 327 ? -15.5 -11.539 18.656 1 95.56 327 ASP B O 1
ATOM 5624 N N . GLU B 1 328 ? -15.133 -13 17.047 1 96.69 328 GLU B N 1
ATOM 5625 C CA . GLU B 1 328 ? -13.688 -13.125 17.203 1 96.69 328 GLU B CA 1
ATOM 5626 C C . GLU B 1 328 ? -12.969 -13.016 15.859 1 96.69 328 GLU B C 1
ATOM 5628 O O . GLU B 1 328 ? -12.438 -14.008 15.352 1 96.69 328 GLU B O 1
ATOM 5633 N N . PRO B 1 329 ? -12.93 -11.82 15.391 1 97.88 329 PRO B N 1
ATOM 5634 C CA . PRO B 1 329 ? -12.445 -11.625 14.016 1 97.88 329 PRO B CA 1
ATOM 5635 C C . PRO B 1 329 ? -11.078 -12.266 13.781 1 97.88 329 PRO B C 1
ATOM 5637 O O . PRO B 1 329 ? -10.211 -12.219 14.656 1 97.88 329 PRO B O 1
ATOM 5640 N N . ALA B 1 330 ? -10.906 -12.883 12.695 1 98.62 330 ALA B N 1
ATOM 5641 C CA . ALA B 1 330 ? -9.703 -13.594 12.281 1 98.62 330 ALA B CA 1
ATOM 5642 C C . ALA B 1 330 ? -9.562 -13.602 10.766 1 98.62 330 ALA B C 1
ATOM 5644 O O . ALA B 1 330 ? -10.492 -13.219 10.047 1 98.62 330 ALA B O 1
ATOM 5645 N N . TYR B 1 331 ? -8.406 -13.914 10.297 1 98.81 331 TYR B N 1
ATOM 5646 C CA . TYR B 1 331 ? -8.211 -13.938 8.852 1 98.81 331 TYR B CA 1
ATOM 5647 C C . TYR B 1 331 ? -7.52 -15.219 8.414 1 98.81 331 TYR B C 1
ATOM 5649 O O . TYR B 1 331 ? -6.93 -15.93 9.242 1 98.81 331 TYR B O 1
ATOM 5657 N N . VAL B 1 332 ? -7.664 -15.594 7.199 1 98.88 332 VAL B N 1
ATOM 5658 C CA . VAL B 1 332 ? -6.926 -16.625 6.484 1 98.88 332 VAL B CA 1
ATOM 5659 C C . VAL B 1 332 ? -6.371 -16.062 5.18 1 98.88 332 VAL B C 1
ATOM 5661 O O . VAL B 1 332 ? -7.098 -15.406 4.422 1 98.88 332 VAL B O 1
ATOM 5664 N N . ASP B 1 333 ? -5.094 -16.172 4.949 1 98.81 333 ASP B N 1
ATOM 5665 C CA . ASP B 1 333 ? -4.488 -15.797 3.674 1 98.81 333 ASP B CA 1
ATOM 5666 C C . ASP B 1 333 ? -4.473 -16.984 2.707 1 98.81 333 ASP B C 1
ATOM 5668 O O . ASP B 1 333 ? -4.207 -18.109 3.111 1 98.81 333 ASP B O 1
ATOM 5672 N N . MET B 1 334 ? -4.727 -16.688 1.483 1 98.44 334 MET B N 1
ATOM 5673 C CA . MET B 1 334 ? -4.766 -17.75 0.475 1 98.44 334 MET B CA 1
ATOM 5674 C C . MET B 1 334 ? -3.385 -17.969 -0.139 1 98.44 334 MET B C 1
ATOM 5676 O O . MET B 1 334 ? -2.84 -17.062 -0.78 1 98.44 334 MET B O 1
ATOM 5680 N N . PRO B 1 335 ? -2.799 -19.109 0.076 1 98.12 335 PRO B N 1
ATOM 5681 C CA . PRO B 1 335 ? -1.539 -19.391 -0.617 1 98.12 335 PRO B CA 1
ATOM 5682 C C . PRO B 1 335 ? -1.73 -19.641 -2.111 1 98.12 335 PRO B C 1
ATOM 5684 O O . PRO B 1 335 ? -2.797 -20.094 -2.535 1 98.12 335 PRO B O 1
ATOM 5687 N N . ILE B 1 336 ? -0.745 -19.344 -2.873 1 98.06 336 ILE B N 1
ATOM 5688 C CA . ILE B 1 336 ? -0.838 -19.641 -4.301 1 98.06 336 ILE B CA 1
ATOM 5689 C C . ILE B 1 336 ? -0.895 -21.141 -4.516 1 98.06 336 ILE B C 1
ATOM 5691 O O . ILE B 1 336 ? -0.382 -21.922 -3.697 1 98.06 336 ILE B O 1
ATOM 5695 N N . TRP B 1 337 ? -1.627 -21.562 -5.547 1 98.12 337 TRP B N 1
ATOM 5696 C CA . TRP B 1 337 ? -1.787 -22.953 -5.945 1 98.12 337 TRP B CA 1
ATOM 5697 C C . TRP B 1 337 ? -2.615 -23.734 -4.922 1 98.12 337 TRP B C 1
ATOM 5699 O O . TRP B 1 337 ? -2.479 -24.953 -4.793 1 98.12 337 TRP B O 1
ATOM 5709 N N . TYR B 1 338 ? -3.359 -23.078 -4.117 1 98.38 338 TYR B N 1
ATOM 5710 C CA . TYR B 1 338 ? -4.426 -23.625 -3.289 1 98.38 338 TYR B CA 1
ATOM 5711 C C . TYR B 1 338 ? -5.789 -23.125 -3.746 1 98.38 338 TYR B C 1
ATOM 5713 O O . TYR B 1 338 ? -6.043 -21.922 -3.754 1 98.38 338 TYR B O 1
ATOM 5721 N N . THR B 1 339 ? -6.602 -24 -4.176 1 98.5 339 THR B N 1
ATOM 5722 C CA . THR B 1 339 ? -7.992 -23.594 -4.355 1 98.5 339 THR B CA 1
ATOM 5723 C C . THR B 1 339 ? -8.641 -23.297 -3.006 1 98.5 339 THR B C 1
ATOM 5725 O O . THR B 1 339 ? -8.305 -23.906 -1.996 1 98.5 339 THR B O 1
ATOM 5728 N N . HIS B 1 340 ? -9.492 -22.281 -3.018 1 98.81 340 HIS B N 1
ATOM 5729 C CA . HIS B 1 340 ? -10.086 -21.859 -1.753 1 98.81 340 HIS B CA 1
ATOM 5730 C C . HIS B 1 340 ? -11.531 -21.406 -1.948 1 98.81 340 HIS B C 1
ATOM 5732 O O . HIS B 1 340 ? -11.922 -21.031 -3.057 1 98.81 340 HIS B O 1
ATOM 5738 N N . ASN B 1 341 ? -12.305 -21.5 -0.95 1 98.69 341 ASN B N 1
ATOM 5739 C CA . ASN B 1 341 ? -13.664 -20.984 -0.912 1 98.69 341 ASN B CA 1
ATOM 5740 C C . ASN B 1 341 ? -14.031 -20.469 0.479 1 98.69 341 ASN B C 1
ATOM 5742 O O . ASN B 1 341 ? -13.25 -20.625 1.423 1 98.69 341 ASN B O 1
ATOM 5746 N N . ILE B 1 342 ? -15.07 -19.781 0.586 1 98.75 342 ILE B N 1
ATOM 5747 C CA . ILE B 1 342 ? -15.641 -19.312 1.845 1 98.75 342 ILE B CA 1
ATOM 5748 C C . ILE B 1 342 ? -17.156 -19.531 1.836 1 98.75 342 ILE B C 1
ATOM 5750 O O . ILE B 1 342 ? -17.844 -19.125 0.893 1 98.75 342 ILE B O 1
ATOM 5754 N N . LYS B 1 343 ? -17.656 -20.203 2.791 1 98.81 343 LYS B N 1
ATOM 5755 C CA . LYS B 1 343 ? -19.078 -20.516 2.938 1 98.81 343 LYS B CA 1
ATOM 5756 C C . LYS B 1 343 ? -19.672 -19.828 4.16 1 98.81 343 LYS B C 1
ATOM 5758 O O . LYS B 1 343 ? -19.062 -19.844 5.238 1 98.81 343 LYS B O 1
ATOM 5763 N N . ASN B 1 344 ? -20.781 -19.172 3.955 1 98.88 344 ASN B N 1
ATOM 5764 C CA . ASN B 1 344 ? -21.547 -18.703 5.105 1 98.88 344 ASN B CA 1
ATOM 5765 C C . ASN B 1 344 ? -22.25 -19.844 5.828 1 98.88 344 ASN B C 1
ATOM 5767 O O . ASN B 1 344 ? -23.25 -20.375 5.332 1 98.88 344 ASN B O 1
ATOM 5771 N N . ILE B 1 345 ? -21.828 -20.141 6.973 1 98.81 345 ILE B N 1
ATOM 5772 C CA . ILE B 1 345 ? -22.391 -21.281 7.688 1 98.81 345 ILE B CA 1
ATOM 5773 C C . ILE B 1 345 ? -23.266 -20.797 8.836 1 98.81 345 ILE B C 1
ATOM 5775 O O . ILE B 1 345 ? -23.688 -21.578 9.688 1 98.81 345 ILE B O 1
ATOM 5779 N N . GLY B 1 346 ? -23.453 -19.531 8.898 1 98.38 346 GLY B N 1
ATOM 5780 C CA . GLY B 1 346 ? -24.312 -18.938 9.906 1 98.38 346 GLY B CA 1
ATOM 5781 C C . GLY B 1 346 ? -25.719 -18.656 9.391 1 98.38 346 GLY B C 1
ATOM 5782 O O . GLY B 1 346 ? -26.062 -19.031 8.266 1 98.38 346 GLY B O 1
ATOM 5783 N N . ASP B 1 347 ? -26.516 -17.938 10.258 1 97.62 347 ASP B N 1
ATOM 5784 C CA . ASP B 1 347 ? -27.906 -17.641 9.938 1 97.62 347 ASP B CA 1
ATOM 5785 C C . ASP B 1 347 ? -28.094 -16.188 9.516 1 97.62 347 ASP B C 1
ATOM 5787 O O . ASP B 1 347 ? -29.188 -15.781 9.133 1 97.62 347 ASP B O 1
ATOM 5791 N N . GLU B 1 348 ? -27.109 -15.391 9.57 1 97.19 348 GLU B N 1
ATOM 5792 C CA . GLU B 1 348 ? -27.156 -14 9.133 1 97.19 348 GLU B CA 1
ATOM 5793 C C . GLU B 1 348 ? -26.203 -13.766 7.957 1 97.19 348 GLU B C 1
ATOM 5795 O O . GLU B 1 348 ? -25.438 -14.656 7.59 1 97.19 348 GLU B O 1
ATOM 5800 N N . VAL B 1 349 ? -26.312 -12.578 7.41 1 97.56 349 VAL B N 1
ATOM 5801 C CA . VAL B 1 349 ? -25.453 -12.211 6.297 1 97.56 349 VAL B CA 1
ATOM 5802 C C . VAL B 1 349 ? -24 -12.133 6.773 1 97.56 349 VAL B C 1
ATOM 5804 O O . VAL B 1 349 ? -23.719 -11.547 7.816 1 97.56 349 VAL B O 1
ATOM 5807 N N . LEU B 1 350 ? -23.156 -12.836 6.027 1 98.56 350 LEU B N 1
ATOM 5808 C CA . LEU B 1 350 ? -21.719 -12.852 6.312 1 98.56 350 LEU B CA 1
ATOM 5809 C C . LEU B 1 350 ? -21.031 -11.633 5.699 1 98.56 350 LEU B C 1
ATOM 5811 O O . LEU B 1 350 ? -21.25 -11.312 4.531 1 98.56 350 LEU B O 1
ATOM 5815 N N . TYR B 1 351 ? -20.281 -10.852 6.52 1 98.62 351 TYR B N 1
ATOM 5816 C CA . TYR B 1 351 ? -19.438 -9.781 6.02 1 98.62 351 TYR B CA 1
ATOM 5817 C C . TYR B 1 351 ? -17.969 -10.18 6.062 1 98.62 351 TYR B C 1
ATOM 5819 O O . TYR B 1 351 ? -17.453 -10.578 7.113 1 98.62 351 TYR B O 1
ATOM 5827 N N . THR B 1 352 ? -17.297 -10.117 4.957 1 98.62 352 THR B N 1
ATOM 5828 C CA . THR B 1 352 ? -15.883 -10.453 4.82 1 98.62 352 THR B CA 1
ATOM 5829 C C . THR B 1 352 ? -15.109 -9.289 4.203 1 98.62 352 THR B C 1
ATOM 5831 O O . THR B 1 352 ? -15.555 -8.695 3.219 1 98.62 352 THR B O 1
ATOM 5834 N N . ASN B 1 353 ? -14.023 -8.875 4.828 1 98.5 353 ASN B N 1
ATOM 5835 C CA . ASN B 1 353 ? -13.094 -7.902 4.258 1 98.5 353 ASN B CA 1
ATOM 5836 C C . ASN B 1 353 ? -11.953 -8.594 3.516 1 98.5 353 ASN B C 1
ATOM 5838 O O . ASN B 1 353 ? -11.414 -9.594 3.988 1 98.5 353 ASN B O 1
ATOM 5842 N N . PHE B 1 354 ? -11.594 -8.055 2.375 1 97.88 354 PHE B N 1
ATOM 5843 C CA . PHE B 1 354 ? -10.547 -8.641 1.548 1 97.88 354 PHE B CA 1
ATOM 5844 C C . PHE B 1 354 ? -9.414 -7.648 1.316 1 97.88 354 PHE B C 1
ATOM 5846 O O . PHE B 1 354 ? -9.656 -6.449 1.161 1 97.88 354 PHE B O 1
ATOM 5853 N N . TRP B 1 355 ? -8.203 -8.125 1.254 1 97.88 355 TRP B N 1
ATOM 5854 C CA . TRP B 1 355 ? -7.066 -7.422 0.667 1 97.88 355 TRP B CA 1
ATOM 5855 C C . TRP B 1 355 ? -6.41 -8.266 -0.419 1 97.88 355 TRP B C 1
ATOM 5857 O O . TRP B 1 355 ? -6.203 -9.469 -0.238 1 97.88 355 TRP B O 1
ATOM 5867 N N . ILE B 1 356 ? -6.109 -7.703 -1.553 1 97.12 356 ILE B N 1
ATOM 5868 C CA . ILE B 1 356 ? -5.418 -8.344 -2.668 1 97.12 356 ILE B CA 1
ATOM 5869 C C . ILE B 1 356 ? -4.23 -7.488 -3.1 1 97.12 356 ILE B C 1
ATOM 5871 O O . ILE B 1 356 ? -4.344 -6.262 -3.193 1 97.12 356 ILE B O 1
ATOM 5875 N N . ASN B 1 357 ? -3.094 -8.016 -3.393 1 96 357 ASN B N 1
ATOM 5876 C CA . ASN B 1 357 ? -1.857 -7.273 -3.623 1 96 357 ASN B CA 1
ATOM 5877 C C . ASN B 1 357 ? -1.865 -6.582 -4.984 1 96 357 ASN B C 1
ATOM 5879 O O . ASN B 1 357 ? -0.988 -5.77 -5.273 1 96 357 ASN B O 1
ATOM 5883 N N . GLU B 1 358 ? -2.85 -6.898 -5.84 1 94.38 358 GLU B N 1
ATOM 5884 C CA . GLU B 1 358 ? -2.916 -6.254 -7.148 1 94.38 358 GLU B CA 1
ATOM 5885 C C . GLU B 1 358 ? -4.352 -5.891 -7.516 1 94.38 358 GLU B C 1
ATOM 5887 O O . GLU B 1 358 ? -5.301 -6.434 -6.941 1 94.38 358 GLU B O 1
ATOM 5892 N N . PHE B 1 359 ? -4.516 -4.938 -8.453 1 93.44 359 PHE B N 1
ATOM 5893 C CA . PHE B 1 359 ? -5.832 -4.539 -8.938 1 93.44 359 PHE B CA 1
ATOM 5894 C C . PHE B 1 359 ? -6.426 -5.617 -9.844 1 93.44 359 PHE B C 1
ATOM 5896 O O . PHE B 1 359 ? -5.699 -6.273 -10.594 1 93.44 359 PHE B O 1
ATOM 5903 N N . PHE B 1 360 ? -7.676 -5.781 -9.781 1 90.69 360 PHE B N 1
ATOM 5904 C CA . PHE B 1 360 ? -8.352 -6.699 -10.695 1 90.69 360 PHE B CA 1
ATOM 5905 C C . PHE B 1 360 ? -8.18 -6.242 -12.141 1 90.69 360 PHE B C 1
ATOM 5907 O O . PHE B 1 360 ? -8.422 -5.074 -12.461 1 90.69 360 PHE B O 1
ATOM 5914 N N . ASP B 1 361 ? -7.641 -7.066 -12.914 1 91.25 361 ASP B N 1
ATOM 5915 C CA . ASP B 1 361 ? -7.527 -6.914 -14.359 1 91.25 361 ASP B CA 1
ATOM 5916 C C . ASP B 1 361 ? -8.195 -8.078 -15.086 1 91.25 361 ASP B C 1
ATOM 5918 O O . ASP B 1 361 ? -7.68 -9.203 -15.07 1 91.25 361 ASP B O 1
ATOM 5922 N N . PRO B 1 362 ? -9.305 -7.801 -15.758 1 90.81 362 PRO B N 1
ATOM 5923 C CA . PRO B 1 362 ? -10.016 -8.898 -16.422 1 90.81 362 PRO B CA 1
ATOM 5924 C C . PRO B 1 362 ? -9.18 -9.578 -17.5 1 90.81 362 PRO B C 1
ATOM 5926 O O . PRO B 1 362 ? -9.406 -10.742 -17.812 1 90.81 362 PRO B O 1
ATOM 5929 N N . ASN B 1 363 ? -8.188 -8.93 -18.109 1 93.62 363 ASN B N 1
ATOM 5930 C CA . ASN B 1 363 ? -7.348 -9.5 -19.156 1 93.62 363 ASN B CA 1
ATOM 5931 C C . ASN B 1 363 ? -6.195 -10.305 -18.578 1 93.62 363 ASN B C 1
ATOM 5933 O O . ASN B 1 363 ? -5.477 -10.992 -19.297 1 93.62 363 ASN B O 1
ATOM 5937 N N . ASP B 1 364 ? -6.023 -10.227 -17.297 1 94 364 ASP B N 1
ATOM 5938 C CA . ASP B 1 364 ? -5 -10.953 -16.562 1 94 364 ASP B CA 1
ATOM 5939 C C . ASP B 1 364 ? -5.449 -11.234 -15.125 1 94 364 ASP B C 1
ATOM 5941 O O . ASP B 1 364 ? -4.809 -10.781 -14.172 1 94 364 ASP B O 1
ATOM 5945 N N . ALA B 1 365 ? -6.457 -11.977 -14.969 1 93.44 365 ALA B N 1
ATOM 5946 C CA . ALA B 1 365 ? -7.164 -12.109 -13.703 1 93.44 365 ALA B CA 1
ATOM 5947 C C . ALA B 1 365 ? -6.414 -13.031 -12.742 1 93.44 365 ALA B C 1
ATOM 5949 O O . ALA B 1 365 ? -6.656 -13.008 -11.539 1 93.44 365 ALA B O 1
ATOM 5950 N N . ASP B 1 366 ? -5.516 -13.898 -13.234 1 96.38 366 ASP B N 1
ATOM 5951 C CA . ASP B 1 366 ? -4.832 -14.914 -12.445 1 96.38 366 ASP B CA 1
ATOM 5952 C C . ASP B 1 366 ? -5.82 -15.688 -11.57 1 96.38 366 ASP B C 1
ATOM 5954 O O . ASP B 1 366 ? -5.613 -15.82 -10.359 1 96.38 366 ASP B O 1
ATOM 5958 N N . THR B 1 367 ? -6.867 -16.062 -12.016 1 96.44 367 THR B N 1
ATOM 5959 C CA . THR B 1 367 ? -7.938 -16.797 -11.352 1 96.44 367 THR B CA 1
ATOM 5960 C C . THR B 1 367 ? -8.281 -18.062 -12.125 1 96.44 367 THR B C 1
ATOM 5962 O O . THR B 1 367 ? -8.625 -18 -13.305 1 96.44 367 THR B O 1
ATOM 5965 N N . TYR B 1 368 ? -8.18 -19.203 -11.547 1 96.19 368 TYR B N 1
ATOM 5966 C CA . TYR B 1 368 ? -8.43 -20.5 -12.172 1 96.19 368 TYR B CA 1
ATOM 5967 C C . TYR B 1 368 ? -9.414 -21.312 -11.344 1 96.19 368 TYR B C 1
ATOM 5969 O O . TYR B 1 368 ? -9.133 -21.656 -10.195 1 96.19 368 TYR B O 1
ATOM 5977 N N . PHE B 1 369 ? -10.492 -21.766 -11.898 1 96 369 PHE B N 1
ATOM 5978 C CA . PHE B 1 369 ? -11.609 -22.312 -11.156 1 96 369 PHE B CA 1
ATOM 5979 C C . PHE B 1 369 ? -11.438 -23.812 -10.945 1 96 369 PHE B C 1
ATOM 5981 O O . PHE B 1 369 ? -11.125 -24.547 -11.883 1 96 369 PHE B O 1
ATOM 5988 N N . VAL B 1 370 ? -11.445 -24.234 -9.789 1 95.94 370 VAL B N 1
ATOM 5989 C CA . VAL B 1 370 ? -11.398 -25.625 -9.344 1 95.94 370 VAL B CA 1
ATOM 5990 C C . VAL B 1 370 ? -12.039 -25.734 -7.957 1 95.94 370 VAL B C 1
ATOM 5992 O O . VAL B 1 370 ? -11.688 -24.984 -7.043 1 95.94 370 VAL B O 1
ATOM 5995 N N . GLU B 1 371 ? -12.992 -26.562 -7.805 1 97.12 371 GLU B N 1
ATOM 5996 C CA . GLU B 1 371 ? -13.648 -26.734 -6.512 1 97.12 371 GLU B CA 1
ATOM 5997 C C . GLU B 1 371 ? -12.672 -27.281 -5.469 1 97.12 371 GLU B C 1
ATOM 5999 O O . GLU B 1 371 ? -11.781 -28.078 -5.793 1 97.12 371 GLU B O 1
ATOM 6004 N N . VAL B 1 372 ? -12.867 -26.891 -4.234 1 98.06 372 VAL B N 1
ATOM 6005 C CA . VAL B 1 372 ? -12.047 -27.422 -3.145 1 98.06 372 VAL B CA 1
ATOM 6006 C C . VAL B 1 372 ? -12.391 -28.891 -2.898 1 98.06 372 VAL B C 1
ATOM 6008 O O . VAL B 1 372 ? -13.562 -29.25 -2.781 1 98.06 372 VAL B O 1
#

Solvent-accessible surface area (backbone atoms only — not comparable to full-atom values): 38453 Å² total; per-residue (Å²): 111,46,27,38,23,30,32,32,31,89,42,59,67,25,39,46,37,57,58,55,44,64,79,36,61,85,51,40,42,80,38,87,34,60,80,66,32,79,78,34,70,66,51,36,32,54,50,57,68,65,25,51,28,37,40,38,57,58,66,54,82,83,56,94,50,51,64,57,31,23,51,49,28,36,47,54,40,50,51,51,50,50,30,37,60,74,65,67,54,65,39,37,38,34,37,64,34,42,65,42,38,82,41,100,40,50,52,21,41,21,35,44,51,26,46,50,54,52,38,48,52,17,63,76,64,78,32,48,32,27,22,33,30,36,59,49,65,40,48,63,81,44,60,52,86,67,90,29,71,61,31,27,42,30,41,28,50,56,67,74,44,82,77,79,81,90,68,77,47,77,40,47,33,24,50,45,67,56,51,36,50,52,52,49,50,32,64,74,65,68,54,62,37,71,71,39,74,52,79,58,78,47,75,42,38,46,60,57,52,49,51,55,51,51,48,44,42,58,37,27,76,72,63,59,27,44,66,72,59,90,42,74,62,44,49,51,51,50,53,24,38,58,59,45,38,61,58,79,79,57,43,63,40,74,46,66,72,51,72,59,97,52,33,36,41,32,63,73,40,42,31,74,46,60,12,27,34,30,38,34,40,32,35,54,74,39,72,47,73,25,25,26,24,80,78,58,47,39,39,44,28,38,61,33,41,28,35,39,36,37,37,19,44,68,94,58,85,62,68,45,80,37,79,47,37,21,92,59,30,29,33,45,69,50,52,56,49,24,15,27,33,44,26,21,74,33,90,48,64,17,34,35,40,36,39,28,66,56,75,93,33,91,95,65,59,63,70,46,80,40,77,102,111,46,29,38,24,30,34,31,31,88,41,58,67,25,39,46,35,57,57,56,44,64,80,38,60,86,51,39,42,80,39,87,33,59,81,67,33,80,77,33,70,67,51,36,33,54,52,57,67,66,24,51,28,37,38,36,56,58,64,55,81,83,56,96,50,50,63,56,30,23,51,50,27,34,48,54,41,50,52,51,50,50,31,37,60,74,65,68,55,67,39,36,37,33,38,64,34,40,66,42,39,82,41,100,40,51,50,20,42,21,34,43,51,25,46,49,53,52,37,49,52,18,64,76,64,79,33,48,32,28,22,33,28,35,58,49,65,41,47,64,82,43,61,51,84,67,91,28,68,63,32,28,42,28,41,28,50,58,67,76,42,81,75,79,82,89,67,77,46,77,39,47,33,23,51,44,67,56,52,36,51,51,51,51,50,32,63,75,63,68,53,62,37,72,71,38,76,52,78,61,78,48,74,43,38,46,61,57,53,48,50,54,51,52,48,44,42,59,35,26,77,72,65,61,27,43,67,72,61,90,42,73,64,44,48,50,51,49,54,22,39,58,58,46,39,61,58,77,79,58,43,63,40,74,46,66,73,50,72,58,96,52,33,36,41,32,64,74,42,41,32,72,46,58,11,28,35,30,40,33,40,30,35,55,72,39,73,47,77,26,25,26,23,80,78,58,45,38,37,43,29,37,60,33,41,28,36,40,36,39,37,20,45,69,95,58,83,63,69,45,79,38,80,47,37,21,92,59,29,29,31,45,68,52,52,56,50,24,17,28,33,44,26,21,74,34,92,48,64,19,34,36,40,36,40,28,64,57,74,91,35,89,93,65,60,62,70,47,81,40,77,104

pLDDT: mean 95.77, std 4.34, range [68.94, 98.94]

Nearest PDB structures (foldseek):
  3st7-assembly1_A-2  TM=8.799E-01  e=7.231E-42  Staphylococcus aureus subsp. aureus Mu50
  2zkl-assembly1_A-2  TM=9.047E-01  e=1.452E-39  Staphylococcus aureus
  4yrd-assembly1_B  TM=9.017E-01  e=7.124E-39  Staphylococcus aureus subsp. aureus Mu50
  4yrd-assembly1_A  TM=8.815E-01  e=1.014E-38  Staphylococcus aureus subsp. aureus Mu50
  3vhr-assembly1_A-2  TM=8.724E-01  e=3.091E-37  Staphylococcus aureus subsp. aureus Mu50

Organism: Flavobacterium indicum (strain DSM 17447 / CIP 109464 / GPTSA100-9) (NCBI:txid1094466)

Foldseek 3Di:
DFEEEEAVLPADLNVLLVVLCVVVVVPYDYDYHDPCCLVDLVSLLVSVVRGQEYEYPDFDQDDPDLVCRLVGLQSVLVSNLVSCVVNVDAHEYEYEAEPCLVPPGSNNVSSLNSLVSNVVSCVVSVHFYAYEHEFQEAAAPHDAPGPHLLLVLLLQLLVVHDDDDPDFDKGQYAYSNLVSVVVVVCVVVVPGDSYDYRHGDDIHTSVVLNVLLNVLSVAPQVPNEAEDQPDPVSVRSSNRSVNSHPDVVSPDDDWDWDADPQWIKTWDYQYPAFFTKIKIKGAAFDKDFQKFFADKKKKKKWQAAKKWKWKDAAPDDDIDIDIDHNVDIDMDMGDGRIGMMMHGNGHGITMIMMGMRHDADPVPRRIGHHGD/DFEEEEAVLVADLNVLLVVLCVVVVVPYDYDYHDPCCLVDLVSLLVSVVVGQEYEYPDFDQDDPDLVCRLVGLQSVLVSNLVSCVVNVDAHAYEYEAEPCLVPPGSNNVSSVNSLVSNVVSCVVSVHFYAYEHEFQEAAAPHDAPDPHLLLVLLLQLLVVHDDDDPDFDKGQYAYSNLVSVVVVVCVVVVPGDSYDYRHGDDIHTSVVLNVLLNCLSVAPQVPNEAEDQPDPVSVRSSNRSVNSHPDVVSPDDDWDWDADPFWIKTWDYHYPAFFTKIKIKGAAFDKDFQKFFADKKKKKKWQAAKKWKWKDAAPDDDIDIDIDHNVPIDMDMGDGRIGMMMHGNGHGITMIMMGMRYDADPVPRRIGHHGD

InterPro domains:
  IPR001509 NAD-dependent epimerase/dehydratase [PF01370] (6-189)
  IPR011051 RmlC-like cupin domain superfamily [SSF51182] (251-368)
  IPR014710 RmlC-like jelly roll fold [G3DSA:2.60.120.10] (254-372)
  IPR029303 Capsular polysaccharide assembling protein CapF, C-terminal domain [PF14667] (258-368)
  IPR036291 NAD(P)-binding domain superfamily [SSF51735] (1-193)
  IPR050177 Bifunctional lipid A modification and metabolic enzymes [PTHR43245] (1-192)

Radius of gyration: 34.25 Å; Cα contacts (8 Å, |Δi|>4): 1644; chains: 2; bounding box: 65×106×67 Å